Protein AF-A0A0S4LEI4-F1 (afdb_monomer_lite)

pLDDT: mean 85.58, std 11.32, range [32.19, 98.62]

Secondary structure (DSSP, 8-state):
----HHHHHHS-SS---GGGPPPPPPPTT---HHHHT-SSS--SSEEEEESSS--HHHHHHHHHHHHHHHHHHHHHHHHTTPPP--EEEEEE--S-HHHHHHHHHHHHHHHHHHHHT-HHHHHHHHHHHHHHHHHH-TTS-HHHHHHHHHHTTTSEEEEEE-HHHHHHTTT--TTS--SSEEEEEESTTTTSS---TTEEEEEE----SSPEEHHHHHHHGGGG---GGGGGG-EEEEEHHHHHHHHHHHHHHHHHHHHHHTT-SS-EEEEESSEESS-GGG--TTTEESS---EEEEEEE-S-HHHHHHHHHH-TT-HHHHHHHHHHTTT-S-HHHHHHHHHHHHH-GGGEEEEEEEE-TT--TTEETTTTEETT-S--TTTTTTTT-TT--EEEEEEE-TTSEEEEEEEE-SSEEEEEETT-

Radius of gyration: 25.54 Å; chains: 1; bounding box: 59×42×68 Å

Sequence (424 aa):
MTAIPARLNLNNTFNTRTETWVRFRPHPAYTGQDIFFAQSGPRPYRLMLLQGPGNADDARRALARFCITVAHLNLAATKSGQRERNFSFLVHTSGKTSDHATDRNTIETTMNALVGMTGAAFNAFVVMLHAEAQSLYPQDDSDALIKYVVANASRSETIVLNNTTRKATAGINRTNPTCPFTIIIGGNIVSRGVTFPNLLAMFFTRDVQTKLQQDTYIQRARMFGSRGAYLPHFELTIPSALFADWQRCFAFHRLALDSIQTGGDSPVWIGDQRIAVVSSSSIDRTTVDFNRGEMSFSLFDCGDVAALDKIVDAAPQDIATLKDLAKTVRSSVPEFLIEYLRGEVAQAPQSLAIHKSTSIAGQGSGTDQKLIRRVKGFIGKSQLEAQRFPAAVRHVKIFHNDQGKARVFYKNTGNIQFVQNQQA

Organism: NCBI:txid1742973

Foldseek 3Di:
DPDDPLLCQFQPPDVDFLLPDDDDDPDPLWCFCCQLQPLDDDRLAAEAADQAFADLVNLLLLLLLLLLLLLVVQVVCVVVVHHRDAAEEEEAEAQDPVRLVVSVVSVVVLLVLLQVCDDDSVVVSLVSSLVSNCVVPVPDDSVSSSCSSSVQSVQEEEAEDDPVVCVVDPPDLLLEGPGNHYYYYYYLVLQAPHEHPRYQEYAYRHADPAAAELRSLSSSRCNSTGDPPNRSRHYYYYHPVRSVSSSVSVLQSVLQVQLSVQDDSWGKGKAFRRYHPHPPVSGPPVFKDWALDKGKGHKAFAPDLPVLQVLCVVDQQDLVSVVVSCVVRVNSPPPSVSSVVVSVCVVPVLQGGEFREEECPPPDDQADQVRGDGPSDDCDPVNVPCVVRVNYQWYWYKYHYPVRMIMIMIGGNPRMIIMIGNSD

Structure (mmCIF, N/CA/C/O backbone):
data_AF-A0A0S4LEI4-F1
#
_entry.id   AF-A0A0S4LEI4-F1
#
loop_
_atom_site.group_PDB
_atom_site.id
_atom_site.type_symbol
_atom_site.label_atom_id
_atom_site.label_alt_id
_atom_site.label_comp_id
_atom_site.label_asym_id
_atom_site.label_entity_id
_atom_site.label_seq_id
_atom_site.pdbx_PDB_ins_code
_atom_site.Cartn_x
_atom_site.Cartn_y
_atom_site.Cartn_z
_atom_site.occupancy
_atom_site.B_iso_or_equiv
_atom_site.auth_seq_id
_atom_site.auth_comp_id
_atom_site.auth_asym_id
_atom_site.auth_atom_id
_atom_site.pdbx_PDB_model_num
ATOM 1 N N . MET A 1 1 ? -18.530 11.250 -8.801 1.00 32.19 1 MET A N 1
ATOM 2 C CA . MET A 1 1 ? -17.497 11.299 -7.742 1.00 32.19 1 MET A CA 1
ATOM 3 C C . MET A 1 1 ? -17.820 10.173 -6.765 1.00 32.19 1 MET A C 1
ATOM 5 O O . MET A 1 1 ? -18.881 10.231 -6.167 1.00 32.19 1 MET A O 1
ATOM 9 N N . THR A 1 2 ? -17.012 9.111 -6.657 1.00 44.53 2 THR A N 1
ATOM 10 C CA . THR A 1 2 ? -17.238 8.084 -5.615 1.00 44.53 2 THR A CA 1
ATOM 11 C C . THR A 1 2 ? -16.884 8.707 -4.269 1.00 44.53 2 THR A C 1
ATOM 13 O O . THR A 1 2 ? -15.700 8.870 -3.969 1.00 44.53 2 THR A O 1
ATOM 16 N N . ALA A 1 3 ? -17.887 9.138 -3.507 1.00 56.69 3 ALA A N 1
ATOM 17 C CA . ALA A 1 3 ? -17.682 9.599 -2.143 1.00 56.69 3 ALA A CA 1
ATOM 18 C C . ALA A 1 3 ? -17.225 8.417 -1.281 1.00 56.69 3 ALA A C 1
ATOM 20 O O . ALA A 1 3 ? -17.671 7.286 -1.471 1.00 56.69 3 ALA A O 1
ATOM 21 N N . ILE A 1 4 ? -16.278 8.669 -0.385 1.00 73.75 4 ILE A N 1
ATOM 22 C CA . ILE A 1 4 ? -15.740 7.637 0.499 1.00 73.75 4 ILE A CA 1
ATOM 23 C C . ILE A 1 4 ? -16.554 7.625 1.782 1.00 73.75 4 ILE A C 1
ATOM 25 O O . ILE A 1 4 ? -16.919 8.711 2.236 1.00 73.75 4 ILE A O 1
ATOM 29 N N . PRO A 1 5 ? -16.830 6.439 2.355 1.00 81.31 5 PRO A N 1
ATOM 30 C CA . PRO A 1 5 ? -17.639 6.271 3.559 1.00 81.31 5 PRO A CA 1
ATOM 31 C C . PRO A 1 5 ? -17.399 7.346 4.633 1.00 81.31 5 PRO A C 1
ATOM 33 O O . PRO A 1 5 ? -18.332 8.037 5.024 1.00 81.31 5 PRO A O 1
ATOM 36 N N . ALA A 1 6 ? -16.143 7.611 4.999 1.00 83.69 6 ALA A N 1
ATOM 37 C CA . ALA A 1 6 ? -15.801 8.635 5.988 1.00 83.69 6 ALA A CA 1
ATOM 38 C C . ALA A 1 6 ? -16.318 10.038 5.651 1.00 83.69 6 ALA A C 1
ATOM 40 O O . ALA A 1 6 ? -16.817 10.747 6.516 1.00 83.69 6 ALA A O 1
ATOM 41 N N . ARG A 1 7 ? -16.241 10.440 4.381 1.00 84.19 7 ARG A N 1
ATOM 42 C CA . ARG A 1 7 ? -16.697 11.762 3.942 1.00 84.19 7 ARG A CA 1
ATOM 43 C C . ARG A 1 7 ? -18.216 11.879 3.959 1.00 84.19 7 ARG A C 1
ATOM 45 O O . ARG A 1 7 ? -18.723 12.949 4.267 1.00 84.19 7 ARG A O 1
ATOM 52 N N . LEU A 1 8 ? -18.928 10.804 3.622 1.00 83.44 8 LEU A N 1
ATOM 53 C CA . LEU A 1 8 ? -20.389 10.776 3.718 1.00 83.44 8 LEU A CA 1
ATOM 54 C C . LEU A 1 8 ? -20.837 10.851 5.178 1.00 83.44 8 LEU A C 1
ATOM 56 O O . LEU A 1 8 ? -21.721 11.635 5.494 1.00 83.44 8 LEU A O 1
ATOM 60 N N . ASN A 1 9 ? -20.175 10.093 6.055 1.00 83.00 9 ASN A N 1
ATOM 61 C CA . ASN A 1 9 ? -20.524 10.045 7.468 1.00 83.00 9 ASN A CA 1
ATOM 62 C C . ASN A 1 9 ? -20.150 11.325 8.228 1.00 83.00 9 ASN A C 1
ATOM 64 O O . ASN A 1 9 ? -20.911 11.721 9.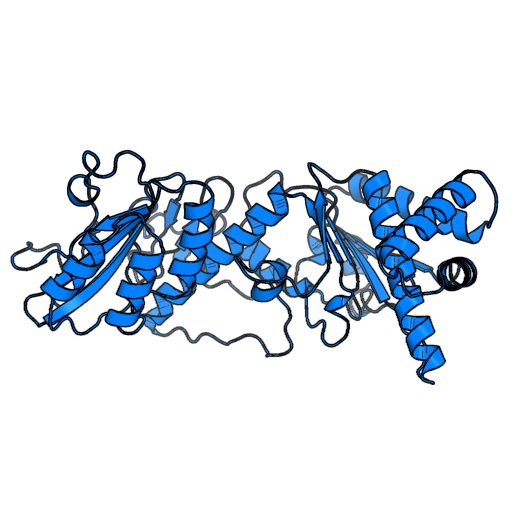090 1.00 83.00 9 ASN A O 1
ATOM 68 N N . LEU A 1 10 ? -19.022 11.983 7.943 1.00 84.56 10 LEU A N 1
ATOM 69 C CA . LEU A 1 10 ? -18.541 13.111 8.762 1.00 84.56 10 LEU A CA 1
ATOM 70 C C . LEU A 1 10 ? -18.982 14.500 8.283 1.00 84.56 10 LEU A C 1
ATOM 72 O O . LEU A 1 10 ? -18.825 15.469 9.020 1.00 84.56 10 LEU A O 1
ATOM 76 N N . ASN A 1 11 ? -19.484 14.624 7.053 1.00 84.31 11 ASN A N 1
ATOM 77 C CA . ASN A 1 11 ? -19.864 15.922 6.485 1.00 84.31 11 ASN A CA 1
ATOM 78 C C . ASN A 1 11 ? -21.364 16.233 6.616 1.00 84.31 11 ASN A C 1
ATOM 80 O O . ASN A 1 11 ? -21.776 17.325 6.238 1.00 84.31 11 ASN A O 1
ATOM 84 N N . ASN A 1 12 ? -22.189 15.257 7.022 1.00 76.00 12 ASN A N 1
ATOM 85 C CA . ASN A 1 12 ? -23.659 15.348 7.108 1.00 76.00 12 ASN A CA 1
ATOM 86 C C . ASN A 1 12 ? -24.351 15.964 5.881 1.00 76.00 12 ASN A C 1
ATOM 88 O O . ASN A 1 12 ? -25.462 16.477 5.961 1.00 76.00 12 ASN A O 1
ATOM 92 N N . THR A 1 13 ? -23.707 15.921 4.711 1.00 71.00 13 THR A N 1
ATOM 93 C CA . THR A 1 13 ? -24.244 16.541 3.488 1.00 71.00 13 THR A CA 1
ATOM 94 C C . THR A 1 13 ? -25.504 15.829 3.007 1.00 71.00 13 THR A C 1
ATOM 96 O O . THR A 1 13 ? -26.309 16.399 2.278 1.00 71.00 13 THR A O 1
ATOM 99 N N . PHE A 1 14 ? -25.670 14.574 3.413 1.00 69.69 14 PHE A N 1
ATOM 100 C CA . PHE A 1 14 ? -26.844 13.764 3.155 1.00 69.69 14 PHE A CA 1
ATOM 101 C C . PHE A 1 14 ? -27.296 13.159 4.484 1.00 69.69 14 PHE A C 1
ATOM 103 O O . PHE A 1 14 ? -26.457 12.865 5.334 1.00 69.69 14 PHE A O 1
ATOM 110 N N . ASN A 1 15 ? -28.602 12.933 4.643 1.00 72.25 15 ASN A N 1
ATOM 111 C CA . ASN A 1 15 ? -29.177 12.264 5.813 1.00 72.25 15 ASN A CA 1
ATOM 112 C C . ASN A 1 15 ? -28.886 10.748 5.761 1.00 72.25 15 ASN A C 1
ATOM 114 O O . ASN A 1 15 ? -29.786 9.929 5.571 1.00 72.25 15 ASN A O 1
ATOM 118 N N . THR A 1 16 ? -27.599 10.377 5.773 1.00 73.56 16 THR A N 1
ATOM 119 C CA . THR A 1 16 ? -27.154 8.990 5.625 1.00 73.56 16 THR A CA 1
ATOM 120 C C . THR A 1 16 ? -27.258 8.244 6.940 1.00 73.56 16 THR A C 1
ATOM 122 O O . THR A 1 16 ? -26.682 8.670 7.934 1.00 73.56 16 THR A O 1
ATOM 125 N N . ARG A 1 17 ? -27.882 7.072 6.887 1.00 74.31 17 ARG A N 1
ATOM 126 C CA . ARG A 1 17 ? -27.990 6.116 7.987 1.00 74.31 17 ARG A CA 1
ATOM 127 C C . ARG A 1 17 ? -26.931 5.032 7.851 1.00 74.31 17 ARG A C 1
ATOM 129 O O . ARG A 1 17 ? -27.049 4.174 6.971 1.00 74.31 17 ARG A O 1
ATOM 136 N N . THR A 1 18 ? -25.854 5.112 8.631 1.00 74.94 18 THR A N 1
ATOM 137 C CA . THR A 1 18 ? -24.698 4.212 8.466 1.00 74.94 18 THR A CA 1
ATOM 138 C C . THR A 1 18 ? -25.016 2.747 8.759 1.00 74.94 18 THR A C 1
ATOM 140 O O . THR A 1 18 ? -24.418 1.862 8.152 1.00 74.94 18 THR A O 1
ATOM 143 N N . GLU A 1 19 ? -26.031 2.489 9.578 1.00 70.62 19 GLU A N 1
ATOM 144 C CA . GLU A 1 19 ? -26.599 1.175 9.876 1.00 70.62 19 GLU A CA 1
ATOM 145 C C . GLU A 1 19 ? -27.251 0.499 8.659 1.00 70.62 19 GLU A C 1
ATOM 147 O O . GLU A 1 19 ? -27.417 -0.718 8.633 1.00 70.62 19 GLU A O 1
ATOM 152 N N . THR A 1 20 ? -27.583 1.271 7.619 1.00 75.25 20 THR A N 1
ATOM 153 C CA . THR A 1 20 ? -28.168 0.759 6.366 1.00 75.25 20 THR A CA 1
ATOM 154 C C . THR A 1 20 ? -27.145 0.585 5.244 1.00 75.25 20 THR A C 1
ATOM 156 O O . THR A 1 20 ? -27.499 0.221 4.120 1.00 75.25 20 THR A O 1
ATOM 159 N N . TRP A 1 21 ? -25.864 0.866 5.498 1.00 79.69 21 TRP A N 1
ATOM 160 C CA . TRP A 1 21 ? -24.852 0.835 4.448 1.00 79.69 21 TRP A CA 1
ATOM 161 C C . TRP A 1 21 ? -24.533 -0.586 3.991 1.00 79.69 21 TRP A C 1
ATOM 163 O O . TRP A 1 21 ? -24.153 -1.455 4.773 1.00 79.69 21 TRP A O 1
ATOM 173 N N . VAL A 1 22 ? -24.594 -0.792 2.676 1.00 76.50 22 VAL A N 1
ATOM 174 C CA . VAL A 1 22 ? -24.204 -2.051 2.039 1.00 76.50 22 VAL A CA 1
ATOM 175 C C . VAL A 1 22 ? -22.784 -1.932 1.495 1.00 76.50 22 VAL A C 1
ATOM 177 O O . VAL A 1 22 ? -22.475 -1.070 0.669 1.00 76.50 22 VAL A O 1
ATOM 180 N N . ARG A 1 23 ? -21.898 -2.825 1.946 1.00 76.94 23 ARG A N 1
ATOM 181 C CA . ARG A 1 23 ? -20.513 -2.905 1.470 1.00 76.94 23 ARG A CA 1
ATOM 182 C C . ARG A 1 23 ? -20.419 -3.852 0.280 1.00 76.94 23 ARG A C 1
ATOM 184 O O . ARG A 1 23 ? -20.571 -5.062 0.427 1.00 76.94 23 ARG A O 1
ATOM 191 N N . PHE A 1 24 ? -20.050 -3.314 -0.877 1.00 80.44 24 PHE A N 1
ATOM 192 C CA . PHE A 1 24 ? -19.658 -4.125 -2.027 1.00 80.44 24 PHE A CA 1
ATOM 193 C C . PHE A 1 24 ? -18.196 -4.546 -1.895 1.00 80.44 24 PHE A C 1
ATOM 195 O O . PHE A 1 24 ? -17.306 -3.707 -1.721 1.00 80.44 24 PHE A O 1
ATOM 202 N N . ARG A 1 25 ? -17.940 -5.856 -1.969 1.00 80.12 25 ARG A N 1
ATOM 203 C CA . ARG A 1 25 ? -16.570 -6.374 -2.024 1.00 80.12 25 ARG A CA 1
ATOM 204 C C . ARG A 1 25 ? -15.952 -6.049 -3.391 1.00 80.12 25 ARG A C 1
ATOM 206 O O . ARG A 1 25 ? -16.672 -6.058 -4.391 1.00 80.12 25 ARG A O 1
ATOM 213 N N . PRO A 1 26 ? -14.637 -5.774 -3.459 1.00 82.25 26 PRO A N 1
ATOM 214 C CA . PRO A 1 26 ? -13.943 -5.699 -4.736 1.00 82.25 26 PRO A CA 1
ATOM 215 C C . PRO A 1 26 ? -14.093 -7.004 -5.525 1.00 82.25 26 PRO A C 1
ATOM 217 O O . PRO A 1 26 ? -14.257 -8.078 -4.945 1.00 82.25 26 PRO A O 1
ATOM 220 N N . HIS A 1 27 ? -14.001 -6.911 -6.851 1.00 86.31 27 HIS A N 1
ATOM 221 C CA . HIS A 1 27 ? -13.987 -8.087 -7.717 1.00 86.31 27 HIS A CA 1
ATOM 222 C C . HIS A 1 27 ? -12.809 -9.017 -7.344 1.00 86.31 27 HIS A C 1
ATOM 224 O O . HIS A 1 27 ? -11.721 -8.494 -7.099 1.00 86.31 27 HIS A O 1
ATOM 230 N N . PRO A 1 28 ? -12.951 -10.360 -7.359 1.00 86.19 28 PRO A N 1
ATOM 231 C CA . PRO A 1 28 ? -11.885 -11.288 -6.946 1.00 86.19 28 PRO A CA 1
ATOM 232 C C . PRO A 1 28 ? -10.552 -11.124 -7.692 1.00 86.19 28 PRO A C 1
ATOM 234 O O . PRO A 1 28 ? -9.491 -11.392 -7.144 1.00 86.19 28 PRO A O 1
ATOM 237 N N . ALA A 1 29 ? -10.599 -10.655 -8.941 1.00 86.31 29 ALA A N 1
ATOM 238 C CA . ALA A 1 29 ? -9.402 -10.379 -9.740 1.00 86.31 29 ALA A CA 1
ATOM 239 C C . ALA A 1 29 ? -8.650 -9.090 -9.340 1.00 86.31 29 ALA A C 1
ATOM 241 O O . ALA A 1 29 ? -7.554 -8.850 -9.846 1.00 86.31 29 ALA A O 1
ATOM 242 N N . TYR A 1 30 ? -9.234 -8.238 -8.490 1.00 87.62 30 TYR A N 1
ATOM 243 C CA . TYR A 1 30 ? -8.612 -6.987 -8.070 1.00 87.62 30 TYR A CA 1
ATOM 244 C C . TYR A 1 30 ? -7.456 -7.256 -7.106 1.00 87.62 30 TYR A C 1
ATOM 246 O O . TYR A 1 30 ? -7.633 -7.777 -6.008 1.00 87.62 30 TYR A O 1
ATOM 254 N N . THR A 1 31 ? -6.264 -6.831 -7.506 1.00 87.81 31 THR A N 1
ATOM 255 C CA . THR A 1 31 ? -5.026 -6.953 -6.738 1.00 87.81 31 THR A CA 1
ATOM 256 C C . THR A 1 31 ? -4.659 -5.589 -6.171 1.00 87.81 31 THR A C 1
ATOM 258 O O . THR A 1 31 ? -3.826 -4.874 -6.719 1.00 87.81 31 THR A O 1
ATOM 261 N N . GLY A 1 32 ? -5.369 -5.188 -5.118 1.00 86.25 32 GLY A N 1
ATOM 262 C CA . GLY A 1 32 ? -5.305 -3.840 -4.557 1.00 86.25 32 GLY A CA 1
ATOM 263 C C . GLY A 1 32 ? -4.511 -3.698 -3.268 1.00 86.25 32 GLY A C 1
ATOM 264 O O . GLY A 1 32 ? -3.561 -4.432 -3.002 1.00 86.25 32 GLY A O 1
ATOM 265 N N . GLN A 1 33 ? -4.960 -2.749 -2.442 1.00 87.69 33 GLN A N 1
ATOM 266 C CA . GLN A 1 33 ? -4.361 -2.422 -1.145 1.00 87.69 33 GLN A CA 1
ATOM 267 C C . GLN A 1 33 ? -4.129 -3.647 -0.247 1.00 87.69 33 GLN A C 1
ATOM 269 O O . GLN A 1 33 ? -3.088 -3.734 0.392 1.00 87.69 33 GLN A O 1
ATOM 274 N N . ASP A 1 34 ? -5.051 -4.616 -0.240 1.00 85.50 34 ASP A N 1
ATOM 275 C CA . ASP A 1 34 ? -4.979 -5.767 0.664 1.00 85.50 34 ASP A CA 1
ATOM 276 C C . ASP A 1 34 ? -3.844 -6.737 0.299 1.00 85.50 34 ASP A C 1
ATOM 278 O O . ASP A 1 34 ? -3.370 -7.461 1.167 1.00 85.50 34 ASP A O 1
ATOM 282 N N . ILE A 1 35 ? -3.385 -6.725 -0.958 1.00 90.38 35 ILE A N 1
ATOM 283 C CA . ILE A 1 35 ? -2.257 -7.538 -1.437 1.00 90.38 35 ILE A CA 1
ATOM 284 C C . ILE A 1 35 ? -0.959 -6.724 -1.394 1.00 90.38 35 ILE A C 1
ATOM 286 O O . ILE A 1 35 ? 0.042 -7.175 -0.841 1.00 90.38 35 ILE A O 1
ATOM 290 N N . PHE A 1 36 ? -0.972 -5.503 -1.936 1.00 91.44 36 PHE A N 1
ATOM 291 C CA . PHE A 1 36 ? 0.223 -4.654 -2.015 1.00 91.44 36 PHE A CA 1
ATOM 292 C C . PHE A 1 36 ? 0.669 -4.088 -0.662 1.00 91.44 36 PHE A C 1
ATOM 294 O O . PHE A 1 36 ? 1.833 -3.754 -0.479 1.00 91.44 36 PHE A O 1
ATOM 301 N N . PHE A 1 37 ? -0.235 -3.979 0.306 1.00 91.56 37 PHE A N 1
ATOM 302 C CA . PHE A 1 37 ? 0.049 -3.394 1.616 1.00 91.56 37 PHE A CA 1
ATOM 303 C C . PHE A 1 37 ? -0.488 -4.279 2.744 1.00 91.56 37 PHE A C 1
ATOM 305 O O . PHE A 1 37 ? -0.894 -3.785 3.795 1.00 91.56 37 PHE A O 1
ATOM 312 N N . ALA A 1 38 ? -0.470 -5.600 2.537 1.00 88.00 38 ALA A N 1
ATOM 313 C CA . ALA A 1 38 ? -0.747 -6.570 3.590 1.00 88.00 38 ALA A CA 1
ATOM 314 C C . ALA A 1 38 ? 0.136 -6.300 4.822 1.00 88.00 38 ALA A C 1
ATOM 316 O O . ALA A 1 38 ? 1.326 -5.991 4.682 1.00 88.00 38 ALA A O 1
ATOM 317 N N . GLN A 1 39 ? -0.457 -6.392 6.017 1.00 80.75 39 GLN A N 1
ATOM 318 C CA . GLN A 1 39 ? 0.225 -6.192 7.306 1.00 80.75 39 GLN A CA 1
ATOM 319 C C . GLN A 1 39 ? 1.195 -7.331 7.635 1.00 80.75 39 GLN A C 1
ATOM 321 O O . GLN A 1 39 ? 2.201 -7.121 8.304 1.00 80.75 39 GLN A O 1
ATOM 326 N N . SER A 1 40 ? 0.906 -8.527 7.132 1.00 78.12 40 SER A N 1
ATOM 327 C CA . SER A 1 40 ? 1.633 -9.755 7.425 1.00 78.12 40 SER A CA 1
ATOM 328 C C . SER A 1 40 ? 1.592 -10.703 6.221 1.00 78.12 40 SER A C 1
ATOM 330 O O . SER A 1 40 ? 0.840 -10.490 5.266 1.00 78.12 40 SER A O 1
ATOM 332 N N . GLY A 1 41 ? 2.414 -11.753 6.277 1.00 82.12 41 GLY A N 1
ATOM 333 C CA . GLY A 1 41 ? 2.469 -12.804 5.263 1.00 82.12 41 GLY A CA 1
ATOM 334 C C . GLY A 1 41 ? 3.416 -12.519 4.087 1.00 82.12 41 GLY A C 1
ATOM 335 O O . GLY A 1 41 ? 4.014 -11.442 3.995 1.00 82.12 41 GLY A O 1
ATOM 336 N N . PRO A 1 42 ? 3.594 -13.512 3.197 1.00 87.25 42 PRO A N 1
ATOM 337 C CA . PRO A 1 42 ? 4.452 -13.380 2.030 1.00 87.25 42 PRO A CA 1
ATOM 338 C C . PRO A 1 42 ? 3.856 -12.397 1.019 1.00 87.25 42 PRO A C 1
ATOM 340 O O . PRO A 1 42 ? 2.643 -12.343 0.807 1.00 87.25 42 PRO A O 1
ATOM 343 N N . ARG A 1 43 ? 4.728 -11.636 0.354 1.00 91.88 43 ARG A N 1
ATOM 344 C CA . ARG A 1 43 ? 4.336 -10.717 -0.718 1.00 91.88 43 ARG A CA 1
ATOM 345 C C . ARG A 1 43 ? 4.438 -11.447 -2.057 1.00 91.88 43 ARG A C 1
ATOM 347 O O . ARG A 1 43 ? 5.526 -11.904 -2.394 1.00 91.88 43 ARG A O 1
ATOM 354 N N . PRO A 1 44 ? 3.355 -11.542 -2.848 1.00 94.12 44 PRO A N 1
ATOM 355 C CA . PRO A 1 44 ? 3.373 -12.234 -4.137 1.00 94.12 44 PRO A CA 1
ATOM 356 C C . PRO A 1 44 ? 3.963 -11.369 -5.266 1.00 94.12 44 PRO A C 1
ATOM 358 O O . PRO A 1 44 ? 3.610 -11.563 -6.420 1.00 94.12 44 PRO A O 1
ATOM 361 N N . TYR A 1 45 ? 4.779 -10.369 -4.936 1.00 95.75 45 TYR A N 1
ATOM 362 C CA . TYR A 1 45 ? 5.374 -9.392 -5.849 1.00 95.75 45 TYR A CA 1
ATOM 363 C C . TYR A 1 45 ? 6.698 -8.894 -5.248 1.00 95.75 45 TYR A C 1
ATOM 365 O O . TYR A 1 45 ? 6.955 -9.078 -4.054 1.00 95.75 45 TYR A O 1
ATOM 373 N N . ARG A 1 46 ? 7.529 -8.217 -6.045 1.00 96.56 46 ARG A N 1
ATOM 374 C CA . ARG A 1 46 ? 8.810 -7.659 -5.589 1.00 96.56 46 ARG A CA 1
ATOM 375 C C . ARG A 1 46 ? 8.622 -6.272 -4.978 1.00 96.56 46 ARG A C 1
ATOM 377 O O . ARG A 1 46 ? 8.112 -5.364 -5.632 1.00 96.56 46 ARG A O 1
ATOM 384 N N . LEU A 1 47 ? 9.050 -6.096 -3.731 1.00 96.38 47 LEU A N 1
ATOM 385 C CA . LEU A 1 47 ? 9.021 -4.815 -3.021 1.00 96.38 47 LEU A CA 1
ATOM 386 C C . LEU A 1 47 ? 10.450 -4.312 -2.807 1.00 96.38 47 LEU A C 1
ATOM 388 O O . LEU A 1 47 ? 11.221 -4.956 -2.102 1.00 96.38 47 LEU A O 1
ATOM 392 N N . MET A 1 48 ? 10.768 -3.143 -3.359 1.00 96.25 48 MET A N 1
ATOM 393 C CA . MET A 1 48 ? 12.041 -2.456 -3.148 1.00 96.25 48 MET A CA 1
ATOM 394 C C . MET A 1 48 ? 11.799 -1.202 -2.307 1.00 96.25 48 MET A C 1
ATOM 396 O O . MET A 1 48 ? 11.129 -0.265 -2.747 1.00 96.25 48 MET A O 1
ATOM 400 N N . LEU A 1 49 ? 12.322 -1.189 -1.079 1.00 95.56 49 LEU A N 1
ATOM 401 C CA . LEU A 1 49 ? 12.169 -0.064 -0.159 1.00 95.56 49 LEU A CA 1
ATOM 402 C C . LEU A 1 49 ? 13.374 0.872 -0.235 1.00 95.56 49 LEU A C 1
ATOM 404 O O . LEU A 1 49 ? 14.504 0.464 0.024 1.00 95.56 49 LEU A O 1
ATOM 408 N N . LEU A 1 50 ? 13.121 2.140 -0.550 1.00 94.19 50 LEU A N 1
ATOM 409 C CA . LEU A 1 50 ? 14.150 3.180 -0.559 1.00 94.19 50 LEU A CA 1
ATOM 410 C C . LEU A 1 50 ? 14.295 3.777 0.845 1.00 94.19 50 LEU A C 1
ATOM 412 O O . LEU A 1 50 ? 13.295 4.017 1.522 1.00 94.19 50 LE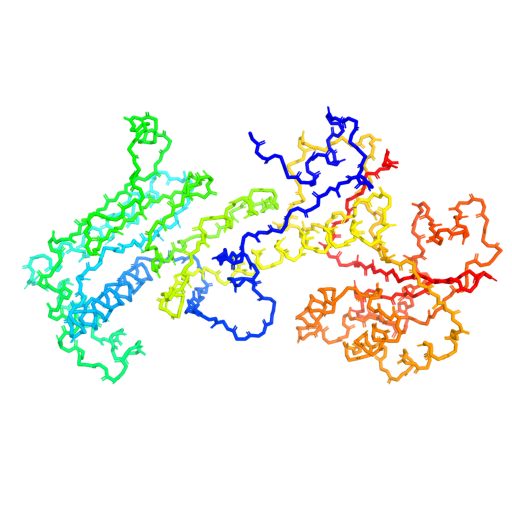U A O 1
ATOM 416 N N . GLN A 1 51 ? 15.525 4.077 1.265 1.00 89.12 51 GLN A N 1
ATOM 417 C CA . GLN A 1 51 ? 15.794 4.697 2.574 1.00 89.12 51 GLN A CA 1
ATOM 418 C C . GLN A 1 51 ? 15.449 6.197 2.624 1.00 89.12 51 GLN A C 1
ATOM 420 O O . GLN A 1 51 ? 15.453 6.807 3.688 1.00 89.12 51 GLN A O 1
ATOM 425 N N . GLY A 1 52 ? 15.117 6.796 1.481 1.00 87.56 52 GLY A N 1
ATOM 426 C CA . GLY A 1 52 ? 14.721 8.193 1.361 1.00 87.56 52 GLY A CA 1
ATOM 427 C C . GLY A 1 52 ? 13.973 8.451 0.052 1.00 87.56 52 GLY A C 1
ATOM 428 O O . GLY A 1 52 ? 13.503 7.504 -0.585 1.00 87.56 52 GLY A O 1
ATOM 429 N N . PRO A 1 53 ? 13.841 9.723 -0.364 1.00 86.62 53 PRO A N 1
ATOM 430 C CA . PRO A 1 53 ? 13.363 10.054 -1.700 1.00 86.62 53 PRO A CA 1
ATOM 431 C C . PRO A 1 53 ? 14.231 9.368 -2.760 1.00 86.62 53 PRO A C 1
ATOM 433 O O . PRO A 1 53 ? 15.456 9.357 -2.646 1.00 86.62 53 PRO A O 1
ATOM 436 N N . GLY A 1 54 ? 13.592 8.820 -3.788 1.00 87.25 54 GLY A N 1
ATOM 437 C CA . GLY A 1 54 ? 14.279 8.224 -4.922 1.00 87.25 54 GLY A CA 1
ATOM 438 C C . GLY A 1 54 ? 15.113 9.256 -5.671 1.00 87.25 54 GLY A C 1
ATOM 439 O O . GLY A 1 54 ? 14.690 10.397 -5.882 1.00 87.25 54 GLY A O 1
ATOM 440 N N . ASN A 1 55 ? 16.309 8.840 -6.067 1.00 90.25 55 ASN A N 1
ATOM 441 C CA . ASN A 1 55 ? 17.222 9.636 -6.878 1.00 90.25 55 ASN A CA 1
ATOM 442 C C . ASN A 1 55 ? 17.314 9.086 -8.317 1.00 90.25 55 ASN A C 1
ATOM 444 O O . ASN A 1 55 ? 16.660 8.105 -8.679 1.00 90.25 55 ASN A O 1
ATOM 448 N N . ALA A 1 56 ? 18.135 9.726 -9.154 1.00 91.31 56 ALA A N 1
ATOM 449 C CA . ALA A 1 56 ? 18.310 9.327 -10.551 1.00 91.31 56 ALA A CA 1
ATOM 450 C C . ALA A 1 56 ? 18.874 7.903 -10.713 1.00 91.31 56 ALA A C 1
ATOM 452 O O . ALA A 1 56 ? 18.577 7.228 -11.695 1.00 91.31 56 ALA A O 1
ATOM 453 N N . ASP A 1 57 ? 19.685 7.438 -9.765 1.00 93.44 57 ASP A N 1
ATOM 454 C CA . ASP A 1 57 ? 20.263 6.099 -9.789 1.00 93.44 57 ASP A CA 1
ATOM 455 C C . ASP A 1 57 ? 19.229 5.027 -9.431 1.00 93.44 57 ASP A C 1
ATOM 457 O O . ASP A 1 57 ? 19.150 3.992 -10.089 1.00 93.44 57 ASP A O 1
ATOM 461 N N . ASP A 1 58 ? 18.357 5.320 -8.465 1.00 95.00 58 ASP A N 1
ATOM 462 C CA . ASP A 1 58 ? 17.212 4.465 -8.142 1.00 95.00 58 ASP A CA 1
ATOM 463 C C . ASP A 1 58 ? 16.237 4.373 -9.320 1.00 95.00 58 ASP A C 1
ATOM 465 O O . ASP A 1 58 ? 15.728 3.291 -9.614 1.00 95.00 58 ASP A O 1
ATOM 469 N N . ALA A 1 59 ? 16.029 5.484 -10.037 1.00 94.62 59 ALA A N 1
ATOM 470 C CA . ALA A 1 59 ? 15.217 5.518 -11.250 1.00 94.62 59 ALA A CA 1
ATOM 471 C C . ALA A 1 59 ? 15.804 4.628 -12.355 1.00 94.62 59 ALA A C 1
ATOM 473 O O . ALA A 1 59 ? 15.075 3.841 -12.960 1.00 94.62 59 ALA A O 1
ATOM 474 N N . ARG A 1 60 ? 17.122 4.713 -12.594 1.00 96.56 60 ARG A N 1
ATOM 475 C CA . ARG A 1 60 ? 17.825 3.858 -13.565 1.00 96.56 60 ARG A CA 1
ATOM 476 C C . ARG A 1 60 ? 17.749 2.385 -13.181 1.00 96.56 60 ARG A C 1
ATOM 478 O O . ARG A 1 60 ? 17.412 1.565 -14.028 1.00 96.56 60 ARG A O 1
ATOM 485 N N . ARG A 1 61 ? 17.978 2.048 -11.910 1.00 97.06 61 ARG A N 1
ATOM 486 C CA . ARG A 1 61 ? 17.866 0.667 -11.417 1.00 97.06 61 ARG A CA 1
ATOM 487 C C . ARG A 1 61 ? 16.445 0.111 -11.552 1.00 97.06 61 ARG A C 1
ATOM 489 O O . ARG A 1 61 ? 16.268 -1.003 -12.037 1.00 97.06 61 ARG A O 1
ATOM 496 N N . ALA A 1 62 ? 15.422 0.890 -11.193 1.00 97.75 62 ALA A N 1
ATOM 497 C CA . ALA A 1 62 ? 14.024 0.489 -11.380 1.00 97.75 62 ALA A CA 1
ATOM 498 C C . ALA A 1 62 ? 13.673 0.290 -12.867 1.00 97.75 62 ALA A C 1
ATOM 500 O O . ALA A 1 62 ? 13.001 -0.680 -13.220 1.00 97.75 62 ALA A O 1
ATOM 501 N N . LEU A 1 63 ? 14.176 1.163 -13.748 1.00 98.19 63 LEU A N 1
ATOM 502 C CA . LEU A 1 63 ? 14.034 1.012 -15.197 1.00 98.19 63 LEU A CA 1
ATOM 503 C C . LEU A 1 63 ? 14.731 -0.259 -15.709 1.00 98.19 63 LEU A C 1
ATOM 505 O O . LEU A 1 63 ? 14.138 -0.992 -16.495 1.00 98.19 63 LEU A O 1
ATOM 509 N N . ALA A 1 64 ? 15.950 -0.553 -15.246 1.00 98.44 64 ALA A N 1
ATOM 510 C CA . ALA A 1 64 ? 16.682 -1.762 -15.619 1.00 98.44 64 ALA A CA 1
ATOM 511 C C . ALA A 1 64 ? 15.891 -3.028 -15.260 1.00 98.44 64 ALA A C 1
ATOM 513 O O . ALA A 1 64 ? 15.650 -3.871 -16.124 1.00 98.44 64 ALA A O 1
ATOM 514 N N . ARG A 1 65 ? 15.395 -3.126 -14.020 1.00 98.62 65 ARG A N 1
ATOM 515 C CA . ARG A 1 65 ? 14.568 -4.259 -13.569 1.00 98.62 65 ARG A CA 1
ATOM 516 C C . ARG A 1 65 ? 13.274 -4.408 -14.361 1.00 98.62 65 ARG A C 1
ATOM 518 O O . ARG A 1 65 ? 12.873 -5.534 -14.676 1.00 98.62 65 ARG A O 1
ATOM 525 N N . PHE A 1 66 ? 12.637 -3.294 -14.722 1.00 98.56 66 PHE A N 1
ATOM 526 C CA . PHE A 1 66 ? 11.490 -3.303 -15.626 1.00 98.56 66 PHE A CA 1
ATOM 527 C C . PHE A 1 66 ? 11.861 -3.877 -17.001 1.00 98.56 66 PHE A C 1
ATOM 529 O O . PHE A 1 66 ? 11.224 -4.835 -17.437 1.00 98.56 66 PHE A O 1
ATOM 536 N N . CYS A 1 67 ? 12.910 -3.362 -17.651 1.00 98.62 67 CYS A N 1
ATOM 537 C CA . CYS A 1 67 ? 13.339 -3.823 -18.973 1.00 98.62 67 CYS A CA 1
ATOM 538 C C . CYS A 1 67 ? 13.708 -5.314 -18.980 1.00 98.62 67 CYS A C 1
ATOM 540 O O . CYS A 1 67 ? 13.256 -6.058 -19.850 1.00 98.62 67 CYS A O 1
ATOM 542 N N . ILE A 1 68 ? 14.463 -5.767 -17.977 1.00 98.62 68 ILE A N 1
ATOM 543 C CA . ILE A 1 68 ? 14.828 -7.178 -17.794 1.00 98.62 68 ILE A CA 1
ATOM 544 C C . ILE A 1 68 ? 13.590 -8.055 -17.586 1.00 98.62 68 ILE A C 1
ATOM 546 O O . ILE A 1 68 ? 13.490 -9.139 -18.154 1.00 98.62 68 ILE A O 1
ATOM 550 N N . THR A 1 69 ? 12.604 -7.585 -16.823 1.00 98.44 69 THR A N 1
ATOM 551 C CA . THR A 1 69 ? 11.357 -8.333 -16.613 1.00 98.44 69 THR A CA 1
ATOM 552 C C . THR A 1 69 ? 10.529 -8.449 -17.887 1.00 98.44 69 THR A C 1
ATOM 554 O O . THR A 1 69 ? 9.982 -9.516 -18.159 1.00 98.44 69 THR A O 1
ATOM 557 N N . VAL A 1 70 ? 10.459 -7.387 -18.691 1.00 98.31 70 VAL A N 1
ATOM 558 C CA . VAL A 1 70 ? 9.823 -7.439 -20.015 1.00 98.31 70 VAL A CA 1
ATOM 559 C C . VAL A 1 70 ? 10.536 -8.451 -20.914 1.00 98.31 70 VAL A C 1
ATOM 561 O O . VAL A 1 70 ? 9.865 -9.266 -21.545 1.00 98.31 70 VAL A O 1
ATOM 564 N N . ALA A 1 71 ? 11.873 -8.444 -20.932 1.00 98.50 71 ALA A N 1
ATOM 565 C CA . ALA A 1 71 ? 12.669 -9.391 -21.709 1.00 98.50 71 ALA A CA 1
ATOM 566 C C . ALA A 1 71 ? 12.405 -10.841 -21.293 1.00 98.50 71 ALA A C 1
ATOM 568 O O . ALA A 1 71 ? 12.080 -11.666 -22.145 1.00 98.50 71 ALA A O 1
ATOM 569 N N . HIS A 1 72 ? 12.459 -11.130 -19.991 1.00 97.94 72 HIS A N 1
ATOM 570 C CA . HIS A 1 72 ? 12.151 -12.447 -19.434 1.00 97.94 72 HIS A CA 1
ATOM 571 C C . HIS A 1 72 ? 10.772 -12.944 -19.895 1.00 97.94 72 HIS A C 1
ATOM 573 O O . HIS A 1 72 ? 10.647 -14.023 -20.479 1.00 97.94 72 HIS A O 1
ATOM 579 N N . LEU A 1 73 ? 9.734 -12.121 -19.710 1.00 97.19 73 LEU A N 1
ATOM 580 C CA . LEU A 1 73 ? 8.360 -12.490 -20.050 1.00 97.19 73 LEU A CA 1
ATOM 581 C C . LEU A 1 73 ? 8.158 -12.687 -21.558 1.00 97.19 73 LEU A C 1
ATOM 583 O O . LEU A 1 73 ? 7.508 -13.649 -21.964 1.00 97.19 73 LEU A O 1
ATOM 587 N N . ASN A 1 74 ? 8.712 -11.810 -22.399 1.00 97.56 74 ASN A N 1
ATOM 588 C CA . ASN A 1 74 ? 8.536 -11.902 -23.849 1.00 97.56 74 ASN A CA 1
ATOM 589 C C . ASN A 1 74 ? 9.374 -13.019 -24.483 1.00 97.56 74 ASN A C 1
ATOM 591 O O . ASN A 1 74 ? 8.907 -13.663 -25.426 1.00 97.56 74 ASN A O 1
ATOM 595 N N . LEU A 1 75 ? 10.563 -13.316 -23.954 1.00 97.56 75 LEU A N 1
ATOM 596 C CA . LEU A 1 75 ? 11.346 -14.473 -24.389 1.00 97.56 75 LEU A CA 1
ATOM 597 C C . LEU A 1 75 ? 10.663 -15.784 -23.988 1.00 97.56 75 LEU A C 1
ATOM 599 O O . LEU A 1 75 ? 10.576 -16.691 -24.813 1.00 97.56 75 LEU A O 1
ATOM 603 N N . ALA A 1 76 ? 10.117 -15.879 -22.771 1.00 95.50 76 ALA A N 1
ATOM 604 C CA . ALA A 1 76 ? 9.335 -17.041 -22.343 1.00 95.50 76 ALA A CA 1
ATOM 605 C C . ALA A 1 76 ? 8.054 -17.224 -23.182 1.00 95.50 76 ALA A C 1
ATOM 607 O O . ALA A 1 76 ? 7.742 -18.338 -23.614 1.00 95.50 76 ALA A O 1
ATOM 608 N N . ALA A 1 77 ? 7.341 -16.132 -23.479 1.00 95.00 77 ALA A N 1
ATOM 609 C CA . ALA A 1 77 ? 6.177 -16.149 -24.363 1.00 95.00 77 ALA A CA 1
ATOM 610 C C . ALA A 1 77 ? 6.554 -16.654 -25.766 1.00 95.00 77 ALA A C 1
ATOM 612 O O . ALA A 1 77 ? 5.946 -17.593 -26.272 1.00 95.00 77 ALA A O 1
ATOM 613 N N . THR A 1 78 ? 7.623 -16.115 -26.353 1.00 94.81 78 THR A N 1
ATOM 614 C CA . THR A 1 78 ? 8.076 -16.508 -27.695 1.00 94.81 78 THR A CA 1
ATOM 615 C C . THR A 1 78 ? 8.518 -17.975 -27.740 1.00 94.81 78 THR A C 1
ATOM 617 O O . THR A 1 78 ? 8.124 -18.704 -28.647 1.00 94.81 78 THR A O 1
ATOM 620 N N . LYS A 1 79 ? 9.262 -18.450 -26.728 1.00 94.56 79 LYS A N 1
ATOM 621 C CA . LYS A 1 79 ? 9.660 -19.867 -26.593 1.00 94.56 79 LYS A CA 1
ATOM 622 C C . LYS A 1 79 ? 8.459 -20.816 -26.508 1.00 94.56 79 LYS A C 1
ATOM 624 O O . LYS A 1 79 ? 8.551 -21.950 -26.960 1.00 94.56 79 LYS A O 1
ATOM 629 N N . SER A 1 80 ? 7.339 -20.354 -25.952 1.00 94.38 80 SER A N 1
ATOM 630 C CA . SER A 1 80 ? 6.087 -21.118 -25.843 1.00 94.38 80 SER A CA 1
ATOM 631 C C . SER A 1 80 ? 5.110 -20.885 -27.007 1.00 94.38 80 SER A C 1
ATOM 633 O O . SER A 1 80 ? 3.956 -21.303 -26.934 1.00 94.38 80 SER A O 1
ATOM 635 N N . GLY A 1 81 ? 5.547 -20.229 -28.091 1.00 95.00 81 GLY A N 1
ATOM 636 C CA . GLY A 1 81 ? 4.722 -19.961 -29.276 1.00 95.00 81 GLY A CA 1
ATOM 637 C C . GLY A 1 81 ? 3.683 -18.847 -29.092 1.00 95.00 81 GLY A C 1
ATOM 638 O O . GLY A 1 81 ? 2.819 -18.656 -29.948 1.00 95.00 81 GLY A O 1
ATOM 639 N N . GLN A 1 82 ? 3.747 -18.101 -27.990 1.00 95.00 82 GLN A N 1
ATOM 640 C CA . GLN A 1 82 ? 2.893 -16.948 -27.731 1.00 95.00 82 GLN A CA 1
ATOM 641 C C . GLN A 1 82 ? 3.506 -15.670 -28.314 1.00 95.00 82 GLN A C 1
ATOM 643 O O . GLN A 1 82 ? 4.720 -15.540 -28.466 1.00 95.00 82 GLN A O 1
ATOM 648 N N . ARG A 1 83 ? 2.652 -14.692 -28.631 1.00 93.88 83 ARG A N 1
ATOM 649 C CA . ARG A 1 83 ? 3.107 -13.373 -29.089 1.00 93.88 83 ARG A CA 1
ATOM 650 C C . ARG A 1 83 ? 3.688 -12.565 -27.936 1.00 93.88 83 ARG A C 1
ATOM 652 O O . ARG A 1 83 ? 3.209 -12.649 -26.805 1.00 93.88 83 ARG A O 1
ATOM 659 N N . GLU A 1 84 ? 4.653 -11.713 -28.270 1.00 94.44 84 GLU A N 1
ATOM 660 C CA . GLU A 1 84 ? 5.139 -10.682 -27.360 1.00 94.44 84 GLU A CA 1
ATOM 661 C C . GLU A 1 84 ? 4.004 -9.792 -26.853 1.00 94.44 84 GLU A C 1
ATOM 663 O O . GLU A 1 84 ? 2.999 -9.553 -27.533 1.00 94.44 84 GLU A O 1
ATOM 668 N N . ARG A 1 85 ? 4.207 -9.251 -25.655 1.00 94.81 85 ARG A N 1
ATOM 669 C CA . ARG A 1 85 ? 3.296 -8.312 -25.016 1.00 94.81 85 ARG A CA 1
ATOM 670 C C . ARG A 1 85 ? 3.991 -6.985 -24.759 1.00 94.81 85 ARG A C 1
ATOM 672 O O . ARG A 1 85 ? 5.202 -6.902 -24.557 1.00 94.81 85 ARG A O 1
ATOM 679 N N . ASN A 1 86 ? 3.164 -5.952 -24.723 1.00 95.81 86 ASN A N 1
ATOM 680 C CA . ASN A 1 86 ? 3.556 -4.611 -24.335 1.00 95.81 86 ASN A CA 1
ATOM 681 C C . ASN A 1 86 ? 3.258 -4.408 -22.854 1.00 95.81 86 ASN A C 1
ATOM 683 O O . ASN A 1 86 ? 2.168 -4.767 -22.385 1.00 95.81 86 ASN A O 1
ATOM 687 N N . PHE A 1 87 ? 4.199 -3.807 -22.135 1.00 95.62 87 PHE A N 1
ATOM 688 C CA . PHE A 1 87 ? 4.086 -3.576 -20.703 1.00 95.62 87 PHE A CA 1
ATOM 689 C C . PHE A 1 87 ? 4.318 -2.113 -20.363 1.00 95.62 87 PHE A C 1
ATOM 691 O O . PHE A 1 87 ? 4.948 -1.370 -21.118 1.00 95.62 87 PHE A O 1
ATOM 698 N N . SER A 1 88 ? 3.785 -1.705 -19.212 1.00 95.00 88 SER A N 1
ATOM 699 C CA . SER A 1 88 ? 3.953 -0.351 -18.704 1.00 95.00 88 SER A CA 1
ATOM 700 C C . SER A 1 88 ? 4.800 -0.293 -17.431 1.00 95.00 88 SER A C 1
ATOM 702 O O . SER A 1 88 ? 4.731 -1.174 -16.565 1.00 95.00 88 SER A O 1
ATOM 704 N N . PHE A 1 89 ? 5.575 0.785 -17.320 1.00 95.56 89 PHE A N 1
ATOM 705 C CA . PHE A 1 89 ? 6.311 1.206 -16.133 1.00 95.56 89 PHE A CA 1
ATOM 706 C C . PHE A 1 89 ? 5.805 2.575 -15.687 1.00 95.56 89 PHE A C 1
ATOM 708 O O . PHE A 1 89 ? 5.855 3.529 -16.458 1.00 95.56 89 PHE A O 1
ATOM 715 N N . LEU A 1 90 ? 5.306 2.684 -14.455 1.00 93.56 90 LEU A N 1
ATOM 716 C CA . LEU A 1 90 ? 4.786 3.940 -13.920 1.00 93.56 90 LEU A CA 1
ATOM 717 C C . LEU A 1 90 ? 5.796 4.586 -12.972 1.00 93.56 90 LEU A C 1
ATOM 719 O O . LEU A 1 90 ? 6.032 4.094 -11.869 1.00 93.56 90 LEU A O 1
ATOM 723 N N . VAL A 1 91 ? 6.310 5.743 -13.369 1.00 92.12 91 VAL A N 1
ATOM 724 C CA . VAL A 1 91 ? 7.099 6.636 -12.524 1.00 92.12 91 VAL A CA 1
ATOM 725 C C . VAL A 1 91 ? 6.153 7.654 -11.894 1.00 92.12 91 VAL A C 1
ATOM 727 O O . VAL A 1 91 ? 5.661 8.577 -12.552 1.00 92.12 91 VAL A O 1
ATOM 730 N N . HIS A 1 92 ? 5.858 7.455 -10.610 1.00 86.94 92 HIS A N 1
ATOM 731 C CA . HIS A 1 92 ? 5.021 8.358 -9.838 1.00 86.94 92 HIS A CA 1
ATOM 732 C C . HIS A 1 92 ? 5.882 9.426 -9.164 1.00 86.94 92 HIS A C 1
ATOM 734 O O . HIS A 1 92 ? 6.591 9.175 -8.187 1.00 86.94 92 HIS A O 1
ATOM 740 N N . THR A 1 93 ? 5.744 10.651 -9.653 1.00 80.50 93 THR A N 1
ATOM 741 C CA . THR A 1 93 ? 6.518 11.814 -9.212 1.00 80.50 93 THR A CA 1
ATOM 742 C C . THR A 1 93 ? 5.728 12.660 -8.207 1.00 80.50 93 THR A C 1
ATOM 744 O O . THR A 1 93 ? 4.579 12.349 -7.865 1.00 80.50 93 THR A O 1
ATOM 747 N N . SER A 1 94 ? 6.309 13.769 -7.731 1.00 73.56 94 SER A N 1
ATOM 748 C CA . SER A 1 94 ? 5.537 14.786 -6.999 1.00 73.56 94 SER A CA 1
ATOM 749 C C . SER A 1 94 ? 4.523 15.484 -7.918 1.00 73.56 94 SER A C 1
ATOM 751 O O . SER A 1 94 ? 4.475 15.237 -9.118 1.00 73.56 94 SER A O 1
ATOM 753 N N . GLY A 1 95 ? 3.704 16.385 -7.365 1.00 63.53 95 GLY A N 1
ATOM 754 C CA . GLY A 1 95 ? 2.818 17.236 -8.166 1.00 63.53 95 GLY A CA 1
ATOM 755 C C . GLY A 1 95 ? 3.516 18.390 -8.903 1.00 63.53 95 GLY A C 1
ATOM 756 O O . GLY A 1 95 ? 2.830 19.135 -9.600 1.00 63.53 95 GLY A O 1
ATOM 757 N N . LYS A 1 96 ? 4.832 18.583 -8.729 1.00 69.25 96 LYS A N 1
ATOM 758 C CA . LYS A 1 96 ? 5.586 19.679 -9.353 1.00 69.25 96 LYS A CA 1
ATOM 759 C C . LYS A 1 96 ? 6.020 19.296 -10.765 1.00 69.25 96 LYS A C 1
ATOM 761 O O . LYS A 1 96 ? 6.655 18.267 -10.973 1.00 69.25 96 LYS A O 1
ATOM 766 N N . THR A 1 97 ? 5.751 20.166 -11.732 1.00 67.94 97 THR A N 1
ATOM 767 C CA . THR A 1 97 ? 6.128 19.961 -13.140 1.00 67.94 97 THR A CA 1
ATOM 768 C C . THR A 1 97 ? 7.641 19.898 -13.360 1.00 67.94 97 THR A C 1
ATOM 770 O O . THR A 1 97 ? 8.084 19.163 -14.236 1.00 67.94 97 THR A O 1
ATOM 773 N N . SER A 1 98 ? 8.436 20.606 -12.549 1.00 71.75 98 SER A N 1
ATOM 774 C CA . SER A 1 98 ? 9.905 20.518 -12.562 1.00 71.75 98 SER A CA 1
ATOM 775 C C . SER A 1 98 ? 10.399 19.107 -12.251 1.00 71.75 98 SER A C 1
ATOM 777 O O . SER A 1 98 ? 11.298 18.603 -12.913 1.00 71.75 98 SER A O 1
ATOM 779 N N . ASP A 1 99 ? 9.768 18.445 -11.282 1.00 73.75 99 ASP A N 1
ATOM 780 C CA . ASP A 1 99 ? 10.164 17.105 -10.856 1.00 73.75 99 ASP A CA 1
ATOM 781 C C . ASP A 1 99 ? 9.826 16.084 -11.947 1.00 73.75 99 ASP A C 1
ATOM 783 O O . ASP A 1 99 ? 10.637 15.212 -12.244 1.00 73.75 99 ASP A O 1
ATOM 787 N N . HIS A 1 100 ? 8.679 16.256 -12.619 1.00 76.06 100 HIS A N 1
ATOM 788 C CA . HIS A 1 100 ? 8.330 15.448 -13.791 1.00 76.06 100 HIS A CA 1
ATOM 789 C C . HIS A 1 100 ? 9.400 15.559 -14.885 1.00 76.06 100 HIS A C 1
ATOM 791 O O . HIS A 1 100 ? 9.724 14.558 -15.517 1.00 76.06 100 HIS A O 1
ATOM 797 N N . ALA A 1 101 ? 9.924 16.765 -15.135 1.00 81.50 101 ALA A N 1
ATOM 798 C CA . ALA A 1 101 ? 10.935 16.992 -16.163 1.00 81.50 101 ALA A CA 1
ATOM 799 C C . ALA A 1 101 ? 12.271 16.319 -15.814 1.00 81.50 101 ALA A C 1
ATOM 801 O O . ALA A 1 101 ? 12.884 15.712 -16.687 1.00 81.50 101 ALA A O 1
ATOM 802 N N . THR A 1 102 ? 12.689 16.364 -14.547 1.00 84.94 102 THR A N 1
ATOM 803 C CA . THR A 1 102 ? 13.913 15.694 -14.076 1.00 84.94 102 THR A CA 1
ATOM 804 C C . THR A 1 102 ? 13.819 14.174 -14.195 1.00 84.94 102 THR A C 1
ATOM 806 O O . THR A 1 102 ? 14.721 13.540 -14.753 1.00 84.94 102 THR A O 1
ATOM 809 N N . ASP A 1 103 ? 12.718 13.589 -13.711 1.00 85.44 103 ASP A N 1
ATOM 810 C CA . ASP A 1 103 ? 12.494 12.141 -13.772 1.00 85.44 103 ASP A CA 1
ATOM 811 C C . ASP A 1 103 ? 12.392 11.684 -15.237 1.00 85.44 103 ASP A C 1
ATOM 813 O O . ASP A 1 103 ? 13.026 10.708 -15.639 1.00 85.44 103 ASP A O 1
ATOM 817 N N . ARG A 1 104 ? 11.694 12.460 -16.078 1.00 88.62 104 ARG A N 1
ATOM 818 C CA . ARG A 1 104 ? 11.617 12.234 -17.526 1.00 88.62 104 ARG A CA 1
ATOM 819 C C . ARG A 1 104 ? 12.980 12.257 -18.196 1.00 88.62 104 ARG A C 1
ATOM 821 O O . ARG A 1 104 ? 13.310 11.305 -18.893 1.00 88.62 104 ARG A O 1
ATOM 828 N N . ASN A 1 105 ? 13.763 13.310 -17.979 1.00 92.19 105 ASN A N 1
ATOM 829 C CA . ASN A 1 105 ? 15.068 13.454 -18.613 1.00 92.19 105 ASN A CA 1
ATOM 830 C C . ASN A 1 105 ? 16.001 12.296 -18.234 1.00 92.19 105 ASN A C 1
ATOM 832 O O . ASN A 1 105 ? 16.713 11.768 -19.084 1.00 92.19 105 ASN A O 1
ATOM 836 N N . THR A 1 106 ? 15.948 11.851 -16.975 1.00 93.25 106 THR A N 1
ATOM 837 C CA . THR A 1 106 ? 16.714 10.687 -16.511 1.00 93.25 106 THR A CA 1
ATOM 838 C C . THR A 1 106 ? 16.331 9.424 -17.283 1.00 93.25 106 THR A C 1
ATOM 840 O O . THR A 1 106 ? 17.214 8.729 -17.788 1.00 93.25 106 THR A O 1
ATOM 843 N N . ILE A 1 107 ? 15.032 9.133 -17.413 1.00 94.25 107 ILE A N 1
ATOM 844 C CA . ILE A 1 107 ? 14.560 7.931 -18.113 1.00 94.25 107 ILE A CA 1
ATOM 845 C C . ILE A 1 107 ? 14.838 8.008 -19.618 1.00 94.25 107 ILE A C 1
ATOM 847 O O . ILE A 1 107 ? 15.403 7.070 -20.175 1.00 94.25 107 ILE A O 1
ATOM 851 N N . GLU A 1 108 ? 14.499 9.121 -20.271 1.00 94.38 108 GLU A N 1
ATOM 852 C CA . GLU A 1 108 ? 14.703 9.299 -21.714 1.00 94.38 108 GLU A CA 1
ATOM 853 C C . GLU A 1 108 ? 16.189 9.244 -22.077 1.00 94.38 108 GLU A C 1
ATOM 855 O O . GLU A 1 108 ? 16.556 8.533 -23.005 1.00 94.38 108 GLU A O 1
ATOM 860 N N . THR A 1 109 ? 17.066 9.901 -21.310 1.00 95.19 109 THR A N 1
ATOM 861 C CA . THR A 1 109 ? 18.520 9.833 -21.541 1.00 95.19 109 THR A CA 1
ATOM 862 C C . THR A 1 109 ? 19.042 8.403 -21.401 1.00 95.19 109 THR A C 1
ATOM 864 O O . THR A 1 109 ? 19.876 7.968 -22.192 1.00 95.19 109 THR A O 1
ATOM 867 N N . THR A 1 110 ? 18.527 7.648 -20.428 1.00 95.75 110 THR A N 1
ATOM 868 C CA . THR A 1 110 ? 18.939 6.257 -20.195 1.00 95.75 110 THR A CA 1
ATOM 869 C C . THR A 1 110 ? 18.470 5.333 -21.325 1.00 95.75 110 THR A C 1
ATOM 871 O O . THR A 1 110 ? 19.256 4.535 -21.831 1.00 95.75 110 THR A O 1
ATOM 874 N N . MET A 1 111 ? 17.221 5.472 -21.782 1.00 96.12 111 MET A N 1
ATOM 875 C CA . MET A 1 111 ? 16.708 4.708 -22.927 1.00 96.12 111 MET A CA 1
ATOM 876 C C . MET A 1 111 ? 17.412 5.093 -24.235 1.00 96.12 111 MET A C 1
ATOM 878 O O . MET A 1 111 ? 17.778 4.215 -25.013 1.00 96.12 111 MET A O 1
ATOM 882 N N . ASN A 1 112 ? 17.684 6.381 -24.456 1.00 95.31 112 ASN A N 1
ATOM 883 C CA . ASN A 1 112 ? 18.418 6.851 -25.632 1.00 95.31 112 ASN A CA 1
ATOM 884 C C . ASN A 1 112 ? 19.859 6.326 -25.662 1.00 95.31 112 ASN A C 1
ATOM 886 O O . ASN A 1 112 ? 20.375 6.038 -26.740 1.00 95.31 112 ASN A O 1
ATOM 890 N N . ALA A 1 113 ? 20.497 6.138 -24.501 1.00 95.62 113 ALA A N 1
ATOM 891 C CA . ALA A 1 113 ? 21.807 5.495 -24.430 1.00 95.62 113 ALA A CA 1
ATOM 892 C C . ALA A 1 113 ? 21.763 4.044 -24.946 1.00 95.62 113 ALA A C 1
ATOM 894 O O . ALA A 1 113 ? 22.678 3.630 -25.655 1.00 95.62 113 ALA A O 1
ATOM 895 N N . LEU A 1 114 ? 20.688 3.291 -24.666 1.00 95.44 114 LEU A N 1
ATOM 896 C CA . LEU A 1 114 ? 20.486 1.958 -25.249 1.00 95.44 114 LEU A CA 1
ATOM 897 C C . LEU A 1 114 ? 20.281 2.003 -26.762 1.00 95.44 114 LEU A C 1
ATOM 899 O O . LEU A 1 114 ? 20.856 1.179 -27.465 1.00 95.44 114 LEU A O 1
ATOM 903 N N . VAL A 1 115 ? 19.503 2.967 -27.260 1.00 95.25 115 VAL A N 1
ATOM 904 C CA . VAL A 1 115 ? 19.273 3.142 -28.705 1.00 95.25 115 VAL A CA 1
ATOM 905 C C . VAL A 1 115 ? 20.569 3.491 -29.439 1.00 95.25 115 VAL A C 1
ATOM 907 O O . VAL A 1 115 ? 20.798 2.997 -30.538 1.00 95.25 115 VAL A O 1
ATOM 910 N N . GLY A 1 116 ? 21.430 4.314 -28.835 1.00 93.69 116 GLY A N 1
ATOM 911 C CA . GLY A 1 116 ? 22.725 4.676 -29.413 1.00 93.69 116 GLY A CA 1
ATOM 912 C C . GLY A 1 116 ? 23.732 3.523 -29.459 1.00 93.69 116 GLY A C 1
ATOM 913 O O . GLY A 1 116 ? 24.658 3.573 -30.263 1.00 93.69 116 GLY A O 1
ATOM 914 N N . MET A 1 117 ? 23.562 2.493 -28.617 1.00 93.75 117 MET A N 1
ATOM 915 C CA . MET A 1 117 ? 24.408 1.288 -28.551 1.00 93.75 117 MET A CA 1
ATOM 916 C C . MET A 1 117 ? 25.916 1.564 -28.375 1.00 93.75 117 MET A C 1
ATOM 918 O O . MET A 1 117 ? 26.752 0.726 -28.709 1.00 93.75 117 MET A O 1
ATOM 922 N N . THR A 1 118 ? 26.288 2.748 -27.882 1.00 94.44 118 THR A N 1
ATOM 923 C CA . THR A 1 118 ? 27.687 3.182 -27.777 1.00 94.44 118 THR A CA 1
ATOM 924 C C . THR A 1 118 ? 27.894 4.215 -26.668 1.00 94.44 118 THR A C 1
ATOM 926 O O . THR A 1 118 ? 26.960 4.882 -26.218 1.00 94.44 118 THR A O 1
ATOM 929 N N . GLY A 1 119 ? 29.146 4.369 -26.234 1.00 95.94 119 GLY A N 1
ATOM 930 C CA . GLY A 1 119 ? 29.568 5.353 -25.239 1.00 95.94 119 GLY A CA 1
ATOM 931 C C . GLY A 1 119 ? 29.465 4.886 -23.783 1.00 95.94 119 GLY A C 1
ATOM 932 O O . GLY A 1 119 ? 28.936 3.825 -23.457 1.00 95.94 119 GLY A O 1
ATOM 933 N N . ALA A 1 120 ? 29.991 5.710 -22.872 1.00 96.19 120 ALA A N 1
ATOM 934 C CA . ALA A 1 120 ? 30.099 5.369 -21.451 1.00 96.19 120 ALA A CA 1
ATOM 935 C C . ALA A 1 120 ? 28.735 5.156 -20.770 1.00 96.19 120 ALA A C 1
ATOM 937 O O . ALA A 1 120 ? 28.598 4.259 -19.942 1.00 96.19 120 ALA A O 1
ATOM 938 N N . ALA A 1 121 ? 27.718 5.945 -21.138 1.00 93.75 121 ALA A N 1
ATOM 939 C CA . ALA A 1 121 ? 26.369 5.819 -20.586 1.00 93.75 121 ALA A CA 1
ATOM 940 C C . ALA A 1 121 ? 25.694 4.497 -20.987 1.00 93.75 121 ALA A C 1
ATOM 942 O O . ALA A 1 121 ? 25.058 3.861 -20.148 1.00 93.75 121 ALA A O 1
ATOM 943 N N . PHE A 1 122 ? 25.879 4.061 -22.240 1.00 97.25 122 PHE A N 1
ATOM 944 C CA . PHE A 1 122 ? 25.425 2.753 -22.711 1.00 97.25 122 PHE A CA 1
ATOM 945 C C . PHE A 1 122 ? 26.088 1.630 -21.910 1.00 97.25 122 PHE A C 1
ATOM 947 O O . PHE A 1 122 ? 25.391 0.820 -21.304 1.00 97.25 122 PHE A O 1
ATOM 954 N N . ASN A 1 123 ? 27.423 1.638 -21.825 1.00 97.50 123 ASN A N 1
ATOM 955 C CA . ASN A 1 123 ? 28.182 0.613 -21.103 1.00 97.50 123 ASN A CA 1
ATOM 956 C C . ASN A 1 123 ? 27.768 0.527 -19.628 1.00 97.50 123 ASN A C 1
ATOM 958 O O . ASN A 1 123 ? 27.514 -0.562 -19.120 1.00 97.50 123 ASN A O 1
ATOM 962 N N . ALA A 1 124 ? 27.642 1.673 -18.951 1.00 97.12 124 ALA A N 1
ATOM 963 C CA . ALA A 1 124 ? 27.221 1.720 -17.554 1.00 97.12 124 ALA A CA 1
ATOM 964 C C . ALA A 1 124 ? 25.819 1.124 -17.354 1.00 97.12 124 ALA A C 1
ATOM 966 O O . ALA A 1 124 ? 25.589 0.382 -16.398 1.00 97.12 124 ALA A O 1
ATOM 967 N N . PHE A 1 125 ? 24.881 1.413 -18.262 1.00 97.69 125 PHE A N 1
ATOM 968 C CA . PHE A 1 125 ? 23.529 0.880 -18.150 1.00 97.69 125 PHE A CA 1
ATOM 969 C C . PHE A 1 125 ? 23.438 -0.602 -18.537 1.00 97.69 125 PHE A C 1
ATOM 971 O O . PHE A 1 125 ? 22.692 -1.337 -17.900 1.00 97.69 125 PHE A O 1
ATOM 978 N N . VAL A 1 126 ? 24.236 -1.083 -19.495 1.00 98.00 126 VAL A N 1
ATOM 979 C CA . VAL A 1 126 ? 24.345 -2.520 -19.811 1.00 98.00 126 VAL A CA 1
ATOM 980 C C . VAL A 1 126 ? 24.900 -3.313 -18.626 1.00 98.00 126 VAL A C 1
ATOM 982 O O . VAL A 1 126 ? 24.352 -4.360 -18.294 1.00 98.00 126 VAL A O 1
ATOM 985 N N . VAL A 1 127 ? 25.919 -2.795 -17.932 1.00 98.06 127 VAL A N 1
ATOM 986 C CA . VAL A 1 127 ? 26.428 -3.410 -16.692 1.00 98.06 127 VAL A CA 1
ATOM 987 C C . VAL A 1 127 ? 25.324 -3.496 -15.634 1.00 98.06 127 VAL A C 1
ATOM 989 O O . VAL A 1 127 ? 25.159 -4.534 -14.995 1.00 98.06 127 VAL A O 1
ATOM 992 N N . MET A 1 128 ? 24.525 -2.436 -15.484 1.00 98.19 128 MET A N 1
ATOM 993 C CA . MET A 1 128 ? 23.372 -2.439 -14.580 1.00 98.19 128 MET A CA 1
ATOM 994 C C . MET A 1 128 ? 22.317 -3.473 -15.001 1.00 98.19 128 MET A C 1
ATOM 996 O O . MET A 1 128 ? 21.852 -4.233 -14.159 1.00 98.19 128 MET A O 1
ATOM 1000 N N . LEU A 1 129 ? 21.969 -3.550 -16.290 1.00 98.44 129 LEU A N 1
ATOM 1001 C CA . LEU A 1 129 ? 21.041 -4.555 -16.821 1.00 98.44 129 LEU A CA 1
ATOM 1002 C C . LEU A 1 129 ? 21.522 -5.979 -16.525 1.00 98.44 129 LEU A C 1
ATOM 1004 O O . LEU A 1 129 ? 20.718 -6.806 -16.109 1.00 98.44 129 LEU A O 1
ATOM 1008 N N . HIS A 1 130 ? 22.816 -6.254 -16.692 1.00 98.25 130 HIS A N 1
ATOM 1009 C CA . HIS A 1 130 ? 23.395 -7.565 -16.410 1.00 98.25 130 HIS A CA 1
ATOM 1010 C C . HIS A 1 130 ? 23.314 -7.928 -14.924 1.00 98.25 130 HIS A C 1
ATOM 1012 O O . HIS A 1 130 ? 22.884 -9.027 -14.578 1.00 98.25 130 HIS A O 1
ATOM 1018 N N . ALA A 1 131 ? 23.662 -6.995 -14.034 1.00 98.12 131 ALA A N 1
ATOM 1019 C CA . ALA A 1 131 ? 23.556 -7.214 -12.593 1.00 98.12 131 ALA A CA 1
ATOM 1020 C C . ALA A 1 131 ? 22.104 -7.508 -12.163 1.00 98.12 131 ALA A C 1
ATOM 1022 O O . ALA A 1 131 ? 21.848 -8.442 -11.403 1.00 98.12 131 ALA A O 1
ATOM 1023 N N . GLU A 1 132 ? 21.142 -6.747 -12.690 1.00 98.00 132 GLU A N 1
ATOM 1024 C CA . GLU A 1 132 ? 19.720 -6.938 -12.388 1.00 98.00 132 GLU A CA 1
ATOM 1025 C C . GLU A 1 132 ? 19.160 -8.227 -13.026 1.00 98.00 132 GLU A C 1
ATOM 1027 O O . GLU A 1 132 ? 18.321 -8.890 -12.419 1.00 98.00 132 GLU A O 1
ATOM 1032 N N . ALA A 1 133 ? 19.644 -8.635 -14.206 1.00 98.38 133 ALA A N 1
ATOM 1033 C CA . ALA A 1 133 ? 19.298 -9.912 -14.839 1.00 98.38 133 ALA A CA 1
ATOM 1034 C C . ALA A 1 133 ? 19.694 -11.106 -13.967 1.00 98.38 133 ALA A C 1
ATOM 1036 O O . ALA A 1 133 ? 18.843 -11.933 -13.639 1.00 98.38 133 ALA A O 1
ATOM 1037 N N . GLN A 1 134 ? 20.950 -11.140 -13.519 1.00 97.56 134 GLN A N 1
ATOM 1038 C CA . GLN A 1 134 ? 21.458 -12.197 -12.645 1.00 97.56 134 GLN A CA 1
ATOM 1039 C C . GLN A 1 134 ? 20.739 -12.230 -11.294 1.00 97.56 134 GLN A C 1
ATOM 1041 O O . GLN A 1 134 ? 20.501 -13.303 -10.744 1.00 97.56 134 GLN A O 1
ATOM 1046 N N . SER A 1 135 ? 20.377 -11.062 -10.758 1.00 97.12 135 SER A N 1
ATOM 1047 C CA . SER A 1 135 ? 19.661 -10.975 -9.486 1.00 97.12 135 SER A CA 1
ATOM 1048 C C . SER A 1 135 ? 18.208 -11.446 -9.597 1.00 97.12 135 SER A C 1
ATOM 1050 O O . SER A 1 135 ? 17.745 -12.212 -8.752 1.00 97.12 135 SER A O 1
ATOM 1052 N N . LEU A 1 136 ? 17.478 -10.993 -10.621 1.00 96.56 136 LEU A N 1
ATOM 1053 C CA . LEU A 1 136 ? 16.046 -11.267 -10.755 1.00 96.56 136 LEU A CA 1
ATOM 1054 C C . LEU A 1 136 ? 15.744 -12.646 -11.342 1.00 96.56 136 LEU A C 1
ATOM 1056 O O . LEU A 1 136 ? 14.758 -13.268 -10.944 1.00 96.56 136 LEU A O 1
ATOM 1060 N N . TYR A 1 137 ? 16.560 -13.100 -12.294 1.00 97.31 137 TYR A N 1
ATOM 1061 C CA . TYR A 1 137 ? 16.344 -14.324 -13.063 1.00 97.31 137 TYR A CA 1
ATOM 1062 C C . TYR A 1 137 ? 17.660 -15.112 -13.192 1.00 97.31 137 TYR A C 1
ATOM 1064 O O . TYR A 1 137 ? 18.164 -15.290 -14.296 1.00 97.31 137 TYR A O 1
ATOM 1072 N N . PRO A 1 138 ? 18.223 -15.631 -12.082 1.00 96.75 138 PRO A N 1
ATOM 1073 C CA . PRO A 1 138 ? 19.530 -16.304 -12.080 1.00 96.75 138 PRO A CA 1
ATOM 1074 C C . PRO A 1 138 ? 19.594 -17.578 -12.937 1.00 96.75 138 PRO A C 1
ATOM 1076 O O . PRO A 1 138 ? 20.680 -18.079 -13.202 1.00 96.75 138 PRO A O 1
ATOM 1079 N N . GLN A 1 139 ? 18.441 -18.129 -13.326 1.00 96.00 139 GLN A N 1
ATOM 1080 C CA . GLN A 1 139 ? 18.337 -19.323 -14.171 1.00 96.00 139 GLN A CA 1
ATOM 1081 C C . GLN A 1 139 ? 18.215 -18.991 -15.665 1.00 96.00 139 GLN A C 1
ATOM 1083 O O . GLN A 1 139 ? 18.282 -19.890 -16.502 1.00 96.00 139 GLN A O 1
ATOM 1088 N N . ASP A 1 140 ? 18.015 -17.717 -16.003 1.00 96.25 140 ASP A N 1
ATOM 1089 C CA . ASP A 1 140 ? 17.930 -17.261 -17.381 1.00 96.25 140 ASP A CA 1
ATOM 1090 C C . ASP A 1 140 ? 19.323 -16.916 -17.919 1.00 96.25 140 ASP A C 1
ATOM 1092 O O . ASP A 1 140 ? 20.224 -16.494 -17.192 1.00 96.25 140 ASP A O 1
ATOM 1096 N N . ASP A 1 141 ? 19.479 -17.032 -19.236 1.00 97.06 141 ASP A N 1
ATOM 1097 C CA . ASP A 1 141 ? 20.643 -16.506 -19.941 1.00 97.06 141 ASP A CA 1
ATOM 1098 C C . ASP A 1 141 ? 20.607 -14.967 -19.917 1.00 97.06 141 ASP A C 1
ATOM 1100 O O . ASP A 1 141 ? 19.828 -14.332 -20.637 1.00 97.06 141 ASP A O 1
ATOM 1104 N N . SER A 1 142 ? 21.452 -14.374 -19.069 1.00 97.38 142 SER A N 1
ATOM 1105 C CA . SER A 1 142 ? 21.544 -12.921 -18.893 1.00 97.38 142 SER A CA 1
ATOM 1106 C C . SER A 1 142 ? 21.903 -12.204 -20.196 1.00 97.38 142 SER A C 1
ATOM 1108 O O . SER A 1 142 ? 21.334 -11.146 -20.473 1.00 97.38 142 SER A O 1
ATOM 1110 N N . ASP A 1 143 ? 22.754 -12.793 -21.040 1.00 97.56 143 ASP A N 1
ATOM 1111 C CA . ASP A 1 143 ? 23.133 -12.201 -22.323 1.00 97.56 143 ASP A CA 1
ATOM 1112 C C . ASP A 1 143 ? 21.947 -12.184 -23.288 1.00 97.56 143 ASP A C 1
ATOM 1114 O O . ASP A 1 143 ? 21.719 -11.188 -23.982 1.00 97.56 143 ASP A O 1
ATOM 1118 N N . ALA A 1 144 ? 21.124 -13.238 -23.293 1.00 98.12 144 ALA A N 1
ATOM 1119 C CA . ALA A 1 144 ? 19.890 -13.261 -24.073 1.00 98.12 144 ALA A CA 1
ATOM 1120 C C . ALA A 1 144 ? 18.887 -12.191 -23.606 1.00 98.12 144 ALA A C 1
ATOM 1122 O O . ALA A 1 144 ? 18.276 -11.522 -24.449 1.00 98.12 144 ALA A O 1
ATOM 1123 N N . LEU A 1 145 ? 18.737 -11.988 -22.288 1.00 98.50 145 LEU A N 1
ATOM 1124 C CA . LEU A 1 145 ? 17.875 -10.933 -21.740 1.00 98.50 145 LEU A CA 1
ATOM 1125 C C . LEU A 1 145 ? 18.368 -9.541 -22.160 1.00 98.50 145 LEU A C 1
ATOM 1127 O O . LEU A 1 145 ? 17.586 -8.728 -22.656 1.00 98.50 145 LEU A O 1
ATOM 1131 N N . ILE A 1 146 ? 19.667 -9.267 -22.018 1.00 98.25 146 ILE A N 1
ATOM 1132 C CA . ILE A 1 146 ? 20.267 -7.978 -22.393 1.00 98.25 146 ILE A CA 1
ATOM 1133 C C . ILE A 1 146 ? 20.142 -7.749 -23.897 1.00 98.25 146 ILE A C 1
ATOM 1135 O O . ILE A 1 146 ? 19.723 -6.671 -24.320 1.00 98.25 146 ILE A O 1
ATOM 1139 N N . LYS A 1 147 ? 20.439 -8.766 -24.715 1.00 98.31 147 LYS A N 1
ATOM 1140 C CA . LYS A 1 147 ? 20.299 -8.698 -26.173 1.00 98.31 147 LYS A CA 1
ATOM 1141 C C . LYS A 1 147 ? 18.871 -8.353 -26.577 1.00 98.31 147 LYS A C 1
ATOM 1143 O O . LYS A 1 147 ? 18.683 -7.519 -27.460 1.00 98.31 147 LYS A O 1
ATOM 1148 N N . TYR A 1 148 ? 17.874 -8.941 -25.915 1.00 98.50 148 TYR A N 1
ATOM 1149 C CA . TYR A 1 148 ? 16.477 -8.579 -26.128 1.00 98.50 148 TYR A CA 1
ATOM 1150 C C . TYR A 1 148 ? 16.218 -7.105 -25.804 1.00 98.50 148 TYR A C 1
ATOM 1152 O O . TYR A 1 148 ? 15.609 -6.404 -26.614 1.00 98.50 148 TYR A O 1
ATOM 1160 N N . VAL A 1 149 ? 16.676 -6.625 -24.642 1.00 98.38 149 VAL A N 1
ATOM 1161 C CA . VAL A 1 149 ? 16.477 -5.230 -24.221 1.00 98.38 149 VAL A CA 1
ATOM 1162 C C . VAL A 1 149 ? 17.103 -4.260 -25.220 1.00 98.38 149 VAL A C 1
ATOM 1164 O O . VAL A 1 149 ? 16.420 -3.350 -25.682 1.00 98.38 149 VAL A O 1
ATOM 1167 N N . VAL A 1 150 ? 18.364 -4.475 -25.598 1.00 98.00 150 VAL A N 1
ATOM 1168 C CA . VAL A 1 150 ? 19.090 -3.601 -26.531 1.00 98.00 150 VAL A CA 1
ATOM 1169 C C . VAL A 1 150 ? 18.441 -3.620 -27.918 1.00 98.00 150 VAL A C 1
ATOM 1171 O O . VAL A 1 150 ? 18.157 -2.559 -28.468 1.00 98.00 150 VAL A O 1
ATOM 1174 N N . ALA A 1 151 ? 18.119 -4.801 -28.459 1.00 97.56 151 ALA A N 1
ATOM 1175 C CA . ALA A 1 151 ? 17.499 -4.931 -29.782 1.00 97.56 151 ALA A CA 1
ATOM 1176 C C . ALA A 1 151 ? 16.111 -4.272 -29.871 1.00 97.56 151 ALA A C 1
ATOM 1178 O O . ALA A 1 151 ? 15.689 -3.857 -30.948 1.00 97.56 151 ALA A O 1
ATOM 1179 N N . ASN A 1 152 ? 15.401 -4.165 -28.744 1.00 97.69 152 ASN A N 1
ATOM 1180 C CA . ASN A 1 152 ? 14.065 -3.580 -28.675 1.00 97.69 152 ASN A CA 1
ATOM 1181 C C . ASN A 1 152 ? 14.047 -2.178 -28.045 1.00 97.69 152 ASN A C 1
ATOM 1183 O O . ASN A 1 152 ? 12.966 -1.626 -27.853 1.00 97.69 152 ASN A O 1
ATOM 1187 N N . ALA A 1 153 ? 15.200 -1.575 -27.738 1.00 96.56 153 ALA A N 1
ATOM 1188 C CA . ALA A 1 153 ? 15.271 -0.287 -27.045 1.00 96.56 153 ALA A CA 1
ATOM 1189 C C . ALA A 1 153 ? 14.577 0.851 -27.817 1.00 96.56 153 ALA A C 1
ATOM 1191 O O . ALA A 1 153 ? 13.950 1.723 -27.213 1.00 96.56 153 ALA A O 1
ATOM 1192 N N . SER A 1 154 ? 14.627 0.809 -29.154 1.00 96.50 154 SER A N 1
ATOM 1193 C CA . SER A 1 154 ? 13.923 1.751 -30.036 1.00 96.50 154 SER A CA 1
ATOM 1194 C C . SER A 1 154 ? 12.399 1.568 -30.032 1.00 96.50 154 SER A C 1
ATOM 1196 O O . SER A 1 154 ? 11.672 2.491 -30.391 1.00 96.50 154 SER A O 1
ATOM 1198 N N . ARG A 1 155 ? 11.891 0.413 -29.575 1.00 96.69 155 ARG A N 1
ATOM 1199 C CA . ARG A 1 155 ? 10.464 0.152 -29.323 1.00 96.69 155 ARG A CA 1
ATOM 1200 C C . ARG A 1 155 ? 10.103 0.581 -27.895 1.00 96.69 155 ARG A C 1
ATOM 1202 O O . ARG A 1 155 ? 9.622 -0.225 -27.094 1.00 96.69 155 ARG A O 1
ATOM 1209 N N . SER A 1 156 ? 10.354 1.847 -27.579 1.00 95.38 156 SER A N 1
ATOM 1210 C CA . SER A 1 156 ? 10.008 2.464 -26.298 1.00 95.38 156 SER A CA 1
ATOM 1211 C C . SER A 1 156 ? 9.224 3.763 -26.490 1.00 95.38 156 SER A C 1
ATOM 1213 O O . SER A 1 156 ? 9.385 4.462 -27.489 1.00 95.38 156 SER A O 1
ATOM 1215 N N . GLU A 1 157 ? 8.348 4.084 -25.538 1.00 93.31 157 GLU A N 1
ATOM 1216 C CA . GLU A 1 157 ? 7.557 5.320 -25.541 1.00 93.31 157 GLU A CA 1
ATOM 1217 C C . GLU A 1 157 ? 7.515 5.907 -24.128 1.00 93.31 157 GLU A C 1
ATOM 1219 O O . GLU A 1 157 ? 7.204 5.195 -23.175 1.00 93.31 157 GLU A O 1
ATOM 1224 N N . THR A 1 158 ? 7.772 7.213 -23.993 1.00 91.31 158 THR A N 1
ATOM 1225 C CA . THR A 1 158 ? 7.612 7.947 -22.728 1.00 91.31 158 THR A CA 1
ATOM 1226 C C . THR A 1 158 ? 6.381 8.850 -22.784 1.00 91.31 158 THR A C 1
ATOM 1228 O O . THR A 1 158 ? 6.300 9.783 -23.583 1.00 91.31 158 THR A O 1
ATOM 1231 N N . ILE A 1 159 ? 5.423 8.615 -21.888 1.00 88.69 159 ILE A N 1
ATOM 1232 C CA . ILE A 1 159 ? 4.136 9.312 -21.830 1.00 88.69 159 ILE A CA 1
ATOM 1233 C C . ILE A 1 159 ? 4.059 10.152 -20.554 1.00 88.69 159 ILE A C 1
ATOM 1235 O O . ILE A 1 159 ? 4.086 9.623 -19.444 1.00 88.69 159 ILE A O 1
ATOM 1239 N N . VAL A 1 160 ? 3.877 11.468 -20.697 1.00 85.44 160 VAL A N 1
ATOM 1240 C CA . VAL A 1 160 ? 3.677 12.376 -19.554 1.00 85.44 160 VAL A CA 1
ATOM 1241 C C . VAL A 1 160 ? 2.189 12.642 -19.322 1.00 85.44 160 VAL A C 1
ATOM 1243 O O . VAL A 1 160 ? 1.513 13.303 -20.119 1.00 85.44 160 VAL A O 1
ATOM 1246 N N . LEU A 1 161 ? 1.679 12.177 -18.182 1.00 79.75 161 LEU A N 1
ATOM 1247 C CA . LEU A 1 161 ? 0.304 12.406 -17.748 1.00 79.75 161 LEU A CA 1
ATOM 1248 C C . LEU A 1 161 ? 0.241 13.587 -16.768 1.00 79.75 161 LEU A C 1
ATOM 1250 O O . LEU A 1 161 ? 0.695 13.514 -15.625 1.00 79.75 161 LEU A O 1
ATOM 1254 N N . ASN A 1 162 ? -0.363 14.690 -17.214 1.00 74.00 162 ASN A N 1
ATOM 1255 C CA . ASN A 1 162 ? -0.657 15.879 -16.415 1.00 74.00 162 ASN A CA 1
ATOM 1256 C C . ASN A 1 162 ? -2.066 16.419 -16.749 1.00 74.00 162 ASN A C 1
ATOM 1258 O O . ASN A 1 162 ? -2.746 15.911 -17.642 1.00 74.00 162 ASN A O 1
ATOM 1262 N N . ASN A 1 163 ? -2.546 17.423 -16.005 1.00 65.44 163 ASN A N 1
ATOM 1263 C CA . ASN A 1 163 ? -3.906 17.958 -16.193 1.00 65.44 163 ASN A CA 1
ATOM 1264 C C . ASN A 1 163 ? -4.133 18.523 -17.605 1.00 65.44 163 ASN A C 1
ATOM 1266 O O . ASN A 1 163 ? -5.233 18.398 -18.142 1.00 65.44 163 ASN A O 1
ATOM 1270 N N . THR A 1 164 ? -3.104 19.116 -18.205 1.00 60.00 164 THR A N 1
ATOM 1271 C CA . THR A 1 164 ? -3.158 19.726 -19.536 1.00 60.00 164 THR A CA 1
ATOM 1272 C C . THR A 1 164 ? -3.205 18.656 -20.628 1.00 60.00 164 THR A C 1
ATOM 1274 O O . THR A 1 164 ? -4.078 18.694 -21.492 1.00 60.00 164 THR A O 1
ATOM 1277 N N . THR A 1 165 ? -2.346 17.634 -20.542 1.00 58.56 165 THR A N 1
ATOM 1278 C CA . THR A 1 165 ? -2.306 16.519 -21.499 1.00 58.56 165 THR A CA 1
ATOM 1279 C C . THR A 1 165 ? -3.543 15.632 -21.399 1.00 58.56 165 THR A C 1
ATOM 1281 O O . THR A 1 165 ? -4.022 15.158 -22.427 1.00 58.56 165 THR A O 1
ATOM 1284 N N . ARG A 1 166 ? -4.127 15.467 -20.201 1.00 57.66 166 ARG A N 1
ATOM 1285 C CA . ARG A 1 166 ? -5.391 14.733 -20.007 1.00 57.66 166 ARG A CA 1
ATOM 1286 C C . ARG A 1 166 ? -6.584 15.426 -20.672 1.00 57.66 166 ARG A C 1
ATOM 1288 O O . ARG A 1 166 ? -7.407 14.739 -21.263 1.00 57.66 166 ARG A O 1
ATOM 1295 N N . LYS A 1 167 ? -6.692 16.759 -20.583 1.00 56.53 167 LYS A N 1
ATOM 1296 C CA . LYS A 1 167 ? -7.786 17.513 -21.228 1.00 56.53 167 LYS A CA 1
ATOM 1297 C C . LYS A 1 167 ? -7.660 17.524 -22.752 1.00 56.53 167 LYS A C 1
ATOM 1299 O O . LYS A 1 167 ? -8.662 17.360 -23.433 1.00 56.53 167 LYS A O 1
ATOM 1304 N N . ALA A 1 168 ? -6.439 17.659 -23.269 1.00 54.75 168 ALA A N 1
ATOM 1305 C CA . ALA A 1 168 ? -6.171 17.707 -24.706 1.00 54.75 168 ALA A CA 1
ATOM 1306 C C . ALA A 1 168 ? -6.401 16.369 -25.441 1.00 54.75 168 ALA A C 1
ATOM 1308 O O . ALA A 1 168 ? -6.426 16.349 -26.664 1.00 54.75 168 ALA A O 1
ATOM 1309 N N . THR A 1 169 ? -6.548 15.250 -24.720 1.00 50.78 169 THR A N 1
ATOM 1310 C CA . THR A 1 169 ? -6.638 13.895 -25.305 1.00 50.78 169 THR A CA 1
ATOM 1311 C C . THR A 1 169 ? -7.834 13.090 -24.788 1.00 50.78 169 THR A C 1
ATOM 1313 O O . THR A 1 169 ? -7.801 11.858 -24.760 1.00 50.78 169 THR A O 1
ATOM 1316 N N . ALA A 1 170 ? -8.901 13.773 -24.358 1.00 49.72 170 ALA A N 1
ATOM 1317 C CA . ALA A 1 170 ? -10.124 13.132 -23.883 1.00 49.72 170 ALA A CA 1
ATOM 1318 C C . ALA A 1 170 ? -10.664 12.133 -24.932 1.00 49.72 170 ALA A C 1
ATOM 1320 O O . ALA A 1 170 ? -11.048 12.530 -26.026 1.00 49.72 170 ALA A O 1
ATOM 1321 N N . GLY A 1 171 ? -10.657 10.836 -24.597 1.00 50.25 171 GLY A N 1
ATOM 1322 C CA . GLY A 1 171 ? -11.079 9.737 -25.482 1.00 50.25 171 GLY A CA 1
ATOM 1323 C C . GLY A 1 171 ? -9.964 8.765 -25.896 1.00 50.25 171 GLY A C 1
ATOM 1324 O O . GLY A 1 171 ? -10.266 7.633 -26.259 1.00 50.25 171 GLY A O 1
ATOM 1325 N N . ILE A 1 172 ? -8.684 9.140 -25.771 1.00 56.59 172 ILE A N 1
ATOM 1326 C CA . ILE A 1 172 ? -7.542 8.257 -26.070 1.00 56.59 172 ILE A CA 1
ATOM 1327 C C . ILE A 1 172 ? -7.042 7.614 -24.772 1.00 56.59 172 ILE A C 1
ATOM 1329 O O . ILE A 1 172 ? -6.616 8.304 -23.842 1.00 56.59 172 ILE A O 1
ATOM 1333 N N . ASN A 1 173 ? -7.057 6.280 -24.696 1.00 64.81 173 ASN A N 1
ATOM 1334 C CA . ASN A 1 173 ? -6.601 5.550 -23.512 1.00 64.81 173 ASN A CA 1
ATOM 1335 C C . ASN A 1 173 ? -5.062 5.440 -23.474 1.00 64.81 173 ASN A C 1
ATOM 1337 O O . ASN A 1 173 ? -4.497 4.378 -23.724 1.00 64.81 173 ASN A O 1
ATOM 1341 N N . ARG A 1 174 ? -4.378 6.552 -23.160 1.00 70.44 174 ARG A N 1
ATOM 1342 C CA . ARG A 1 174 ? -2.899 6.678 -23.148 1.00 70.44 174 ARG A CA 1
ATOM 1343 C C . ARG A 1 174 ? -2.176 5.784 -22.135 1.00 70.44 174 ARG A C 1
ATOM 1345 O O . ARG A 1 174 ? -0.959 5.844 -22.028 1.00 70.44 174 ARG A O 1
ATOM 1352 N N . THR A 1 175 ? -2.904 5.011 -21.340 1.00 78.38 175 THR A N 1
ATOM 1353 C CA . THR A 1 175 ? -2.309 4.070 -20.390 1.00 78.38 175 THR A CA 1
ATOM 1354 C C . THR A 1 175 ? -2.117 2.679 -20.964 1.00 78.38 175 THR A C 1
ATOM 1356 O O . THR A 1 175 ? -1.438 1.873 -20.333 1.00 78.38 175 THR A O 1
ATOM 1359 N N . ASN A 1 176 ? -2.703 2.388 -22.129 1.00 87.69 176 ASN A N 1
ATOM 1360 C CA . ASN A 1 176 ? -2.512 1.112 -22.796 1.00 87.69 176 ASN A CA 1
ATOM 1361 C C . ASN A 1 176 ? -1.121 1.083 -23.454 1.00 87.69 176 ASN A C 1
ATOM 1363 O O . ASN A 1 176 ? -0.840 1.959 -24.273 1.00 87.69 176 ASN A O 1
ATOM 1367 N N . PRO A 1 177 ? -0.252 0.118 -23.118 1.00 91.00 177 PRO A N 1
ATOM 1368 C CA . PRO A 1 177 ? 1.102 0.096 -23.647 1.00 91.00 177 PRO A CA 1
ATOM 1369 C C . PRO A 1 177 ? 1.117 -0.282 -25.137 1.00 91.00 177 PRO A C 1
ATOM 1371 O O . PRO A 1 177 ? 0.553 -1.297 -25.556 1.00 91.00 177 PRO A O 1
ATOM 1374 N N . THR A 1 178 ? 1.771 0.551 -25.941 1.00 89.94 178 THR A N 1
ATOM 1375 C CA . THR A 1 178 ? 1.854 0.468 -27.415 1.00 89.94 178 THR A CA 1
ATOM 1376 C C . THR A 1 178 ? 3.112 -0.262 -27.889 1.00 89.94 178 THR A C 1
ATOM 1378 O O . THR A 1 178 ? 3.152 -0.775 -29.007 1.00 89.94 178 THR A O 1
ATOM 1381 N N . CYS A 1 179 ? 4.114 -0.367 -27.017 1.00 94.00 179 CYS A N 1
ATOM 1382 C CA . CYS A 1 179 ? 5.403 -1.000 -27.267 1.00 94.00 179 CYS A CA 1
ATOM 1383 C C . CYS A 1 179 ? 5.879 -1.796 -26.032 1.00 94.00 179 CYS A C 1
ATOM 1385 O O . CYS A 1 179 ? 5.335 -1.592 -24.938 1.00 94.00 179 CYS A O 1
ATOM 1387 N N . PRO A 1 180 ? 6.876 -2.698 -26.173 1.00 96.19 180 PRO A N 1
ATOM 1388 C CA . PRO A 1 180 ? 7.392 -3.504 -25.064 1.00 96.19 180 PRO A CA 1
ATOM 1389 C C . PRO A 1 180 ? 7.752 -2.669 -23.835 1.00 96.19 180 PRO A C 1
ATOM 1391 O O . PRO A 1 180 ? 7.411 -3.052 -22.716 1.00 96.19 180 PRO A O 1
ATOM 1394 N N . PHE A 1 181 ? 8.359 -1.498 -24.059 1.00 97.56 181 PHE A N 1
ATOM 1395 C CA . PHE A 1 181 ? 8.813 -0.589 -23.011 1.00 97.56 181 PHE A CA 1
ATOM 1396 C C . PHE A 1 181 ? 8.008 0.718 -23.020 1.00 97.56 181 PHE A C 1
ATOM 1398 O O . PHE A 1 181 ? 8.488 1.760 -23.466 1.00 97.56 181 PHE A O 1
ATOM 1405 N N . THR A 1 182 ? 6.773 0.682 -22.516 1.00 96.44 182 THR A N 1
ATOM 1406 C CA . THR A 1 182 ? 5.983 1.911 -22.330 1.00 96.44 182 THR A CA 1
ATOM 1407 C C . THR A 1 182 ? 6.260 2.510 -20.947 1.00 96.44 182 THR A C 1
ATOM 1409 O O . THR A 1 182 ? 5.879 1.938 -19.927 1.00 96.44 182 THR A O 1
ATOM 1412 N N . ILE A 1 183 ? 6.887 3.681 -20.882 1.00 94.94 183 ILE A N 1
ATOM 1413 C CA . ILE A 1 183 ? 7.123 4.421 -19.638 1.00 94.94 183 ILE A CA 1
ATOM 1414 C C . ILE A 1 183 ? 6.063 5.506 -19.476 1.00 94.94 183 ILE A C 1
ATOM 1416 O O . ILE A 1 183 ? 5.836 6.327 -20.358 1.00 94.94 183 ILE A O 1
ATOM 1420 N N . ILE A 1 184 ? 5.438 5.559 -18.307 1.00 92.06 184 ILE A N 1
ATOM 1421 C CA . ILE A 1 184 ? 4.433 6.555 -17.958 1.00 92.06 184 ILE A CA 1
ATOM 1422 C C . ILE A 1 184 ? 4.941 7.365 -16.774 1.00 92.06 184 ILE A C 1
ATOM 1424 O O . ILE A 1 184 ? 5.284 6.810 -15.736 1.00 92.06 184 ILE A O 1
ATOM 1428 N N . ILE A 1 185 ? 4.941 8.687 -16.909 1.00 89.19 185 ILE A N 1
ATOM 1429 C CA . ILE A 1 185 ? 5.403 9.615 -15.877 1.00 89.19 185 ILE A CA 1
ATOM 1430 C C . ILE A 1 185 ? 4.245 10.517 -15.475 1.00 89.19 185 ILE A C 1
ATOM 1432 O O . ILE A 1 185 ? 3.631 11.182 -16.316 1.00 89.19 185 ILE A O 1
ATOM 1436 N N . GLY A 1 186 ? 3.948 10.578 -14.182 1.00 84.25 186 GLY A N 1
ATOM 1437 C CA . GLY A 1 186 ? 2.965 11.531 -13.692 1.00 84.25 186 GLY A CA 1
ATOM 1438 C C . GLY A 1 186 ? 2.869 11.621 -12.178 1.00 84.25 186 GLY A C 1
ATOM 1439 O O . GLY A 1 186 ? 3.328 10.754 -11.443 1.00 84.25 186 GLY A O 1
ATOM 1440 N N . GLY A 1 187 ? 2.228 12.695 -11.724 1.00 78.62 187 GLY A N 1
ATOM 1441 C CA . GLY A 1 187 ? 1.966 12.956 -10.311 1.00 78.62 187 GLY A CA 1
ATOM 1442 C C . GLY A 1 187 ? 0.531 12.601 -9.915 1.00 78.62 187 GLY A C 1
ATOM 1443 O O . GLY A 1 187 ? -0.043 11.599 -10.325 1.00 78.62 187 GLY A O 1
ATOM 1444 N N . ASN A 1 188 ? -0.129 13.479 -9.164 1.00 70.94 188 ASN A N 1
ATOM 1445 C CA . ASN A 1 188 ? -1.452 13.214 -8.571 1.00 70.94 188 ASN A CA 1
ATOM 1446 C C . ASN A 1 188 ? -2.570 12.794 -9.551 1.00 70.94 188 ASN A C 1
ATOM 1448 O O . ASN A 1 188 ? -3.582 12.244 -9.120 1.00 70.94 188 ASN A O 1
ATOM 1452 N N . ILE A 1 189 ? -2.429 13.063 -10.851 1.00 68.50 189 ILE A N 1
ATOM 1453 C CA . ILE A 1 189 ? -3.439 12.715 -11.853 1.00 68.50 189 ILE A CA 1
ATOM 1454 C C . ILE A 1 189 ? -3.467 11.221 -12.187 1.00 68.50 189 ILE A C 1
ATOM 1456 O O . ILE A 1 189 ? -4.535 10.697 -12.506 1.00 68.50 189 ILE A O 1
ATOM 1460 N N . VAL A 1 190 ? -2.319 10.538 -12.089 1.00 68.56 190 VAL A N 1
ATOM 1461 C CA . VAL A 1 190 ? -2.198 9.113 -12.438 1.00 68.56 190 VAL A CA 1
ATOM 1462 C C . VAL A 1 190 ? -2.868 8.213 -11.410 1.00 68.56 190 VAL A C 1
ATOM 1464 O O . VAL A 1 190 ? -3.237 7.084 -11.702 1.00 68.56 190 VAL A O 1
ATOM 1467 N N . SER A 1 191 ? -3.098 8.747 -10.215 1.00 61.94 191 SER A N 1
ATOM 1468 C CA . SER A 1 191 ? -3.637 8.011 -9.085 1.00 61.94 191 SER A CA 1
ATOM 1469 C C . SER A 1 191 ? -5.147 8.216 -8.888 1.00 61.94 191 SER A C 1
ATOM 1471 O O . SER A 1 191 ? -5.701 7.800 -7.876 1.00 61.94 191 SER A O 1
ATOM 1473 N N . ARG A 1 192 ? -5.863 8.843 -9.837 1.00 67.75 192 ARG A N 1
ATOM 1474 C CA . ARG A 1 192 ? -7.317 9.086 -9.725 1.00 67.75 192 ARG A CA 1
ATOM 1475 C C . ARG A 1 192 ? -8.093 8.631 -10.960 1.00 67.75 192 ARG A C 1
ATOM 1477 O O . ARG A 1 192 ? -8.206 9.364 -11.947 1.00 67.75 192 ARG A O 1
ATOM 1484 N N . GLY A 1 193 ? -8.702 7.447 -10.848 1.00 64.44 193 GLY A N 1
ATOM 1485 C CA . GLY A 1 193 ? -9.659 6.922 -11.831 1.00 64.44 193 GLY A CA 1
ATOM 1486 C C . GLY A 1 193 ? -9.023 6.500 -13.154 1.00 64.44 193 GLY A C 1
ATOM 1487 O O . GLY A 1 193 ? -9.673 6.587 -14.189 1.00 64.44 193 GLY A O 1
ATOM 1488 N N . VAL A 1 194 ? -7.753 6.094 -13.116 1.00 74.31 194 VAL A N 1
ATOM 1489 C CA . VAL A 1 194 ? -6.989 5.623 -14.272 1.00 74.31 194 VAL A CA 1
ATOM 1490 C C . VAL A 1 194 ? -6.496 4.209 -13.977 1.00 74.31 194 VAL A C 1
ATOM 1492 O O . VAL A 1 194 ? -6.050 3.927 -12.865 1.00 74.31 194 VAL A O 1
ATOM 1495 N N . THR A 1 195 ? -6.604 3.325 -14.966 1.00 76.62 195 THR A N 1
ATOM 1496 C CA . THR A 1 195 ? -6.092 1.951 -14.894 1.00 76.62 195 THR A CA 1
ATOM 1497 C C . THR A 1 195 ? -4.958 1.802 -15.898 1.00 76.62 195 THR A C 1
ATOM 1499 O O . THR A 1 195 ? -5.041 2.351 -16.996 1.00 76.62 195 THR A O 1
ATOM 1502 N N . PHE A 1 196 ? -3.918 1.059 -15.522 1.00 85.81 196 PHE A N 1
ATOM 1503 C CA . PHE A 1 196 ? -2.746 0.789 -16.353 1.00 85.81 196 PHE A CA 1
ATOM 1504 C C . PHE A 1 196 ? -2.728 -0.695 -16.753 1.00 85.81 196 PHE A C 1
ATOM 1506 O O . PHE A 1 196 ? -2.378 -1.544 -15.917 1.00 85.81 196 PHE A O 1
ATOM 1513 N N . PRO A 1 197 ? -3.160 -1.029 -17.986 1.00 86.00 197 PRO A N 1
ATOM 1514 C CA . PRO A 1 197 ? -3.028 -2.372 -18.539 1.00 86.00 197 PRO A CA 1
ATOM 1515 C C . PRO A 1 197 ? -1.565 -2.820 -18.566 1.00 86.00 197 PRO A C 1
ATOM 1517 O O . PRO A 1 197 ? -0.672 -2.026 -18.864 1.00 86.00 197 PRO A O 1
ATOM 1520 N N . ASN A 1 198 ? -1.325 -4.097 -18.250 1.00 90.06 198 ASN A N 1
ATOM 1521 C CA . ASN A 1 198 ? 0.007 -4.711 -18.249 1.00 90.06 198 ASN A CA 1
ATOM 1522 C C . ASN A 1 198 ? 1.075 -3.887 -17.489 1.00 90.06 198 ASN A C 1
ATOM 1524 O O . ASN A 1 198 ? 2.238 -3.857 -17.889 1.00 90.06 198 ASN A O 1
ATOM 1528 N N . LEU A 1 199 ? 0.693 -3.185 -16.415 1.00 92.56 199 LEU A N 1
ATOM 1529 C CA . LEU A 1 199 ? 1.661 -2.501 -15.553 1.00 92.56 199 LEU A CA 1
ATOM 1530 C C . LEU A 1 199 ? 2.489 -3.545 -14.808 1.00 92.56 199 LEU A C 1
ATOM 1532 O O . LEU A 1 199 ? 1.922 -4.335 -14.049 1.00 92.56 199 LEU A O 1
ATOM 1536 N N . LEU A 1 200 ? 3.802 -3.523 -15.024 1.00 94.88 200 LEU A N 1
ATOM 1537 C CA . LEU A 1 200 ? 4.759 -4.434 -14.390 1.00 94.88 200 LEU A CA 1
ATOM 1538 C C . LEU A 1 200 ? 5.564 -3.779 -13.283 1.00 94.88 200 LEU A C 1
ATOM 1540 O O . LEU A 1 200 ? 6.037 -4.475 -12.395 1.00 94.88 200 LEU A O 1
ATOM 1544 N N . ALA A 1 201 ? 5.756 -2.467 -13.334 1.00 95.88 201 ALA A N 1
ATOM 1545 C CA . ALA A 1 201 ? 6.579 -1.797 -12.347 1.00 95.88 201 ALA A CA 1
ATOM 1546 C C . ALA A 1 201 ? 6.004 -0.436 -11.972 1.00 95.88 201 ALA A C 1
ATOM 1548 O O . ALA A 1 201 ? 5.423 0.276 -12.797 1.00 95.88 201 ALA A O 1
ATOM 1549 N N . MET A 1 202 ? 6.189 -0.079 -10.707 1.00 94.75 202 MET A N 1
ATOM 1550 C CA . MET A 1 202 ? 5.896 1.236 -10.162 1.00 94.75 202 MET A CA 1
ATOM 1551 C C . MET A 1 202 ? 7.108 1.754 -9.404 1.00 94.75 202 MET A C 1
ATOM 1553 O O . MET A 1 202 ? 7.635 1.062 -8.538 1.00 94.75 202 MET A O 1
ATOM 1557 N N . PHE A 1 203 ? 7.508 2.986 -9.696 1.00 94.88 203 PHE A N 1
ATOM 1558 C CA . PHE A 1 203 ? 8.583 3.681 -9.003 1.00 94.88 203 PHE A CA 1
ATOM 1559 C C . PHE A 1 203 ? 8.059 4.990 -8.420 1.00 94.88 203 PHE A C 1
ATOM 1561 O O . PHE A 1 203 ? 7.650 5.885 -9.157 1.00 94.88 203 PHE A O 1
ATOM 1568 N N . PHE A 1 204 ? 8.046 5.099 -7.093 1.00 91.75 204 PHE A N 1
ATOM 1569 C CA . PHE A 1 204 ? 7.683 6.326 -6.391 1.00 91.75 204 PHE A CA 1
ATOM 1570 C C . PHE A 1 204 ? 8.939 7.116 -6.055 1.00 91.75 204 PHE A C 1
ATOM 1572 O O . PHE A 1 204 ? 9.784 6.648 -5.296 1.00 91.75 204 PHE A O 1
ATOM 1579 N N . THR A 1 205 ? 9.048 8.336 -6.579 1.00 83.44 205 THR A N 1
ATOM 1580 C CA . THR A 1 205 ? 10.277 9.122 -6.405 1.00 83.44 205 THR A CA 1
ATOM 1581 C C . THR A 1 205 ? 10.319 9.872 -5.079 1.00 83.44 205 THR A C 1
ATOM 1583 O O . THR A 1 205 ? 11.393 10.231 -4.608 1.00 83.44 205 THR A O 1
ATOM 1586 N N . ARG A 1 206 ? 9.177 10.146 -4.434 1.00 78.69 206 ARG A N 1
ATOM 1587 C CA . ARG A 1 206 ? 9.123 11.025 -3.250 1.00 78.69 206 ARG A CA 1
ATOM 1588 C C . ARG A 1 206 ? 8.002 10.659 -2.283 1.00 78.69 206 ARG A C 1
ATOM 1590 O O . ARG A 1 206 ? 6.979 10.111 -2.685 1.00 78.69 206 ARG A O 1
ATOM 1597 N N . ASP A 1 207 ? 8.201 11.035 -1.023 1.00 73.00 207 ASP A N 1
ATOM 1598 C CA . ASP A 1 207 ? 7.189 10.980 0.034 1.00 73.00 207 ASP A CA 1
ATOM 1599 C C . ASP A 1 207 ? 6.208 12.172 -0.050 1.00 73.00 207 ASP A C 1
ATOM 1601 O O . ASP A 1 207 ? 6.443 13.178 -0.731 1.00 73.00 207 ASP A O 1
ATOM 1605 N N . VAL A 1 208 ? 5.081 12.062 0.649 1.00 69.00 208 VAL A N 1
ATOM 1606 C CA . VAL A 1 208 ? 4.053 13.093 0.769 1.00 69.00 208 VAL A CA 1
ATOM 1607 C C . VAL A 1 208 ? 4.497 14.128 1.796 1.00 69.00 208 VAL A C 1
ATOM 1609 O O . VAL A 1 208 ? 4.653 13.838 2.984 1.00 69.00 208 VAL A O 1
ATOM 1612 N N . GLN A 1 209 ? 4.648 15.370 1.338 1.00 68.25 209 GLN A N 1
ATOM 1613 C CA . GLN A 1 209 ? 4.986 16.504 2.206 1.00 68.25 209 GLN A CA 1
ATOM 1614 C C . GLN A 1 209 ? 3.832 16.898 3.137 1.00 68.25 209 GLN A C 1
ATOM 1616 O O . GLN A 1 209 ? 4.052 17.491 4.187 1.00 68.25 209 GLN A O 1
ATOM 1621 N N . THR A 1 210 ? 2.599 16.570 2.754 1.00 76.38 210 THR A N 1
ATOM 1622 C CA . THR A 1 210 ? 1.389 16.841 3.531 1.00 76.38 210 THR A CA 1
ATOM 1623 C C . THR A 1 210 ? 0.807 15.565 4.126 1.00 76.38 210 THR A C 1
ATOM 1625 O O . THR A 1 210 ? 1.135 14.450 3.722 1.00 76.38 210 THR A O 1
ATOM 1628 N N . LYS A 1 211 ? -0.096 15.740 5.091 1.00 81.19 211 LYS A N 1
ATOM 1629 C CA . LYS A 1 211 ? -0.857 14.654 5.708 1.00 81.19 211 LYS A CA 1
ATOM 1630 C C . LYS A 1 211 ? -1.600 13.838 4.639 1.00 81.19 211 LYS A C 1
ATOM 1632 O O . LYS A 1 211 ? -2.330 14.406 3.821 1.00 81.19 211 LYS A O 1
ATOM 1637 N N . LEU A 1 212 ? -1.435 12.517 4.645 1.00 85.06 212 LEU A N 1
ATOM 1638 C CA . LEU A 1 212 ? -2.155 11.611 3.755 1.00 85.06 212 LEU A CA 1
ATOM 1639 C C . LEU A 1 212 ? -3.638 11.661 4.097 1.00 85.06 212 LEU A C 1
ATOM 1641 O O . LEU A 1 212 ? -4.007 11.529 5.253 1.00 85.06 212 LEU A O 1
ATOM 1645 N N . GLN A 1 213 ? -4.505 11.822 3.107 1.00 85.75 213 GLN A N 1
ATOM 1646 C CA . GLN A 1 213 ? -5.948 11.737 3.323 1.00 85.75 213 GLN A CA 1
ATOM 1647 C C . GLN A 1 213 ? -6.417 10.350 2.902 1.00 85.75 213 GLN A C 1
ATOM 1649 O O . GLN A 1 213 ? -6.210 9.968 1.746 1.00 85.75 213 GLN A O 1
ATOM 1654 N N . GLN A 1 214 ? -7.026 9.594 3.818 1.00 87.31 214 GLN A N 1
ATOM 1655 C CA . GLN A 1 214 ? -7.466 8.224 3.538 1.00 87.31 214 GLN A CA 1
ATOM 1656 C C . GLN A 1 214 ? -8.320 8.159 2.283 1.00 87.31 214 GLN A C 1
ATOM 1658 O O . GLN A 1 214 ? -8.078 7.323 1.415 1.00 87.31 214 GLN A O 1
ATOM 1663 N N . ASP A 1 215 ? -9.258 9.094 2.143 1.00 79.31 215 ASP A N 1
ATOM 1664 C CA . ASP A 1 215 ? -10.142 9.157 0.991 1.00 79.31 215 ASP A CA 1
ATOM 1665 C C . ASP A 1 215 ? -9.364 9.222 -0.341 1.00 79.31 215 ASP A C 1
ATOM 1667 O O . ASP A 1 215 ? -9.591 8.459 -1.284 1.00 79.31 215 ASP A O 1
ATOM 1671 N N . THR A 1 216 ? -8.346 10.066 -0.396 1.00 80.88 216 THR A N 1
ATOM 1672 C CA . THR A 1 216 ? -7.467 10.160 -1.546 1.00 80.88 216 THR A CA 1
ATOM 1673 C C . THR A 1 216 ? -6.727 8.844 -1.758 1.00 80.88 216 THR A C 1
ATOM 1675 O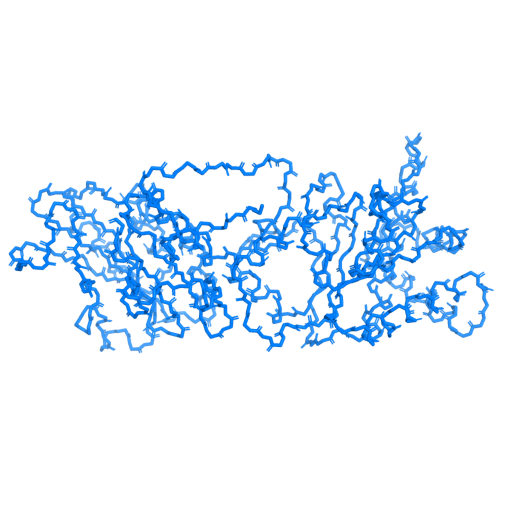 O . THR A 1 216 ? -6.781 8.311 -2.863 1.00 80.88 216 THR A O 1
ATOM 1678 N N . TYR A 1 217 ? -6.065 8.292 -0.742 1.00 85.38 217 TYR A N 1
ATOM 1679 C CA . TYR A 1 217 ? -5.174 7.137 -0.913 1.00 85.38 217 TYR A CA 1
ATOM 1680 C C . TYR A 1 217 ? -5.901 5.823 -1.208 1.00 85.38 217 TYR A C 1
ATOM 1682 O O . TYR A 1 217 ? -5.410 5.035 -2.015 1.00 85.38 217 TYR A O 1
ATOM 1690 N N . ILE A 1 218 ? -7.111 5.624 -0.687 1.00 83.56 218 ILE A N 1
ATOM 1691 C CA . ILE A 1 218 ? -7.969 4.489 -1.063 1.00 83.56 218 ILE A CA 1
ATOM 1692 C C . ILE A 1 218 ? -8.354 4.580 -2.546 1.00 83.56 218 ILE A C 1
ATOM 1694 O O . ILE A 1 218 ? -8.379 3.573 -3.254 1.00 83.56 218 ILE A O 1
ATOM 1698 N N . GLN A 1 219 ? -8.613 5.787 -3.066 1.00 79.19 219 GLN A N 1
ATOM 1699 C CA . GLN A 1 219 ? -8.809 5.967 -4.511 1.00 79.19 219 GLN A CA 1
ATOM 1700 C C . GLN A 1 219 ? -7.521 5.705 -5.288 1.00 79.19 219 GLN A C 1
ATOM 1702 O O . GLN A 1 219 ? -7.588 5.076 -6.344 1.00 79.19 219 GLN A O 1
ATOM 1707 N N . ARG A 1 220 ? -6.363 6.129 -4.760 1.00 82.06 220 ARG A N 1
ATOM 1708 C CA . ARG A 1 220 ? -5.054 5.868 -5.379 1.00 82.06 220 ARG A CA 1
ATOM 1709 C C . ARG A 1 220 ? -4.760 4.387 -5.498 1.00 82.06 220 ARG A C 1
ATOM 1711 O O . ARG A 1 220 ? -4.300 3.960 -6.550 1.00 82.06 220 ARG A O 1
ATOM 1718 N N . ALA A 1 221 ? -5.109 3.590 -4.492 1.00 84.06 221 ALA A N 1
ATOM 1719 C CA . ALA A 1 221 ? -4.917 2.143 -4.517 1.00 84.06 221 ALA A CA 1
ATOM 1720 C C . ALA A 1 221 ? -5.626 1.448 -5.699 1.00 84.06 221 ALA A C 1
ATOM 1722 O O . ALA A 1 221 ? -5.251 0.344 -6.095 1.00 84.06 221 ALA A O 1
ATOM 1723 N N . ARG A 1 222 ? -6.618 2.085 -6.335 1.00 80.19 222 ARG A N 1
ATOM 1724 C CA . ARG A 1 222 ? -7.279 1.530 -7.527 1.00 80.19 222 ARG A CA 1
ATOM 1725 C C . ARG A 1 222 ? -6.334 1.382 -8.722 1.00 80.19 222 ARG A C 1
ATOM 1727 O O . ARG A 1 222 ? -6.562 0.497 -9.539 1.00 80.19 222 ARG A O 1
ATOM 1734 N N . MET A 1 223 ? -5.254 2.166 -8.804 1.00 80.88 223 MET A N 1
ATOM 1735 C CA . MET A 1 223 ? -4.289 2.082 -9.914 1.00 80.88 223 MET A CA 1
ATOM 1736 C C . MET A 1 223 ? -3.509 0.755 -9.952 1.00 80.88 223 MET A C 1
ATOM 1738 O O . MET A 1 223 ? -2.985 0.385 -11.004 1.00 80.88 223 MET A O 1
ATOM 1742 N N . PHE A 1 224 ? -3.469 0.012 -8.835 1.00 84.06 224 PHE A N 1
ATOM 1743 C CA . PHE A 1 224 ? -2.908 -1.341 -8.806 1.00 84.06 224 PHE A CA 1
ATOM 1744 C C . PHE A 1 224 ? -3.740 -2.348 -9.611 1.00 84.06 224 PHE A C 1
ATOM 1746 O O . PHE A 1 224 ? -3.193 -3.353 -10.048 1.00 84.06 224 PHE A O 1
ATOM 1753 N N . GLY A 1 225 ? -5.017 -2.052 -9.881 1.00 83.81 225 GLY A N 1
ATOM 1754 C CA . GLY A 1 225 ? -5.857 -2.807 -10.811 1.00 83.81 225 GLY A CA 1
ATOM 1755 C C . GLY A 1 225 ? -5.846 -4.322 -10.585 1.00 83.81 225 GLY A C 1
ATOM 1756 O O . GLY A 1 225 ? -5.705 -4.797 -9.461 1.00 83.81 225 GLY A O 1
ATOM 1757 N N . SER A 1 226 ? -6.005 -5.072 -11.673 1.00 85.38 226 SER A N 1
ATOM 1758 C CA . SER A 1 226 ? -5.892 -6.532 -11.694 1.00 85.38 226 SER A CA 1
ATOM 1759 C C . SER A 1 226 ? -4.550 -6.928 -12.315 1.00 85.38 226 SER A C 1
ATOM 1761 O O . SER A 1 226 ? -4.223 -6.480 -13.418 1.00 85.38 226 SER A O 1
ATOM 1763 N N . ARG A 1 227 ? -3.756 -7.749 -11.619 1.00 88.19 227 ARG A N 1
ATOM 1764 C CA . ARG A 1 227 ? -2.434 -8.205 -12.095 1.00 88.19 227 ARG A CA 1
ATOM 1765 C C . ARG A 1 227 ? -2.429 -9.639 -12.619 1.00 88.19 227 ARG A C 1
ATOM 1767 O O . ARG A 1 227 ? -1.692 -9.931 -13.553 1.00 88.19 227 ARG A O 1
ATOM 1774 N N . GLY A 1 228 ? -3.285 -10.512 -12.089 1.00 86.50 228 GLY A N 1
ATOM 1775 C CA . GLY A 1 228 ? -3.391 -11.896 -12.560 1.00 86.50 228 GLY A CA 1
ATOM 1776 C C . GLY A 1 228 ? -2.031 -12.605 -12.601 1.00 86.50 228 GLY A C 1
ATOM 1777 O O . GLY A 1 228 ? -1.260 -12.522 -11.648 1.00 86.50 228 GLY A O 1
ATOM 1778 N N . ALA A 1 229 ? -1.731 -13.263 -13.724 1.00 84.69 229 ALA A N 1
ATOM 1779 C CA . ALA A 1 229 ? -0.563 -14.133 -13.876 1.00 84.69 229 ALA A CA 1
ATOM 1780 C C . ALA A 1 229 ? 0.804 -13.433 -13.744 1.00 84.69 229 ALA A C 1
ATOM 1782 O O . ALA A 1 229 ? 1.781 -14.093 -13.418 1.00 84.69 229 ALA A O 1
ATOM 1783 N N . TYR A 1 230 ? 0.898 -12.117 -13.969 1.00 86.12 230 TYR A N 1
ATOM 1784 C CA . TYR A 1 230 ? 2.180 -11.401 -13.893 1.00 86.12 230 TYR A CA 1
ATOM 1785 C C . TYR A 1 230 ? 2.435 -10.725 -12.536 1.00 86.12 230 TYR A C 1
ATOM 1787 O O . TYR A 1 230 ? 3.444 -10.042 -12.385 1.00 86.12 230 TYR A O 1
ATOM 1795 N N . LEU A 1 231 ? 1.565 -10.919 -11.534 1.00 93.44 231 LEU A N 1
ATOM 1796 C CA . LEU A 1 231 ? 1.775 -10.398 -10.175 1.00 93.44 231 LEU A CA 1
ATOM 1797 C C . LEU A 1 231 ? 3.139 -10.798 -9.559 1.00 93.44 231 LEU A C 1
ATOM 1799 O O . LEU A 1 231 ? 3.785 -9.900 -9.021 1.00 93.44 231 LEU A O 1
ATOM 1803 N N . PRO A 1 232 ? 3.640 -12.047 -9.708 1.00 95.19 232 PRO A N 1
ATOM 1804 C CA . PRO A 1 232 ? 4.966 -12.436 -9.206 1.00 95.19 232 PRO A CA 1
ATOM 1805 C C . PRO A 1 232 ? 6.123 -11.613 -9.780 1.00 95.19 232 PRO A C 1
ATOM 1807 O O . PRO A 1 232 ? 7.134 -11.404 -9.115 1.00 95.19 232 PRO A O 1
ATOM 1810 N N . HIS A 1 233 ? 5.957 -11.109 -11.003 1.00 95.69 233 HIS A N 1
ATOM 1811 C CA . HIS A 1 233 ? 6.946 -10.287 -11.699 1.00 95.69 233 HIS A CA 1
ATOM 1812 C C . HIS A 1 233 ? 6.738 -8.789 -11.467 1.00 95.69 233 HIS A C 1
ATOM 1814 O O . HIS A 1 233 ? 7.542 -7.977 -11.925 1.00 95.69 233 HIS A O 1
ATOM 1820 N N . PHE A 1 234 ? 5.660 -8.403 -10.783 1.00 96.69 234 PHE A N 1
ATOM 1821 C CA . PHE A 1 234 ? 5.381 -7.006 -10.521 1.00 96.69 234 PHE A CA 1
ATOM 1822 C C . PHE A 1 234 ? 6.387 -6.440 -9.518 1.00 96.69 234 PHE A C 1
ATOM 1824 O O . PHE A 1 234 ? 6.651 -7.051 -8.483 1.00 96.69 234 PHE A O 1
ATOM 1831 N N . GLU A 1 235 ? 6.895 -5.241 -9.785 1.00 97.12 235 GLU A N 1
ATOM 1832 C CA . GLU A 1 235 ? 7.763 -4.514 -8.866 1.00 97.12 235 GLU A CA 1
ATOM 1833 C C . GLU A 1 235 ? 7.109 -3.236 -8.336 1.00 97.12 235 GLU A C 1
ATOM 1835 O O . GLU A 1 235 ? 6.628 -2.391 -9.091 1.00 97.12 235 GLU A O 1
ATOM 1840 N N . LEU A 1 236 ? 7.162 -3.059 -7.018 1.00 96.38 236 LEU A N 1
ATOM 1841 C CA . LEU A 1 236 ? 6.891 -1.793 -6.356 1.00 96.38 236 LEU A CA 1
ATOM 1842 C C . LEU A 1 236 ? 8.185 -1.274 -5.728 1.00 96.38 236 LEU A C 1
ATOM 1844 O O . LEU A 1 236 ? 8.625 -1.791 -4.704 1.00 96.38 236 LEU A O 1
ATOM 1848 N N . THR A 1 237 ? 8.760 -0.229 -6.316 1.00 96.94 237 THR A N 1
ATOM 1849 C CA . THR A 1 237 ? 9.862 0.534 -5.726 1.00 96.94 237 THR A CA 1
ATOM 1850 C C . THR A 1 237 ? 9.309 1.805 -5.084 1.00 96.94 237 THR A C 1
ATOM 1852 O O . THR A 1 237 ? 8.682 2.629 -5.754 1.00 96.94 237 THR A O 1
ATOM 1855 N N . ILE A 1 238 ? 9.498 1.962 -3.774 1.00 94.69 238 ILE A N 1
ATOM 1856 C CA . ILE A 1 238 ? 8.832 3.004 -2.980 1.00 94.69 238 ILE A CA 1
ATOM 1857 C C . ILE A 1 238 ? 9.658 3.389 -1.741 1.00 94.69 238 ILE A C 1
ATOM 1859 O O . ILE A 1 238 ? 10.280 2.516 -1.138 1.00 94.69 238 ILE A O 1
ATOM 1863 N N . PRO A 1 239 ? 9.669 4.665 -1.306 1.00 93.75 239 PRO A N 1
ATOM 1864 C CA . PRO A 1 239 ? 10.272 5.041 -0.031 1.00 93.75 239 PRO A CA 1
ATOM 1865 C C . PRO A 1 239 ? 9.663 4.273 1.145 1.00 93.75 239 PRO A C 1
ATOM 1867 O O . PRO A 1 239 ? 8.443 4.125 1.229 1.00 93.75 239 PRO A O 1
ATOM 1870 N N . SER A 1 240 ? 10.507 3.816 2.072 1.00 92.81 240 SER A N 1
ATOM 1871 C CA . SER A 1 240 ? 10.105 3.015 3.236 1.00 92.81 240 SER A CA 1
ATOM 1872 C C . SER A 1 240 ? 9.057 3.723 4.099 1.00 92.81 240 SER A C 1
ATOM 1874 O O . SER A 1 240 ? 8.033 3.129 4.439 1.00 92.81 240 SER A O 1
ATOM 1876 N N . ALA A 1 241 ? 9.260 5.015 4.367 1.00 89.94 241 ALA A N 1
ATOM 1877 C CA . ALA A 1 241 ? 8.319 5.852 5.108 1.00 89.94 241 ALA A CA 1
ATOM 1878 C C . ALA A 1 241 ? 6.955 5.952 4.405 1.00 89.94 241 ALA A C 1
ATOM 1880 O O . ALA A 1 241 ? 5.914 5.755 5.032 1.00 89.94 241 ALA A O 1
ATOM 1881 N N . LEU A 1 242 ? 6.958 6.168 3.083 1.00 90.62 242 LEU A N 1
ATOM 1882 C CA . LEU A 1 242 ? 5.732 6.252 2.292 1.00 90.62 242 LEU A CA 1
ATOM 1883 C C . LEU A 1 242 ? 4.977 4.918 2.293 1.00 90.62 242 LEU A C 1
ATOM 1885 O O . LEU A 1 242 ? 3.756 4.899 2.435 1.00 90.62 242 LEU A O 1
ATOM 1889 N N . PHE A 1 243 ? 5.693 3.801 2.155 1.00 92.50 243 PHE A N 1
ATOM 1890 C CA . PHE A 1 243 ? 5.095 2.471 2.210 1.00 92.50 243 PHE A CA 1
ATOM 1891 C C . PHE A 1 243 ? 4.412 2.211 3.558 1.00 92.50 243 PHE A C 1
ATOM 1893 O O . PHE A 1 243 ? 3.256 1.783 3.582 1.00 92.50 243 PHE A O 1
ATOM 1900 N N . ALA A 1 244 ? 5.091 2.527 4.665 1.00 89.62 244 ALA A N 1
ATOM 1901 C CA . ALA A 1 244 ? 4.542 2.393 6.012 1.00 89.62 244 ALA A CA 1
ATOM 1902 C C . ALA A 1 244 ? 3.300 3.279 6.216 1.00 89.62 244 ALA A C 1
ATOM 1904 O O . ALA A 1 244 ? 2.295 2.828 6.766 1.00 89.62 244 ALA A O 1
ATOM 1905 N N . ASP A 1 245 ? 3.319 4.515 5.712 1.00 90.12 245 ASP A N 1
ATOM 1906 C CA . ASP A 1 245 ? 2.166 5.416 5.761 1.00 90.12 245 ASP A CA 1
ATOM 1907 C C . ASP A 1 245 ? 0.965 4.877 4.972 1.00 90.12 245 ASP A C 1
ATOM 1909 O O . ASP A 1 245 ? -0.164 4.938 5.460 1.00 90.12 245 ASP A O 1
ATOM 1913 N N . TRP A 1 246 ? 1.176 4.301 3.783 1.00 91.69 246 TRP A N 1
ATOM 1914 C CA . TRP A 1 246 ? 0.096 3.683 3.001 1.00 91.69 246 TRP A CA 1
ATOM 1915 C C . TRP A 1 246 ? -0.463 2.453 3.710 1.00 91.69 246 TRP A C 1
ATOM 1917 O O . TRP A 1 246 ? -1.678 2.314 3.840 1.00 91.69 246 TRP A O 1
ATOM 1927 N N . GLN A 1 247 ? 0.415 1.592 4.221 1.00 90.38 247 GLN A N 1
ATOM 1928 C CA . GLN A 1 247 ? 0.038 0.395 4.964 1.00 90.38 247 GLN A CA 1
ATOM 1929 C C . GLN A 1 247 ? -0.805 0.743 6.205 1.00 90.38 247 GLN A C 1
ATOM 1931 O O . GLN A 1 247 ? -1.876 0.160 6.400 1.00 90.38 247 GLN A O 1
ATOM 1936 N N . ARG A 1 248 ? -0.400 1.751 6.992 1.00 88.44 248 ARG A N 1
ATOM 1937 C CA . ARG A 1 248 ? -1.195 2.269 8.123 1.00 88.44 248 ARG A CA 1
ATOM 1938 C C . ARG A 1 248 ? -2.504 2.914 7.675 1.00 88.44 248 ARG A C 1
ATOM 1940 O O . ARG A 1 248 ? -3.550 2.642 8.255 1.00 88.44 248 ARG A O 1
ATOM 1947 N N . CYS A 1 249 ? -2.479 3.713 6.611 1.00 90.06 249 CYS A N 1
ATOM 1948 C CA . CYS A 1 249 ? -3.664 4.367 6.054 1.00 90.06 249 CYS A CA 1
ATOM 1949 C C . CYS A 1 249 ? -4.742 3.348 5.656 1.00 90.06 249 CYS A C 1
ATOM 1951 O O . CYS A 1 249 ? -5.916 3.514 5.997 1.00 90.06 249 CYS A O 1
ATOM 1953 N N . PHE A 1 250 ? -4.356 2.272 4.967 1.00 89.56 250 PHE A N 1
ATOM 1954 C CA . PHE A 1 250 ? -5.288 1.210 4.588 1.00 89.56 250 PHE A CA 1
ATOM 1955 C C . PHE A 1 250 ? -5.764 0.400 5.791 1.00 89.56 250 PHE A C 1
ATOM 1957 O O . PHE A 1 250 ? -6.921 -0.025 5.809 1.00 89.56 250 PHE A O 1
ATOM 1964 N N . ALA A 1 251 ? -4.928 0.250 6.823 1.00 86.06 251 ALA A N 1
ATOM 1965 C CA . ALA A 1 251 ? -5.364 -0.353 8.072 1.00 86.06 251 ALA A CA 1
ATOM 1966 C C . ALA A 1 251 ? -6.425 0.476 8.786 1.00 86.06 251 ALA A C 1
ATOM 1968 O O . ALA A 1 251 ? -7.500 -0.028 9.087 1.00 86.06 251 ALA A O 1
ATOM 1969 N N . PHE A 1 252 ? -6.190 1.765 8.994 1.00 86.31 252 PHE A N 1
ATOM 1970 C CA . PHE A 1 252 ? -7.181 2.633 9.627 1.00 86.31 252 PHE A CA 1
ATOM 1971 C C . PHE A 1 252 ? -8.523 2.607 8.902 1.00 86.31 252 PHE A C 1
ATOM 1973 O O . PHE A 1 252 ? -9.567 2.469 9.541 1.00 86.31 252 PHE A O 1
ATOM 1980 N N . HIS A 1 253 ? -8.496 2.629 7.569 1.00 86.62 253 HIS A N 1
ATOM 1981 C CA . HIS A 1 253 ? -9.714 2.517 6.785 1.00 86.62 253 HIS A CA 1
ATOM 1982 C C . HIS A 1 253 ? -10.442 1.184 7.003 1.00 86.62 253 HIS A C 1
ATOM 1984 O O . HIS A 1 253 ? -11.660 1.168 7.176 1.00 86.62 253 HIS A O 1
ATOM 1990 N N . ARG A 1 254 ? -9.715 0.060 7.001 1.00 82.75 254 ARG A N 1
ATOM 1991 C CA . ARG A 1 254 ? -10.310 -1.274 7.148 1.00 82.75 254 ARG A CA 1
ATOM 1992 C C . ARG A 1 254 ? -10.857 -1.511 8.557 1.00 82.75 254 ARG A C 1
ATOM 1994 O O . ARG A 1 254 ? -11.976 -1.996 8.668 1.00 82.75 254 ARG A O 1
ATOM 2001 N N . LEU A 1 255 ? -10.146 -1.074 9.601 1.00 81.06 255 LEU A N 1
ATOM 2002 C CA . LEU A 1 255 ? -10.647 -1.104 10.982 1.00 81.06 255 LEU A CA 1
ATOM 2003 C C . LEU A 1 255 ? -11.955 -0.323 11.125 1.00 81.06 255 LEU A C 1
ATOM 2005 O O . LEU A 1 255 ? -12.905 -0.819 11.731 1.00 81.06 255 LEU A O 1
ATOM 2009 N N . ALA A 1 256 ? -12.016 0.872 10.533 1.00 80.88 256 ALA A N 1
ATOM 2010 C CA . ALA A 1 256 ? -13.223 1.683 10.555 1.00 80.88 256 ALA A CA 1
ATOM 2011 C C . ALA A 1 256 ? -14.384 0.970 9.844 1.00 80.88 256 ALA A C 1
ATOM 2013 O O . ALA A 1 256 ? -15.466 0.874 10.413 1.00 80.88 256 ALA A O 1
ATOM 2014 N N . LEU A 1 257 ? -14.168 0.405 8.648 1.00 80.25 257 LEU A N 1
ATOM 2015 C CA . LEU A 1 257 ? -15.215 -0.326 7.922 1.00 80.25 257 LEU A CA 1
ATOM 2016 C C . LEU A 1 257 ? -15.708 -1.571 8.662 1.00 80.25 257 LEU A C 1
ATOM 2018 O O . LEU A 1 257 ? -16.912 -1.820 8.681 1.00 80.25 257 LEU A O 1
ATOM 2022 N N . ASP A 1 258 ? -14.808 -2.344 9.263 1.00 75.75 258 ASP A N 1
ATOM 2023 C CA . ASP A 1 258 ? -15.192 -3.555 9.986 1.00 75.75 258 ASP A CA 1
ATOM 2024 C C . ASP A 1 258 ? -16.011 -3.202 11.241 1.00 75.75 258 ASP A C 1
ATOM 2026 O O . ASP A 1 258 ? -16.995 -3.882 11.522 1.00 75.75 258 ASP A O 1
ATOM 2030 N N . SER A 1 259 ? -15.709 -2.078 11.916 1.00 72.12 259 SER A N 1
ATOM 2031 C CA . SER A 1 259 ? -16.518 -1.584 13.046 1.00 72.12 259 SER A CA 1
ATOM 2032 C C . SER A 1 259 ? -17.983 -1.304 12.670 1.00 72.12 259 SER A C 1
ATOM 2034 O O . SER A 1 259 ? -18.884 -1.566 13.469 1.00 72.12 259 SER A O 1
ATOM 2036 N N . ILE A 1 260 ? -18.232 -0.855 11.431 1.00 73.81 260 ILE A N 1
ATOM 2037 C CA . ILE A 1 260 ? -19.585 -0.615 10.896 1.00 73.81 260 ILE A CA 1
ATOM 2038 C C . ILE A 1 260 ? -20.330 -1.941 10.730 1.00 73.81 260 ILE A C 1
ATOM 2040 O O . ILE A 1 260 ? -21.474 -2.075 11.156 1.00 73.81 260 ILE A O 1
ATOM 2044 N N . GLN A 1 261 ? -19.679 -2.947 10.135 1.00 66.12 261 GLN A N 1
ATOM 2045 C CA . GLN A 1 261 ? -20.315 -4.234 9.820 1.00 66.12 261 GLN A CA 1
ATOM 2046 C C . GLN A 1 261 ? -20.693 -5.039 11.070 1.00 66.12 261 GLN A C 1
ATOM 2048 O O . GLN A 1 261 ? -21.565 -5.900 11.006 1.00 66.12 261 GLN A O 1
ATOM 2053 N N . THR A 1 262 ? -20.057 -4.745 12.203 1.00 60.47 262 THR A N 1
ATOM 2054 C CA . THR A 1 262 ? -20.273 -5.424 13.485 1.00 60.47 262 THR A CA 1
ATOM 2055 C C . THR A 1 262 ? -21.356 -4.790 14.376 1.00 60.47 262 THR A C 1
ATOM 2057 O O . THR A 1 262 ? -21.514 -5.186 15.527 1.00 60.47 262 THR A O 1
ATOM 2060 N N . GLY A 1 263 ? -22.138 -3.822 13.878 1.00 52.06 263 GLY A N 1
ATOM 2061 C CA . GLY A 1 263 ? -23.291 -3.269 14.612 1.00 52.06 263 GLY A CA 1
ATOM 2062 C C . GLY A 1 263 ? -22.968 -2.105 15.562 1.00 52.06 263 GLY A C 1
ATOM 2063 O O . GLY A 1 263 ? -23.557 -1.988 16.643 1.00 52.06 263 GLY A O 1
ATOM 2064 N N . GLY A 1 264 ? -22.015 -1.247 15.189 1.00 54.38 264 GLY A N 1
ATOM 2065 C CA . GLY A 1 264 ? -21.887 0.098 15.762 1.00 54.38 264 GLY A CA 1
ATOM 2066 C C . GLY A 1 264 ? -22.835 1.079 15.063 1.00 54.38 264 GLY A C 1
ATOM 2067 O O . GLY A 1 264 ? -22.923 1.050 13.841 1.00 54.38 264 GLY A O 1
ATOM 2068 N N . ASP A 1 265 ? -23.525 1.946 15.814 1.00 53.53 265 ASP A N 1
ATOM 2069 C CA . ASP A 1 265 ? -24.474 2.926 15.238 1.00 53.53 265 ASP A CA 1
ATOM 2070 C C . ASP A 1 265 ? -23.760 4.018 14.433 1.00 53.53 265 ASP A C 1
ATOM 2072 O O . ASP A 1 265 ? -24.318 4.537 13.478 1.00 53.53 265 ASP A O 1
ATOM 2076 N N . SER A 1 266 ? -22.503 4.325 14.785 1.00 63.44 266 SER A N 1
ATOM 2077 C CA . SER A 1 266 ? -21.675 5.327 14.113 1.00 63.44 266 SER A CA 1
ATOM 2078 C C . SER A 1 266 ? -20.258 4.794 13.891 1.00 63.44 266 SER A C 1
ATOM 2080 O O . SER A 1 266 ? -19.619 4.377 14.869 1.00 63.44 266 SER A O 1
ATOM 2082 N N . PRO A 1 267 ? -19.732 4.830 12.653 1.00 72.62 267 PRO A N 1
ATOM 2083 C CA . PRO A 1 267 ? -18.363 4.445 12.363 1.00 72.62 267 PRO A CA 1
ATOM 2084 C C . PRO A 1 267 ? -17.381 5.269 13.193 1.00 72.62 267 PRO A C 1
ATOM 2086 O O . PRO A 1 267 ? -17.452 6.500 13.231 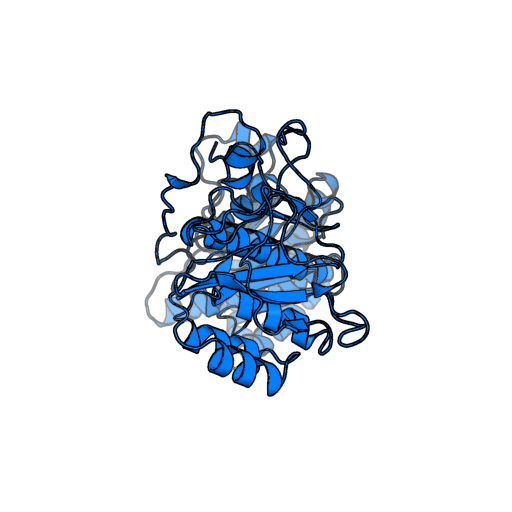1.00 72.62 267 PRO A O 1
ATOM 2089 N N . VAL A 1 268 ? -16.414 4.591 13.804 1.00 75.50 268 VAL A N 1
ATOM 2090 C CA . VAL A 1 268 ? -15.260 5.266 14.394 1.00 75.50 268 VAL A CA 1
ATOM 2091 C C . VAL A 1 268 ? -14.149 5.272 13.357 1.00 75.50 268 VAL A C 1
ATOM 2093 O O . VAL A 1 268 ? -13.601 4.232 12.991 1.00 75.50 268 VAL A O 1
ATOM 2096 N N . TRP A 1 269 ? -13.809 6.461 12.877 1.00 82.88 269 TRP A N 1
ATOM 2097 C CA . TRP A 1 269 ? -12.714 6.652 11.942 1.00 82.88 269 TRP A CA 1
ATOM 2098 C C . TRP A 1 269 ? -11.419 6.938 12.683 1.00 82.88 269 TRP A C 1
ATOM 2100 O O . TRP A 1 269 ? -11.401 7.669 13.668 1.00 82.88 269 TRP A O 1
ATOM 2110 N N . ILE A 1 270 ? -10.319 6.394 12.178 1.00 83.94 270 ILE A N 1
ATOM 2111 C CA . ILE A 1 270 ? -9.011 6.467 12.828 1.00 83.94 270 ILE A CA 1
ATOM 2112 C C . ILE A 1 270 ? -8.081 7.296 11.954 1.00 83.94 270 ILE A C 1
ATOM 2114 O O . ILE A 1 270 ? -8.028 7.067 10.755 1.00 83.94 270 ILE A O 1
ATOM 2118 N N . GLY A 1 271 ? -7.335 8.233 12.517 1.00 84.25 271 GLY A N 1
ATOM 2119 C CA . GLY A 1 271 ? -6.235 8.941 11.868 1.00 84.25 271 GLY A CA 1
ATOM 2120 C C . GLY A 1 271 ? -5.073 9.123 12.838 1.00 84.25 271 GLY A C 1
ATOM 2121 O O . GLY A 1 271 ? -5.152 8.711 13.985 1.00 84.25 271 GLY A O 1
ATOM 2122 N N . ASP A 1 272 ? -3.994 9.758 12.409 1.00 84.81 272 ASP A N 1
ATOM 2123 C CA . ASP A 1 272 ? -2.865 10.124 13.272 1.00 84.81 272 ASP A CA 1
ATOM 2124 C C . ASP A 1 272 ? -2.272 11.466 12.812 1.00 84.81 272 ASP A C 1
ATOM 2126 O O . ASP A 1 272 ? -2.936 12.232 12.114 1.00 84.81 272 ASP A O 1
ATOM 2130 N N . GLN A 1 273 ? -1.044 11.810 13.198 1.00 83.25 273 GLN A N 1
ATOM 2131 C CA . GLN A 1 273 ? -0.389 13.047 12.751 1.00 83.25 273 GLN A CA 1
ATOM 2132 C C . GLN A 1 273 ? -0.075 13.062 11.239 1.00 83.25 273 GLN A C 1
ATOM 2134 O O . GLN A 1 273 ? -0.129 14.123 10.613 1.00 83.25 273 GLN A O 1
ATOM 2139 N N . ARG A 1 274 ? 0.189 11.896 10.638 1.00 85.50 274 ARG A N 1
ATOM 2140 C CA . ARG A 1 274 ? 0.540 11.683 9.223 1.00 85.50 274 ARG A CA 1
ATOM 2141 C C . ARG A 1 274 ? -0.660 11.342 8.340 1.00 85.50 274 ARG A C 1
ATOM 2143 O O . ARG A 1 274 ? -0.607 11.611 7.142 1.00 85.50 274 ARG A O 1
ATOM 2150 N N . ILE A 1 275 ? -1.752 10.827 8.902 1.00 88.19 275 ILE A N 1
ATOM 2151 C CA . ILE A 1 275 ? -2.918 10.303 8.184 1.00 88.19 275 ILE A CA 1
ATOM 2152 C C . ILE A 1 275 ? -4.197 10.974 8.690 1.00 88.19 275 ILE A C 1
ATOM 2154 O O . ILE A 1 275 ? -4.563 10.895 9.858 1.00 88.19 275 ILE A O 1
ATOM 2158 N N . ALA A 1 276 ? -4.905 11.663 7.805 1.00 87.75 276 ALA A N 1
ATOM 2159 C CA . ALA A 1 276 ? -6.205 12.264 8.049 1.00 87.75 276 ALA A CA 1
ATOM 2160 C C . ALA A 1 276 ? -7.310 11.322 7.579 1.00 87.75 276 ALA A C 1
ATOM 2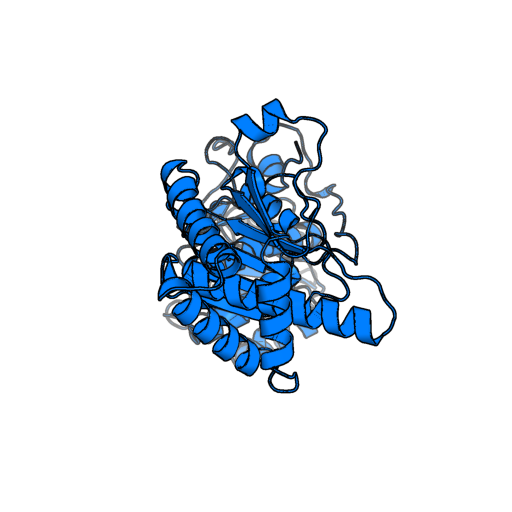162 O O . ALA A 1 276 ? -7.207 10.710 6.514 1.00 87.75 276 ALA A O 1
ATOM 2163 N N . VAL A 1 277 ? -8.395 11.270 8.347 1.00 85.69 277 VAL A N 1
ATOM 2164 C CA . VAL A 1 277 ? -9.616 10.548 7.976 1.00 85.69 277 VAL A CA 1
ATOM 2165 C C . VAL A 1 277 ? -10.218 11.132 6.692 1.00 85.69 277 VAL A C 1
ATOM 2167 O O . VAL A 1 277 ? -10.421 10.426 5.708 1.00 85.69 277 VAL A O 1
ATOM 2170 N N . VAL A 1 278 ? -10.451 12.444 6.687 1.00 84.62 278 VAL A N 1
ATOM 2171 C CA . VAL A 1 278 ? -10.944 13.230 5.546 1.00 84.62 278 VAL A CA 1
ATOM 2172 C C . VAL A 1 278 ? -10.324 14.628 5.586 1.00 84.62 278 VAL A C 1
ATOM 2174 O O . VAL A 1 278 ? -9.689 15.011 6.572 1.00 84.62 278 VAL A O 1
ATOM 2177 N N . SER A 1 279 ? -10.501 15.415 4.523 1.00 83.62 279 SER A N 1
ATOM 2178 C CA . SER A 1 279 ? -10.155 16.839 4.551 1.00 83.62 279 SER A CA 1
ATOM 2179 C C . SER A 1 279 ? -10.926 17.577 5.647 1.00 83.62 279 SER A C 1
ATOM 2181 O O . SER A 1 279 ? -12.127 17.370 5.802 1.00 83.62 279 SER A O 1
ATOM 2183 N N . SER A 1 280 ? -10.262 18.497 6.351 1.00 81.25 280 SER A N 1
ATOM 2184 C CA . SER A 1 280 ? -10.848 19.267 7.460 1.00 81.25 280 SER A CA 1
ATOM 2185 C C . SER A 1 280 ? -12.090 20.073 7.071 1.00 81.25 280 SER A C 1
ATOM 2187 O O . SER A 1 280 ? -12.968 20.262 7.904 1.00 81.25 280 SER A O 1
ATOM 2189 N N . SER A 1 281 ? -12.181 20.517 5.815 1.00 82.50 281 SER A N 1
ATOM 2190 C CA . SER A 1 281 ? -13.340 21.219 5.249 1.00 82.50 281 SER A CA 1
ATOM 2191 C C . SER A 1 281 ? -14.535 20.312 4.938 1.00 82.50 281 SER A C 1
ATOM 2193 O O . SER A 1 281 ? -15.576 20.801 4.524 1.00 82.50 281 SER A O 1
ATOM 2195 N N . SER A 1 282 ? -14.386 18.993 5.073 1.00 82.06 282 SER A N 1
ATOM 2196 C CA . SER A 1 282 ? -15.457 18.004 4.887 1.00 82.06 282 SER A CA 1
ATOM 2197 C C . SER A 1 282 ? -15.884 17.366 6.208 1.00 82.06 282 SER A C 1
ATOM 2199 O O . SER A 1 282 ? -16.374 16.240 6.202 1.00 82.06 282 SER A O 1
ATOM 2201 N N . ILE A 1 283 ? -15.632 18.045 7.329 1.00 82.12 283 ILE A N 1
ATOM 2202 C CA . ILE A 1 283 ? -16.079 17.617 8.650 1.00 82.12 283 ILE A CA 1
ATOM 2203 C C . ILE A 1 283 ? -17.007 18.687 9.199 1.00 82.12 283 ILE A C 1
ATOM 2205 O O . ILE A 1 283 ? -16.590 19.832 9.395 1.00 82.12 283 ILE A O 1
ATOM 2209 N N . ASP A 1 284 ? -18.237 18.292 9.495 1.00 82.38 284 ASP A N 1
ATOM 2210 C CA . ASP A 1 284 ? -19.144 19.099 10.289 1.00 82.38 284 ASP A CA 1
ATOM 2211 C C . ASP A 1 284 ? -18.713 19.029 11.761 1.00 82.38 284 ASP A C 1
ATOM 2213 O O . ASP A 1 284 ? -18.969 18.072 12.487 1.00 82.38 284 ASP A O 1
ATOM 2217 N N . ARG A 1 285 ? -17.999 20.060 12.214 1.00 79.94 285 ARG A N 1
ATOM 2218 C CA . ARG A 1 285 ? -17.452 20.108 13.579 1.00 79.94 285 ARG A CA 1
ATOM 2219 C C . ARG A 1 285 ? -18.521 20.239 14.660 1.00 79.94 285 ARG A C 1
ATOM 2221 O O . ARG A 1 285 ? -18.191 20.066 15.827 1.00 79.94 285 ARG A O 1
ATOM 2228 N N . THR A 1 286 ? -19.761 20.570 14.302 1.00 74.94 286 THR A N 1
ATOM 2229 C CA . THR A 1 286 ? -20.844 20.728 15.284 1.00 74.94 286 THR A CA 1
ATOM 2230 C C . THR A 1 286 ? -21.398 19.385 15.758 1.00 74.94 286 THR A C 1
ATOM 2232 O O . THR A 1 286 ? -22.008 19.304 16.821 1.00 74.94 286 THR A O 1
ATOM 2235 N N . THR A 1 287 ? -21.128 18.320 15.004 1.00 67.44 287 THR A N 1
ATOM 2236 C CA . THR A 1 287 ? -21.709 16.983 15.184 1.00 67.44 287 THR A CA 1
ATOM 2237 C C . THR A 1 287 ? -20.654 15.896 15.354 1.00 67.44 287 THR A C 1
ATOM 2239 O O . THR A 1 287 ? -20.988 14.745 15.623 1.00 67.44 287 THR A O 1
ATOM 2242 N N . VAL A 1 288 ? -19.371 16.241 15.228 1.00 68.06 288 VAL A N 1
ATOM 2243 C CA . VAL A 1 288 ? -18.254 15.293 15.241 1.00 68.06 288 VAL A CA 1
ATOM 2244 C C . VAL A 1 288 ? -17.373 15.494 16.470 1.00 68.06 288 VAL A C 1
ATOM 2246 O O . VAL A 1 288 ? -16.885 16.593 16.734 1.00 68.06 288 VAL A O 1
ATOM 2249 N N . ASP A 1 289 ? -17.114 14.401 17.190 1.00 65.81 289 ASP A N 1
ATOM 2250 C CA . ASP A 1 289 ? -16.157 14.361 18.299 1.00 65.81 289 ASP A CA 1
ATOM 2251 C C . ASP A 1 289 ? -14.803 13.820 17.805 1.00 65.81 289 ASP A C 1
ATOM 2253 O O . ASP A 1 289 ? -14.743 12.800 17.114 1.00 65.81 289 ASP A O 1
ATOM 2257 N N . PHE A 1 290 ? -13.719 14.521 18.150 1.00 58.50 290 PHE A N 1
ATOM 2258 C CA . PHE A 1 290 ? -12.347 14.253 17.699 1.00 58.50 290 PHE A CA 1
ATOM 2259 C C . PHE A 1 290 ? -11.463 13.544 18.742 1.00 58.50 290 PHE A C 1
ATOM 2261 O O . PHE A 1 290 ? -10.305 13.251 18.445 1.00 58.50 290 PHE A O 1
ATOM 2268 N N . ASN A 1 291 ? -11.964 13.317 19.963 1.00 53.22 291 ASN A N 1
ATOM 2269 C CA . ASN A 1 291 ? -11.143 12.921 21.117 1.00 53.22 291 ASN A CA 1
ATOM 2270 C C . ASN A 1 291 ? -11.679 11.710 21.899 1.00 53.22 291 ASN A C 1
ATOM 2272 O O . ASN A 1 291 ? -11.014 11.236 22.821 1.00 53.22 291 ASN A O 1
ATOM 2276 N N . ARG A 1 292 ? -12.862 11.180 21.573 1.00 56.09 292 ARG A N 1
ATOM 2277 C CA . ARG A 1 292 ? -13.502 10.103 22.360 1.00 56.09 292 ARG A CA 1
ATOM 2278 C C . ARG A 1 292 ? -13.103 8.672 22.020 1.00 56.09 292 ARG A C 1
ATOM 2280 O O . ARG A 1 292 ? -13.737 7.736 22.482 1.00 56.09 292 ARG A O 1
ATOM 2287 N N . GLY A 1 293 ? -12.027 8.496 21.273 1.00 63.50 293 GLY A N 1
ATOM 2288 C CA . GLY A 1 293 ? -11.648 7.235 20.658 1.00 63.50 293 GLY A CA 1
ATOM 2289 C C . GLY A 1 293 ? -11.636 5.987 21.514 1.00 63.50 293 GLY A C 1
ATOM 2290 O O . GLY A 1 293 ? -10.637 5.665 22.151 1.00 63.50 293 GLY A O 1
ATOM 2291 N N . GLU A 1 294 ? -12.725 5.247 21.436 1.00 72.81 294 GLU A N 1
ATOM 2292 C CA . GLU A 1 294 ? -12.825 3.857 21.816 1.00 72.81 294 GLU A CA 1
ATOM 2293 C C . GLU A 1 294 ? -13.683 3.204 20.736 1.00 72.81 294 GLU A C 1
ATOM 2295 O O . GLU A 1 294 ? -14.814 3.615 20.480 1.00 72.81 294 GLU A O 1
ATOM 2300 N N . MET A 1 295 ? -13.112 2.242 20.028 1.00 77.44 295 MET A N 1
ATOM 2301 C CA . MET A 1 295 ? -13.835 1.427 19.068 1.00 77.44 295 MET A CA 1
ATOM 2302 C C . MET A 1 295 ? -14.505 0.286 19.805 1.00 77.44 295 MET A C 1
ATOM 2304 O O . MET A 1 295 ? -13.890 -0.334 20.664 1.00 77.44 295 MET A O 1
ATOM 2308 N N . SER A 1 296 ? -15.737 -0.026 19.435 1.00 78.62 296 SER A N 1
ATOM 2309 C CA . SER A 1 296 ? -16.467 -1.157 19.989 1.00 78.62 296 SER A CA 1
ATOM 2310 C C . SER A 1 296 ? -16.927 -2.074 18.865 1.00 78.62 296 SER A C 1
ATOM 2312 O O . SER A 1 296 ? -17.280 -1.578 17.795 1.00 78.62 296 SER A O 1
ATOM 2314 N N . PHE A 1 297 ? -16.939 -3.380 19.106 1.00 80.12 297 PHE A N 1
ATOM 2315 C CA . PHE A 1 297 ? -17.259 -4.386 18.087 1.00 80.12 297 PHE A CA 1
ATOM 2316 C C . PHE A 1 297 ? -18.602 -5.080 18.366 1.00 80.12 297 PHE A C 1
ATOM 2318 O O . PHE A 1 297 ? -19.419 -4.580 19.143 1.00 80.12 297 PHE A O 1
ATOM 2325 N N . SER A 1 298 ? -18.858 -6.223 17.726 1.00 77.81 298 SER A N 1
ATOM 2326 C CA . SER A 1 298 ? -20.117 -6.961 17.870 1.00 77.81 298 SER A CA 1
ATOM 2327 C C . SER A 1 298 ? -20.438 -7.293 19.325 1.00 77.81 298 SER A C 1
ATOM 2329 O O . SER A 1 298 ? -19.551 -7.601 20.124 1.00 77.81 298 SER A O 1
ATOM 2331 N N . LEU A 1 299 ? -21.734 -7.259 19.649 1.00 83.31 299 LEU A N 1
ATOM 2332 C CA . LEU A 1 299 ? -22.241 -7.924 20.849 1.00 83.31 299 LEU A CA 1
ATOM 2333 C C . LEU A 1 299 ? -22.091 -9.436 20.687 1.00 83.31 299 LEU A C 1
ATOM 2335 O O . LEU A 1 299 ? -22.320 -9.971 19.602 1.00 83.31 299 LEU A O 1
ATOM 2339 N N . PHE A 1 300 ? -21.785 -10.117 21.783 1.00 88.94 300 PHE A N 1
ATOM 2340 C CA . PHE A 1 300 ? -21.750 -11.571 21.849 1.00 88.94 300 PHE A CA 1
ATOM 2341 C C . PHE A 1 300 ? -22.343 -12.081 23.157 1.00 88.94 300 PHE A C 1
ATOM 2343 O O . PHE A 1 300 ? -22.454 -11.346 24.142 1.00 88.94 300 PHE A O 1
ATOM 2350 N N . ASP A 1 301 ? -22.744 -13.351 23.154 1.00 89.44 301 ASP A N 1
ATOM 2351 C CA . ASP A 1 301 ? -23.182 -14.031 24.370 1.00 89.44 301 ASP A CA 1
ATOM 2352 C C . ASP A 1 301 ? -21.977 -14.298 25.266 1.00 89.44 301 ASP A C 1
ATOM 2354 O O . ASP A 1 301 ? -21.008 -14.935 24.848 1.00 89.44 301 ASP A O 1
ATOM 2358 N N . CYS A 1 302 ? -22.060 -13.831 26.503 1.00 83.44 302 CYS A N 1
ATOM 2359 C CA . CYS A 1 302 ? -21.037 -13.983 27.517 1.00 83.44 302 CYS A CA 1
ATOM 2360 C C . CYS A 1 302 ? -21.576 -14.873 28.635 1.00 83.44 302 CYS A C 1
ATOM 2362 O O . CYS A 1 302 ? -22.106 -14.383 29.629 1.00 83.44 302 CYS A O 1
ATOM 2364 N N . GLY A 1 303 ? -21.471 -16.188 28.433 1.00 76.19 303 GLY A N 1
ATOM 2365 C CA . GLY A 1 303 ? -21.930 -17.184 29.406 1.00 76.19 303 GLY A CA 1
ATOM 2366 C C . GLY A 1 303 ? -20.966 -17.408 30.574 1.00 76.19 303 GLY A C 1
ATOM 2367 O O . GLY A 1 303 ? -21.403 -17.826 31.638 1.00 76.19 303 GLY A O 1
ATOM 2368 N N . ASP A 1 304 ? -19.674 -17.113 30.39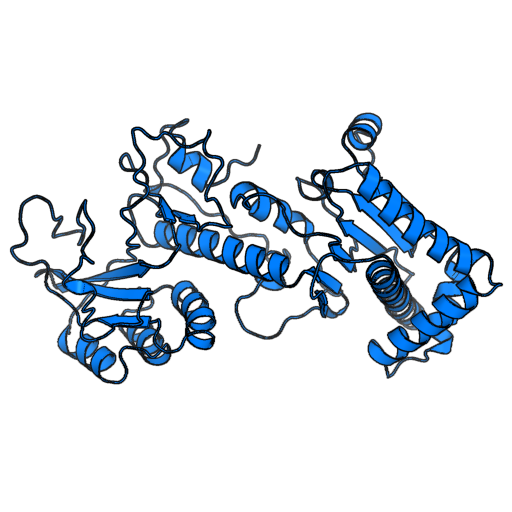3 1.00 87.06 304 ASP A N 1
ATOM 2369 C CA . ASP A 1 304 ? -18.640 -17.343 31.405 1.00 87.06 304 ASP A CA 1
ATOM 2370 C C . ASP A 1 304 ? -17.571 -16.239 31.363 1.00 87.06 304 ASP A C 1
ATOM 2372 O O . ASP A 1 304 ? -16.602 -16.293 30.602 1.00 87.06 304 ASP A O 1
ATOM 2376 N N . VAL A 1 305 ? -17.768 -15.202 32.181 1.00 89.00 305 VAL A N 1
ATOM 2377 C CA . VAL A 1 305 ? -16.817 -14.086 32.320 1.00 89.00 305 VAL A CA 1
ATOM 2378 C C . VAL A 1 305 ? -15.494 -14.561 32.933 1.00 89.00 305 VAL A C 1
ATOM 2380 O O . VAL A 1 305 ? -14.429 -14.073 32.554 1.00 89.00 305 VAL A O 1
ATOM 2383 N N . ALA A 1 306 ? -15.536 -15.538 33.842 1.00 91.31 306 ALA A N 1
ATOM 2384 C CA . ALA A 1 306 ? -14.346 -16.037 34.523 1.00 91.31 306 ALA A CA 1
ATOM 2385 C C . ALA A 1 306 ? -13.411 -16.772 33.552 1.00 91.31 306 ALA A C 1
ATOM 2387 O O . ALA A 1 306 ? -12.191 -16.619 33.637 1.00 91.31 306 ALA A O 1
ATOM 2388 N N . ALA A 1 307 ? -13.964 -17.511 32.586 1.00 91.44 307 ALA A N 1
ATOM 2389 C CA . ALA A 1 307 ? -13.182 -18.114 31.511 1.00 91.44 307 ALA A CA 1
ATOM 2390 C C . ALA A 1 307 ? -12.467 -17.062 30.647 1.00 91.44 307 ALA A C 1
ATOM 2392 O O . ALA A 1 307 ? -11.290 -17.241 30.326 1.00 91.44 307 ALA A O 1
ATOM 2393 N N . LEU A 1 308 ? -13.138 -15.953 30.309 1.00 91.81 308 LEU A N 1
ATOM 2394 C CA . LEU A 1 308 ? -12.520 -14.855 29.554 1.00 91.81 308 LEU A CA 1
ATOM 2395 C C . LEU A 1 308 ? -11.367 -14.223 30.341 1.00 91.81 308 LEU A C 1
ATOM 2397 O O . LEU A 1 308 ? -10.274 -14.049 29.805 1.00 91.81 308 LEU A O 1
ATOM 2401 N N . ASP A 1 309 ? -11.578 -13.940 31.625 1.00 94.56 309 ASP A N 1
ATOM 2402 C CA . ASP A 1 309 ? -10.557 -13.326 32.477 1.00 94.56 309 ASP A CA 1
ATOM 2403 C C . ASP A 1 309 ? -9.362 -14.256 32.717 1.00 94.56 309 ASP A C 1
ATOM 2405 O O . ASP A 1 309 ? -8.224 -13.787 32.775 1.00 94.56 309 ASP A O 1
ATOM 2409 N N . LYS A 1 310 ? -9.588 -15.574 32.767 1.00 95.06 310 LYS A N 1
ATOM 2410 C CA . LYS A 1 310 ? -8.517 -16.576 32.846 1.00 95.06 310 LYS A CA 1
ATOM 2411 C C . LYS A 1 310 ? -7.626 -16.575 31.601 1.00 95.06 310 LYS A C 1
ATOM 2413 O O . LYS A 1 310 ? -6.418 -16.753 31.728 1.00 95.06 310 LYS A O 1
ATOM 2418 N N . ILE A 1 311 ? -8.198 -16.359 30.412 1.00 94.06 311 ILE A N 1
ATOM 2419 C CA . ILE A 1 311 ? -7.415 -16.194 29.175 1.00 94.06 311 ILE A CA 1
ATOM 2420 C C . ILE A 1 311 ? -6.544 -14.938 29.282 1.00 94.06 311 ILE A C 1
ATOM 2422 O O . ILE A 1 311 ? -5.353 -14.990 28.980 1.00 94.06 311 ILE A O 1
ATOM 2426 N N . VAL A 1 312 ? -7.120 -13.826 29.754 1.00 94.75 312 VAL A N 1
ATOM 2427 C CA . VAL A 1 312 ? -6.402 -12.552 29.920 1.00 94.75 312 VAL A CA 1
ATOM 2428 C C . VAL A 1 312 ? -5.247 -12.668 30.918 1.00 94.75 312 VAL A C 1
ATOM 2430 O O . VAL A 1 312 ? -4.166 -12.142 30.658 1.00 94.75 312 VAL A O 1
ATOM 2433 N N . ASP A 1 313 ? -5.445 -13.371 32.034 1.00 93.94 313 ASP A N 1
ATOM 2434 C CA . ASP A 1 313 ? -4.429 -13.529 33.081 1.00 93.94 313 ASP A CA 1
ATOM 2435 C C . ASP A 1 313 ? -3.187 -14.308 32.634 1.00 93.94 313 ASP A C 1
ATOM 2437 O O . ASP A 1 313 ? -2.127 -14.137 33.236 1.00 93.94 313 ASP A O 1
ATOM 2441 N N . ALA A 1 314 ? -3.283 -15.125 31.580 1.00 93.75 314 ALA A N 1
ATOM 2442 C CA . ALA A 1 314 ? -2.153 -15.911 31.094 1.00 93.75 314 ALA A CA 1
ATOM 2443 C C . ALA A 1 314 ? -1.002 -15.028 30.576 1.00 93.75 314 ALA A C 1
ATOM 2445 O O . ALA A 1 314 ? 0.153 -15.256 30.931 1.00 93.75 314 ALA A O 1
ATOM 2446 N N . ALA A 1 315 ? -1.311 -14.026 29.746 1.00 94.69 315 ALA A N 1
ATOM 2447 C CA . ALA A 1 315 ? -0.325 -13.095 29.191 1.00 94.69 315 ALA A CA 1
ATOM 2448 C C . ALA A 1 315 ? -1.003 -11.807 28.663 1.00 94.69 315 ALA A C 1
ATOM 2450 O O . ALA A 1 315 ? -1.186 -11.631 27.459 1.00 94.69 315 ALA A O 1
ATOM 2451 N N . PRO A 1 316 ? -1.356 -10.843 29.533 1.00 94.38 316 PRO A N 1
ATOM 2452 C CA . PRO A 1 316 ? -2.199 -9.696 29.170 1.00 94.38 316 PRO A CA 1
ATOM 2453 C C . PRO A 1 316 ? -1.551 -8.686 28.206 1.00 94.38 316 PRO A C 1
ATOM 2455 O O . PRO A 1 316 ? -2.191 -7.708 27.835 1.00 94.38 316 PRO A O 1
ATOM 2458 N N . GLN A 1 317 ? -0.296 -8.879 27.802 1.00 94.69 317 GLN A N 1
ATOM 2459 C CA . GLN A 1 317 ? 0.393 -8.035 26.816 1.00 94.69 317 GLN A CA 1
ATOM 2460 C C . GLN A 1 317 ? 0.760 -8.799 25.533 1.00 94.69 317 GLN A C 1
ATOM 2462 O O . GLN A 1 317 ? 1.354 -8.219 24.628 1.00 94.69 317 GLN A O 1
ATOM 2467 N N . ASP A 1 318 ? 0.399 -10.084 25.433 1.00 94.44 318 ASP A N 1
ATOM 2468 C CA . ASP A 1 318 ? 0.702 -10.921 24.274 1.00 94.44 318 ASP A CA 1
ATOM 2469 C C . ASP A 1 318 ? -0.450 -10.897 23.258 1.00 94.44 318 ASP A C 1
ATOM 2471 O O . ASP A 1 318 ? -1.635 -11.016 23.587 1.00 94.44 318 ASP A O 1
ATOM 2475 N N . ILE A 1 319 ? -0.098 -10.787 21.979 1.00 93.38 319 ILE A N 1
ATOM 2476 C CA . ILE A 1 319 ? -1.051 -10.893 20.879 1.00 93.38 319 ILE A CA 1
ATOM 2477 C C . ILE A 1 319 ? -1.684 -12.292 20.795 1.00 93.38 319 ILE A C 1
ATOM 2479 O O . ILE A 1 319 ? -2.824 -12.421 20.342 1.00 93.38 319 ILE A O 1
ATOM 2483 N N . ALA A 1 320 ? -0.985 -13.337 21.254 1.00 93.50 320 ALA A N 1
ATOM 2484 C CA . ALA A 1 320 ? -1.520 -14.693 21.340 1.00 93.50 320 ALA A CA 1
ATOM 2485 C C . ALA A 1 320 ? -2.746 -14.754 22.263 1.00 93.50 320 ALA A C 1
ATOM 2487 O O . ALA A 1 320 ? -3.767 -15.329 21.884 1.00 93.50 320 ALA A O 1
ATOM 2488 N N . THR A 1 321 ? -2.704 -14.056 23.400 1.00 94.56 321 THR A N 1
ATOM 2489 C CA . THR A 1 321 ? -3.839 -13.941 24.324 1.00 94.56 321 THR A CA 1
ATOM 2490 C C . THR A 1 321 ? -5.038 -13.267 23.667 1.00 94.56 321 THR A C 1
ATOM 2492 O O . THR A 1 321 ? -6.165 -13.742 23.814 1.00 94.56 321 THR A O 1
ATOM 2495 N N . LEU A 1 322 ? -4.824 -12.213 22.871 1.00 92.75 322 LEU A N 1
ATOM 2496 C CA . LEU A 1 322 ? -5.915 -11.585 22.120 1.00 92.75 322 LEU A CA 1
ATOM 2497 C C . LEU A 1 322 ? -6.516 -12.542 21.080 1.00 92.75 322 LEU A C 1
ATOM 2499 O O . LEU A 1 322 ? -7.733 -12.567 20.894 1.00 92.75 322 LEU A O 1
ATOM 2503 N N . LYS A 1 323 ? -5.677 -13.344 20.416 1.00 92.44 323 LYS A N 1
ATOM 2504 C CA . LYS A 1 323 ? -6.122 -14.350 19.444 1.00 92.44 323 LYS A CA 1
ATOM 2505 C C . LYS A 1 323 ? -6.962 -15.446 20.105 1.00 92.44 323 LYS A C 1
ATOM 2507 O O . LYS A 1 323 ? -7.977 -15.857 19.545 1.00 92.44 323 LYS A O 1
ATOM 2512 N N . ASP A 1 324 ? -6.574 -15.910 21.285 1.00 92.50 324 ASP A N 1
ATOM 2513 C CA . ASP A 1 324 ? -7.329 -16.929 22.022 1.00 92.50 324 ASP A CA 1
ATOM 2514 C C . ASP A 1 324 ? -8.640 -16.376 22.590 1.00 92.50 324 ASP A C 1
ATOM 2516 O O . ASP A 1 324 ? -9.684 -17.035 22.512 1.00 92.50 324 ASP A O 1
ATOM 2520 N N . LEU A 1 325 ? -8.630 -15.119 23.039 1.00 91.44 325 LEU A N 1
ATOM 2521 C CA . LEU A 1 325 ? -9.846 -14.401 23.405 1.00 91.44 325 LEU A CA 1
ATOM 2522 C C . LEU A 1 325 ? -10.804 -14.310 22.208 1.00 91.44 325 LEU A C 1
ATOM 2524 O O . LEU A 1 325 ? -11.978 -14.650 22.334 1.00 91.44 325 LEU A O 1
ATOM 2528 N N . ALA A 1 326 ? -10.297 -13.939 21.028 1.00 89.56 326 ALA A N 1
ATOM 2529 C CA . ALA A 1 326 ? -11.078 -13.817 19.797 1.00 89.56 326 ALA A CA 1
ATOM 2530 C C . ALA A 1 326 ? -11.755 -15.125 19.364 1.00 89.56 326 ALA A C 1
ATOM 2532 O O . ALA A 1 326 ? -12.916 -15.099 18.947 1.00 89.56 326 ALA A O 1
ATOM 2533 N N . LYS A 1 327 ? -11.066 -16.268 19.495 1.00 89.31 327 LYS A N 1
ATOM 2534 C CA . LYS A 1 327 ? -11.659 -17.598 19.255 1.00 89.31 327 LYS A CA 1
ATOM 2535 C C . LYS A 1 327 ? -12.821 -17.865 20.211 1.00 89.31 327 LYS A C 1
ATOM 2537 O O . LYS A 1 327 ? -13.878 -18.319 19.780 1.00 89.31 327 LYS A O 1
ATOM 2542 N N . THR A 1 328 ? -12.633 -17.542 21.489 1.00 88.25 328 THR A N 1
ATOM 2543 C CA . THR A 1 328 ? -13.625 -17.779 22.548 1.00 88.25 328 THR A CA 1
ATOM 2544 C C . THR A 1 328 ? -14.882 -16.933 22.342 1.00 88.25 328 THR A C 1
ATOM 2546 O O . THR A 1 328 ? -15.998 -17.425 22.489 1.00 88.25 328 THR A O 1
ATOM 2549 N N . VAL A 1 329 ? -14.727 -15.683 21.897 1.00 86.12 329 VAL A N 1
ATOM 2550 C CA . VAL A 1 329 ? -15.852 -14.766 21.638 1.00 86.12 329 VAL A CA 1
ATOM 2551 C C . VAL A 1 329 ? -16.390 -14.841 20.201 1.00 86.12 329 VAL A C 1
ATOM 2553 O O . VAL A 1 329 ? -16.980 -13.876 19.708 1.00 86.12 329 VAL A O 1
ATOM 2556 N N . ARG A 1 330 ? -16.185 -15.976 19.511 1.00 78.44 330 ARG A N 1
ATOM 2557 C CA . ARG A 1 330 ? -16.695 -16.257 18.152 1.00 78.44 330 ARG A CA 1
ATOM 2558 C C . ARG A 1 330 ? -16.389 -15.135 17.144 1.00 78.44 330 ARG A C 1
ATOM 2560 O O . ARG A 1 330 ? -17.264 -14.707 16.398 1.00 78.44 330 ARG A O 1
ATOM 2567 N N . SER A 1 331 ? -15.149 -14.638 17.149 1.00 71.50 331 SER A N 1
ATOM 2568 C CA . SER A 1 331 ? -14.667 -13.583 16.238 1.00 71.50 331 SER A CA 1
ATOM 2569 C C . SER A 1 331 ? -15.320 -12.207 16.425 1.00 71.50 331 SER A C 1
ATOM 2571 O O . SER A 1 331 ? -15.269 -11.365 15.530 1.00 71.50 331 SER A O 1
ATOM 2573 N N . SER A 1 332 ? -15.872 -11.931 17.611 1.00 79.31 332 SER A N 1
ATOM 2574 C CA . SER A 1 332 ? -16.307 -10.572 17.986 1.00 79.31 332 SER A CA 1
ATOM 2575 C C . SER A 1 332 ? -15.139 -9.594 18.137 1.00 79.31 332 SER A C 1
ATOM 2577 O O . SER A 1 332 ? -15.340 -8.384 18.123 1.00 79.31 332 SER A O 1
ATOM 2579 N N . VAL A 1 333 ? -13.912 -10.112 18.244 1.00 81.56 333 VAL A N 1
ATOM 2580 C CA . VAL A 1 333 ? -12.686 -9.365 17.951 1.00 81.56 333 VAL A CA 1
ATOM 2581 C C . VAL A 1 333 ? -12.385 -9.557 16.464 1.00 81.56 333 VAL A C 1
ATOM 2583 O O . VAL A 1 333 ? -12.132 -10.695 16.058 1.00 81.56 333 VAL A O 1
ATOM 2586 N N . PRO A 1 334 ? -12.387 -8.496 15.639 1.00 77.69 334 PRO A N 1
ATOM 2587 C CA . PRO A 1 334 ? -12.063 -8.645 14.229 1.00 77.69 334 PRO A CA 1
ATOM 2588 C C . PRO A 1 334 ? -10.639 -9.168 14.048 1.00 77.69 334 PRO A C 1
ATOM 2590 O O . PRO A 1 334 ? -9.699 -8.615 14.623 1.00 77.69 334 PRO A O 1
ATOM 2593 N N . GLU A 1 335 ? -10.467 -10.169 13.180 1.00 79.94 335 GLU A N 1
ATOM 2594 C CA . GLU A 1 335 ? -9.143 -10.694 12.802 1.00 79.94 335 GLU A CA 1
ATOM 2595 C C . GLU A 1 335 ? -8.213 -9.560 12.364 1.00 79.94 335 GLU A C 1
ATOM 2597 O O . GLU A 1 335 ? -7.018 -9.544 12.649 1.00 79.94 335 GLU A O 1
ATOM 2602 N N . PHE A 1 336 ? -8.784 -8.541 11.724 1.00 74.56 336 PHE A N 1
ATOM 2603 C CA . PHE A 1 336 ? -8.003 -7.413 11.280 1.00 74.56 336 PHE A CA 1
ATOM 2604 C C . PHE A 1 336 ? -7.428 -6.547 12.412 1.00 74.56 336 PHE A C 1
ATOM 2606 O O . PHE A 1 336 ? -6.321 -6.028 12.269 1.00 74.56 336 PHE A O 1
ATOM 2613 N N . LEU A 1 337 ? -8.130 -6.423 13.544 1.00 81.62 337 LEU A N 1
ATOM 2614 C CA . LEU A 1 337 ? -7.572 -5.773 14.730 1.00 81.62 337 LEU A CA 1
ATOM 2615 C C . LEU A 1 337 ? -6.373 -6.558 15.258 1.00 81.62 337 LEU A C 1
ATOM 2617 O O . LEU A 1 337 ? -5.359 -5.951 15.586 1.00 81.62 337 LEU A O 1
ATOM 2621 N N . ILE A 1 338 ? -6.468 -7.889 15.298 1.00 86.88 338 ILE A N 1
ATOM 2622 C CA . ILE A 1 338 ? -5.364 -8.751 15.734 1.00 86.88 338 ILE A CA 1
ATOM 2623 C C . ILE A 1 338 ? -4.153 -8.554 14.824 1.00 86.88 338 ILE A C 1
ATOM 2625 O O . ILE A 1 338 ? -3.057 -8.324 15.320 1.00 86.88 338 ILE A O 1
ATOM 2629 N N . GLU A 1 339 ? -4.340 -8.578 13.505 1.00 82.62 339 GLU A N 1
ATOM 2630 C CA . GLU A 1 339 ? -3.237 -8.402 12.555 1.00 82.62 339 GLU A CA 1
ATOM 2631 C C . GLU A 1 339 ? -2.606 -7.009 12.622 1.00 82.62 339 GLU A C 1
ATOM 2633 O O . GLU A 1 339 ? -1.382 -6.884 12.576 1.00 82.62 339 GLU A O 1
ATOM 2638 N N . TYR A 1 340 ? -3.419 -5.962 12.787 1.00 81.62 340 TYR A N 1
ATOM 2639 C CA . TYR A 1 340 ? -2.912 -4.613 13.020 1.00 81.62 340 TYR A CA 1
ATOM 2640 C C . TYR A 1 340 ? -2.080 -4.546 14.310 1.00 81.62 340 TYR A C 1
ATOM 2642 O O . TYR A 1 340 ? -0.936 -4.095 14.289 1.00 81.62 340 TYR A O 1
ATOM 2650 N N . LEU A 1 341 ? -2.613 -5.048 15.428 1.00 86.81 341 LEU A N 1
ATOM 2651 C CA . LEU A 1 341 ? -1.915 -5.030 16.712 1.00 86.81 341 LEU A CA 1
ATOM 2652 C C . LEU A 1 341 ? -0.669 -5.921 16.709 1.00 86.81 341 LEU A C 1
ATOM 2654 O O . LEU A 1 341 ? 0.316 -5.554 17.335 1.00 86.81 341 LEU A O 1
ATOM 2658 N N . ARG A 1 342 ? -0.662 -7.039 15.974 1.00 87.31 342 ARG A N 1
ATOM 2659 C CA . ARG A 1 342 ? 0.506 -7.918 15.820 1.00 87.31 342 ARG A CA 1
ATOM 2660 C C . ARG A 1 342 ? 1.714 -7.152 15.281 1.00 87.31 342 ARG A C 1
ATOM 2662 O O . ARG A 1 342 ? 2.797 -7.263 15.849 1.00 87.31 342 ARG A O 1
ATOM 2669 N N . GLY A 1 343 ? 1.526 -6.377 14.210 1.00 80.50 343 GLY A N 1
ATOM 2670 C CA . GLY A 1 343 ? 2.599 -5.577 13.611 1.00 80.50 343 GLY A CA 1
ATOM 2671 C C . GLY A 1 343 ? 3.137 -4.514 14.571 1.00 80.50 343 GLY A C 1
ATOM 2672 O O . GLY A 1 343 ? 4.346 -4.340 14.701 1.00 80.50 343 GLY A O 1
ATOM 2673 N N . GLU A 1 344 ? 2.243 -3.853 15.300 1.00 82.06 344 GLU A N 1
ATOM 2674 C CA . GLU A 1 344 ? 2.609 -2.796 16.244 1.00 82.06 344 GLU A CA 1
ATOM 2675 C C . GLU A 1 344 ? 3.289 -3.340 17.515 1.00 82.06 344 GLU A C 1
ATOM 2677 O O . GLU A 1 344 ? 4.265 -2.766 17.996 1.00 82.06 344 GLU A O 1
ATOM 2682 N N . VAL A 1 345 ? 2.803 -4.463 18.053 1.00 87.69 345 VAL A N 1
ATOM 2683 C CA . VAL A 1 345 ? 3.379 -5.138 19.228 1.00 87.69 345 VAL A CA 1
ATOM 2684 C C . VAL A 1 345 ? 4.745 -5.731 18.899 1.00 87.69 345 VAL A C 1
ATOM 2686 O O . VAL A 1 345 ? 5.639 -5.673 19.735 1.00 87.69 345 VAL A O 1
ATOM 2689 N N . ALA A 1 346 ? 4.964 -6.217 17.674 1.00 85.62 346 ALA A N 1
ATOM 2690 C CA . ALA A 1 346 ? 6.287 -6.676 17.249 1.00 85.62 346 ALA A CA 1
ATOM 2691 C C . ALA A 1 346 ? 7.353 -5.564 17.321 1.00 85.62 346 ALA A C 1
ATOM 2693 O O . ALA A 1 346 ? 8.512 -5.849 17.607 1.00 85.62 346 ALA A O 1
ATOM 2694 N N . GLN A 1 347 ? 6.967 -4.302 17.096 1.00 80.94 347 GLN A N 1
ATOM 2695 C CA . GLN A 1 347 ? 7.866 -3.149 17.235 1.00 80.94 347 GLN A CA 1
ATOM 2696 C C . GLN A 1 347 ? 7.969 -2.643 18.679 1.00 80.94 347 GLN A C 1
ATOM 2698 O O . GLN A 1 347 ? 9.010 -2.129 19.081 1.00 80.94 347 GLN A O 1
ATOM 2703 N N . ALA A 1 348 ? 6.894 -2.773 19.459 1.00 86.69 348 ALA A N 1
ATOM 2704 C CA . ALA A 1 348 ? 6.826 -2.335 20.848 1.00 86.69 348 ALA A CA 1
ATOM 2705 C C . ALA A 1 348 ? 6.089 -3.383 21.709 1.00 86.69 348 ALA A C 1
ATOM 2707 O O . ALA A 1 348 ? 4.876 -3.252 21.921 1.00 86.69 348 ALA A O 1
ATOM 2708 N N . PRO A 1 349 ? 6.794 -4.406 22.236 1.00 88.31 349 PRO A N 1
ATOM 2709 C CA . PRO A 1 349 ? 6.168 -5.567 22.882 1.00 88.31 349 PRO A CA 1
ATOM 2710 C C . PRO A 1 349 ? 5.254 -5.234 24.066 1.00 88.31 349 PRO A C 1
ATOM 2712 O O . PRO A 1 349 ? 4.207 -5.843 24.238 1.00 88.31 349 PRO A O 1
ATOM 2715 N N . GLN A 1 350 ? 5.597 -4.214 24.856 1.00 91.81 350 GLN A N 1
ATOM 2716 C CA . GLN A 1 350 ? 4.822 -3.811 26.040 1.00 91.81 350 GLN A CA 1
ATOM 2717 C C . GLN A 1 350 ? 3.693 -2.819 25.733 1.00 91.81 350 GLN A C 1
ATOM 2719 O O . GLN A 1 350 ? 3.069 -2.274 26.643 1.00 91.81 350 GLN A O 1
ATOM 2724 N N . SER A 1 351 ? 3.442 -2.540 24.455 1.00 92.19 351 SER A N 1
ATOM 2725 C CA . SER A 1 351 ? 2.515 -1.487 24.051 1.00 92.19 351 SER A CA 1
ATOM 2726 C C . SER A 1 351 ? 1.042 -1.905 24.036 1.00 92.19 351 SER A C 1
ATOM 2728 O O . SER A 1 351 ? 0.177 -1.037 23.889 1.00 92.19 351 SER A O 1
ATOM 2730 N N . LEU A 1 352 ? 0.765 -3.205 24.188 1.00 95.38 352 LEU A N 1
ATOM 2731 C CA . LEU A 1 352 ? -0.568 -3.790 24.310 1.00 95.38 352 LEU A CA 1
ATOM 2732 C C . LEU A 1 352 ? -0.897 -4.076 25.780 1.00 95.38 352 LEU A C 1
ATOM 2734 O O . LEU A 1 352 ? -0.063 -4.578 26.530 1.00 95.38 352 LEU A O 1
ATOM 2738 N N . ALA A 1 353 ? -2.135 -3.780 26.163 1.00 96.38 353 ALA A N 1
ATOM 2739 C CA . ALA A 1 353 ? -2.751 -4.214 27.404 1.00 96.38 353 ALA A CA 1
ATOM 2740 C C . ALA A 1 353 ? -4.139 -4.793 27.113 1.00 96.38 353 ALA A C 1
ATOM 2742 O O . ALA A 1 353 ? -5.013 -4.131 26.548 1.00 96.38 353 ALA A O 1
ATOM 2743 N N . ILE A 1 354 ? -4.338 -6.043 27.508 1.00 96.69 354 ILE A N 1
ATOM 2744 C CA . ILE A 1 354 ? -5.615 -6.741 27.503 1.00 96.69 354 ILE A CA 1
ATOM 2745 C C . ILE A 1 354 ? -6.086 -6.774 28.952 1.00 96.69 354 ILE A C 1
ATOM 2747 O O . ILE A 1 354 ? -5.403 -7.279 29.843 1.00 96.69 354 ILE A O 1
ATOM 2751 N N . HIS A 1 355 ? -7.245 -6.180 29.192 1.00 96.56 355 HIS A N 1
ATOM 2752 C CA . HIS A 1 355 ? -7.788 -5.989 30.526 1.00 96.56 355 HIS A CA 1
ATOM 2753 C C . HIS A 1 355 ? -8.846 -7.039 30.837 1.00 96.56 355 HIS A C 1
ATOM 2755 O O . HIS A 1 355 ? -9.588 -7.468 29.951 1.00 96.56 355 HIS A O 1
ATOM 2761 N N . LYS A 1 356 ? -8.974 -7.372 32.126 1.00 95.69 356 LYS A N 1
ATOM 2762 C CA . LYS A 1 356 ? -10.092 -8.179 32.620 1.00 95.69 356 LYS A CA 1
ATOM 2763 C C . LYS A 1 356 ? -11.425 -7.533 32.283 1.00 95.69 356 LYS A C 1
ATOM 2765 O O . LYS A 1 356 ? -11.530 -6.303 32.169 1.00 95.69 356 LYS A O 1
ATOM 2770 N N . SER A 1 357 ? -12.437 -8.367 32.161 1.00 94.69 357 SER A N 1
ATOM 2771 C CA . SER A 1 357 ? -13.802 -7.973 31.876 1.00 94.69 357 SER A CA 1
ATOM 2772 C C . SER A 1 357 ? -14.356 -7.090 32.995 1.00 94.69 357 SER A C 1
ATOM 2774 O O . SER A 1 357 ? -13.864 -7.069 34.125 1.00 94.69 357 SER A O 1
ATOM 2776 N N . THR A 1 358 ? -15.350 -6.262 32.691 1.00 95.06 358 THR A N 1
ATOM 2777 C CA . THR A 1 358 ? -15.971 -5.396 33.701 1.00 95.06 358 THR A CA 1
ATOM 2778 C C . THR A 1 358 ? -17.469 -5.301 33.481 1.00 95.06 358 THR A C 1
ATOM 2780 O O . THR A 1 358 ? -17.920 -5.044 32.363 1.00 95.06 358 THR A O 1
ATOM 2783 N N . SER A 1 359 ? -18.230 -5.474 34.562 1.00 94.12 359 SER A N 1
ATOM 2784 C CA . SER A 1 359 ? -19.675 -5.299 34.521 1.00 94.12 359 SER A CA 1
ATOM 2785 C C . SER A 1 359 ? -20.035 -3.824 34.366 1.00 94.12 359 SER A C 1
ATOM 2787 O O . SER A 1 359 ? -19.445 -2.946 35.005 1.00 94.12 359 SER A O 1
ATOM 2789 N N . ILE A 1 360 ? -21.024 -3.553 33.520 1.00 93.12 360 ILE A N 1
ATOM 2790 C CA . ILE A 1 360 ? -21.655 -2.237 33.415 1.00 93.12 360 ILE A CA 1
ATOM 2791 C C . ILE A 1 360 ? -22.937 -2.133 34.249 1.00 93.12 360 ILE A C 1
ATOM 2793 O O . ILE A 1 360 ? -23.549 -1.065 34.278 1.00 93.12 360 ILE A O 1
ATOM 2797 N N . ALA A 1 361 ? -23.311 -3.196 34.964 1.00 89.31 361 ALA A N 1
ATOM 2798 C CA . ALA A 1 361 ? -24.434 -3.221 35.892 1.00 89.31 361 ALA A CA 1
ATOM 2799 C C . ALA A 1 361 ? -24.415 -2.037 36.861 1.00 89.31 361 ALA A C 1
ATOM 2801 O O . ALA A 1 361 ? -23.372 -1.679 37.412 1.00 89.31 361 ALA A O 1
ATOM 2802 N N . GLY A 1 362 ? -25.572 -1.407 37.062 1.00 82.06 362 GLY A N 1
ATOM 2803 C CA . GLY A 1 362 ? -25.711 -0.280 37.987 1.00 82.06 362 GLY A CA 1
ATOM 2804 C C . GLY A 1 362 ? -25.017 1.018 37.549 1.00 82.06 362 GLY A C 1
ATOM 2805 O O . GLY A 1 362 ? -25.047 1.997 38.292 1.00 82.06 362 GLY A O 1
ATOM 2806 N N . GLN A 1 363 ? -24.414 1.080 36.354 1.00 83.44 363 GLN A N 1
ATOM 2807 C CA . GLN A 1 363 ? -23.892 2.342 35.824 1.00 83.44 363 GLN A CA 1
ATOM 2808 C C . GLN A 1 363 ? -25.038 3.290 35.437 1.00 83.44 363 GLN A C 1
ATOM 2810 O O . GLN A 1 363 ? -26.012 2.880 34.807 1.00 83.44 363 GLN A O 1
ATOM 2815 N N . GLY A 1 364 ? -24.906 4.567 35.823 1.00 77.81 364 GLY A N 1
ATOM 2816 C CA . GLY A 1 364 ? -25.965 5.581 35.735 1.00 77.81 364 GLY A CA 1
ATOM 2817 C C . GLY A 1 364 ? -26.371 6.014 34.318 1.00 77.81 364 GLY A C 1
ATOM 2818 O O . GLY A 1 364 ? -25.869 5.501 33.318 1.00 77.81 364 GLY A O 1
ATOM 2819 N N . SER A 1 365 ? -27.242 7.030 34.251 1.00 70.38 365 SER A N 1
ATOM 2820 C CA . SER A 1 365 ? -28.045 7.470 33.087 1.00 70.38 365 SER A CA 1
ATOM 2821 C C . SER A 1 365 ? -27.315 7.746 31.761 1.00 70.38 365 SER A C 1
ATOM 2823 O O . SER A 1 365 ? -27.964 7.890 30.733 1.00 70.38 365 SER A O 1
ATOM 2825 N N . GLY A 1 366 ? -25.981 7.804 31.746 1.00 75.31 366 GLY A N 1
ATOM 2826 C CA . GLY A 1 366 ? -25.174 7.961 30.529 1.00 75.31 366 GLY A CA 1
ATOM 2827 C C . GLY A 1 366 ? -24.742 6.650 29.857 1.00 75.31 366 GLY A C 1
ATOM 2828 O O . GLY A 1 366 ? -23.913 6.703 28.943 1.00 75.31 366 GLY A O 1
ATOM 2829 N N . THR A 1 367 ? -25.230 5.502 30.338 1.00 83.69 367 THR A N 1
ATOM 2830 C CA . THR A 1 367 ? -24.835 4.159 29.887 1.00 83.69 367 THR A CA 1
ATOM 2831 C C . THR A 1 367 ? -26.044 3.396 29.358 1.00 83.69 367 THR A C 1
ATOM 2833 O O . THR A 1 367 ? -27.019 3.197 30.078 1.00 83.69 367 THR A O 1
ATOM 2836 N N . ASP A 1 368 ? -25.963 2.923 28.117 1.00 84.31 368 ASP A N 1
ATOM 2837 C CA . ASP A 1 368 ? -26.933 1.985 27.561 1.00 84.31 368 ASP A CA 1
ATOM 2838 C C . ASP A 1 368 ? -26.536 0.559 27.960 1.00 84.31 368 ASP A C 1
ATOM 2840 O O . ASP A 1 368 ? -25.533 0.015 27.486 1.00 84.31 368 ASP A O 1
ATOM 2844 N N . GLN A 1 369 ? -27.335 -0.039 28.842 1.00 87.50 369 GLN A N 1
ATOM 2845 C CA . GLN A 1 369 ? -27.118 -1.384 29.375 1.00 87.50 369 GLN A CA 1
ATOM 2846 C C . GLN A 1 369 ? -27.361 -2.483 28.338 1.00 87.50 369 GLN A C 1
ATOM 2848 O O . GLN A 1 369 ? -26.674 -3.505 28.334 1.00 87.50 369 GLN A O 1
ATOM 2853 N N . LYS A 1 370 ? -28.335 -2.286 27.445 1.00 84.19 370 LYS A N 1
ATOM 2854 C CA . LYS A 1 370 ? -28.732 -3.291 26.455 1.00 84.19 370 LYS A CA 1
ATOM 2855 C C . LYS A 1 370 ? -27.697 -3.377 25.346 1.00 84.19 370 LYS A C 1
ATOM 2857 O O . LYS A 1 370 ? -27.329 -4.468 24.917 1.00 84.19 370 LYS A O 1
ATOM 2862 N N . LEU A 1 371 ? -27.228 -2.220 24.891 1.00 79.75 371 LEU A N 1
ATOM 2863 C CA . LEU A 1 371 ? -26.256 -2.134 23.812 1.00 79.75 371 LEU A CA 1
ATOM 2864 C C . LEU A 1 371 ? -24.817 -2.163 24.318 1.00 79.75 371 LEU A C 1
ATOM 2866 O O . LEU A 1 371 ? -23.927 -2.291 23.485 1.00 79.75 371 LEU A O 1
ATOM 2870 N N . ILE A 1 372 ? -24.582 -2.066 25.631 1.00 85.81 372 ILE A N 1
ATOM 2871 C CA . ILE A 1 372 ? -23.258 -1.919 26.251 1.00 85.81 372 ILE A CA 1
ATOM 2872 C C . ILE A 1 372 ? -22.545 -0.747 25.585 1.00 85.81 372 ILE A C 1
ATOM 2874 O O . ILE A 1 372 ? -21.658 -0.918 24.750 1.00 85.81 372 ILE A O 1
ATOM 2878 N N . ARG A 1 373 ? -23.019 0.468 25.867 1.00 78.50 373 ARG A N 1
ATOM 2879 C CA . ARG A 1 373 ? -22.484 1.707 25.283 1.00 78.50 373 ARG A CA 1
ATOM 2880 C C . ARG A 1 373 ? -22.472 2.833 26.293 1.00 78.50 373 ARG A C 1
ATOM 2882 O O . ARG A 1 373 ? -23.286 2.873 27.209 1.00 78.50 373 ARG A O 1
ATOM 2889 N N . ARG A 1 374 ? -21.568 3.786 26.083 1.00 77.62 374 ARG A N 1
ATOM 2890 C CA . ARG A 1 374 ? -21.457 4.982 26.910 1.00 77.62 374 ARG A CA 1
ATOM 2891 C C . ARG A 1 374 ? -20.976 6.155 26.076 1.00 77.62 374 ARG A C 1
ATOM 2893 O O . ARG A 1 374 ? -19.959 6.054 25.400 1.00 77.62 374 ARG A O 1
ATOM 2900 N N . VAL A 1 375 ? -21.665 7.289 26.190 1.00 69.00 375 VAL A N 1
ATOM 2901 C CA . VAL A 1 375 ? -21.398 8.506 25.396 1.00 69.00 375 VAL A CA 1
ATOM 2902 C C . VAL A 1 375 ? -19.950 8.995 25.536 1.00 69.00 375 VAL A C 1
ATOM 2904 O O . VAL A 1 375 ? -19.368 9.497 24.580 1.00 69.00 375 VAL A O 1
ATOM 2907 N N . LYS A 1 376 ? -19.345 8.831 26.719 1.00 73.31 376 LYS A N 1
ATOM 2908 C CA . LYS A 1 376 ? -17.952 9.223 27.012 1.00 73.31 376 LYS A CA 1
ATOM 2909 C C . LYS A 1 376 ? -16.918 8.103 26.789 1.00 73.31 376 LYS A C 1
ATOM 2911 O O . LYS A 1 376 ? -15.746 8.322 27.083 1.00 73.31 376 LYS A O 1
ATOM 2916 N N . GLY A 1 377 ? -17.340 6.929 26.316 1.00 80.06 377 GLY A N 1
ATOM 2917 C CA . GLY A 1 377 ? -16.537 5.703 26.338 1.00 80.06 377 GLY A CA 1
ATOM 2918 C C . GLY A 1 377 ? -16.458 5.069 27.732 1.00 80.06 377 GLY A C 1
ATOM 2919 O O . GLY A 1 377 ? -16.842 5.675 28.741 1.00 80.06 377 GLY A O 1
ATOM 2920 N N . PHE A 1 378 ? -15.977 3.831 27.791 1.00 86.94 378 PHE A N 1
ATOM 2921 C CA . PHE A 1 378 ? -15.772 3.086 29.029 1.00 86.94 378 PHE A CA 1
ATOM 2922 C C . PHE A 1 378 ? -14.311 3.078 29.492 1.00 86.94 378 PHE A C 1
ATOM 2924 O O . PHE A 1 378 ? -14.066 3.038 30.698 1.00 86.94 378 PHE A O 1
ATOM 2931 N N . ILE A 1 379 ? -13.337 3.145 28.580 1.00 89.06 379 ILE A N 1
ATOM 2932 C CA . ILE A 1 379 ? -11.912 3.070 28.921 1.00 89.06 379 ILE A CA 1
ATOM 2933 C C . ILE A 1 379 ? -11.390 4.465 29.306 1.00 89.06 379 ILE A C 1
ATOM 2935 O O . ILE A 1 379 ? -10.898 5.238 28.475 1.00 89.06 379 ILE A O 1
ATOM 2939 N N . GLY A 1 380 ? -11.521 4.807 30.591 1.00 88.19 380 GLY A N 1
ATOM 2940 C CA . GLY A 1 380 ? -10.958 6.009 31.216 1.00 88.19 380 GLY A CA 1
ATOM 2941 C C . GLY A 1 380 ? -9.656 5.741 31.982 1.00 88.19 380 GLY A C 1
ATOM 2942 O O . GLY A 1 380 ? -9.116 4.641 31.943 1.00 88.19 380 GLY A O 1
ATOM 2943 N N . LYS A 1 381 ? -9.162 6.743 32.728 1.00 87.50 381 LYS A N 1
ATOM 2944 C CA . LYS A 1 381 ? -7.890 6.663 33.485 1.00 87.50 381 LYS A CA 1
ATOM 2945 C C . LYS A 1 381 ? -7.779 5.421 34.379 1.00 87.50 381 LYS A C 1
ATOM 2947 O O . LYS A 1 381 ? -6.705 4.838 34.455 1.00 87.50 381 LYS A O 1
ATOM 2952 N N . SER A 1 382 ? -8.867 5.018 35.038 1.00 89.31 382 SER A N 1
ATOM 2953 C CA . SER A 1 382 ? -8.876 3.833 35.904 1.00 89.31 382 SER A CA 1
ATOM 2954 C C . SER A 1 382 ? -8.829 2.527 35.113 1.00 89.31 382 SER A C 1
ATOM 2956 O O . SER A 1 382 ? -8.130 1.607 35.517 1.00 89.31 382 SER A O 1
ATOM 2958 N N . GLN A 1 383 ? -9.506 2.450 33.964 1.00 93.12 383 GLN A N 1
ATOM 2959 C CA . GLN A 1 383 ? -9.495 1.261 33.104 1.00 93.12 383 GLN A CA 1
ATOM 2960 C C . GLN A 1 383 ? -8.183 1.083 32.336 1.00 93.12 383 GLN A C 1
ATOM 2962 O O . GLN A 1 383 ? -7.889 -0.036 31.940 1.00 93.12 383 GLN A O 1
ATOM 2967 N N . LEU A 1 384 ? -7.402 2.150 32.129 1.00 92.31 384 LEU A N 1
ATOM 2968 C CA . LEU A 1 384 ? -6.075 2.046 31.511 1.00 92.31 384 LEU A CA 1
ATOM 2969 C C . LEU A 1 384 ? -5.072 1.300 32.404 1.00 92.31 384 LEU A C 1
ATOM 2971 O O . LEU A 1 384 ? -4.081 0.798 31.888 1.00 92.31 384 LEU A O 1
ATOM 2975 N N . GLU A 1 385 ? -5.320 1.228 33.721 1.00 94.50 385 GLU A N 1
ATOM 2976 C CA . GLU A 1 385 ? -4.455 0.546 34.694 1.00 94.50 385 GLU A CA 1
ATOM 2977 C C . GLU A 1 385 ? -2.970 0.947 34.538 1.00 94.50 385 GLU A C 1
ATOM 2979 O O . GLU A 1 385 ? -2.087 0.097 34.503 1.00 94.50 385 GLU A O 1
ATOM 2984 N N . ALA A 1 386 ? -2.676 2.252 34.441 1.00 92.88 386 ALA A N 1
ATOM 2985 C CA . ALA A 1 386 ? -1.339 2.763 34.095 1.00 92.88 386 ALA A CA 1
ATOM 2986 C C . ALA A 1 386 ? -0.206 2.305 35.039 1.00 92.88 386 ALA A C 1
ATOM 2988 O O . ALA A 1 386 ? 0.950 2.273 34.637 1.00 92.88 386 ALA A O 1
ATOM 2989 N N . GLN A 1 387 ? -0.521 1.931 36.283 1.00 93.81 387 GLN A N 1
ATOM 2990 C CA . GLN A 1 387 ? 0.458 1.332 37.200 1.00 93.81 387 GLN A CA 1
ATOM 2991 C C . GLN A 1 387 ? 0.828 -0.105 36.803 1.00 93.81 387 GLN A C 1
ATOM 2993 O O . GLN A 1 387 ? 1.973 -0.511 36.962 1.00 93.81 387 GLN A O 1
ATOM 2998 N N . ARG A 1 388 ? -0.134 -0.867 36.273 1.00 94.12 388 ARG A N 1
ATOM 2999 C CA . ARG A 1 388 ? 0.056 -2.245 35.808 1.00 94.12 388 ARG A CA 1
ATOM 3000 C C . ARG A 1 388 ? 0.638 -2.289 34.396 1.00 94.12 388 ARG A C 1
ATOM 3002 O O . ARG A 1 388 ? 1.450 -3.158 34.103 1.00 94.12 388 ARG A O 1
ATOM 3009 N N . PHE A 1 389 ? 0.239 -1.350 33.537 1.00 95.31 389 PHE A N 1
ATOM 3010 C CA . PHE A 1 389 ? 0.649 -1.283 32.134 1.00 95.31 389 PHE A CA 1
ATOM 3011 C C . PHE A 1 389 ? 1.210 0.104 31.763 1.00 95.31 389 PHE A C 1
ATOM 3013 O O . PHE A 1 389 ? 0.605 0.824 30.967 1.00 95.31 389 PHE A O 1
ATOM 3020 N N . PRO A 1 390 ? 2.370 0.508 32.312 1.00 93.25 390 PRO A N 1
ATOM 3021 C CA . PRO A 1 390 ? 2.892 1.871 32.156 1.00 93.25 390 PRO A CA 1
ATOM 3022 C C . PRO A 1 390 ? 3.301 2.232 30.721 1.00 93.25 390 PRO A C 1
ATOM 3024 O O . PRO A 1 390 ? 3.257 3.402 30.351 1.00 93.25 390 PRO A O 1
ATOM 3027 N N . ALA A 1 391 ? 3.686 1.244 29.908 1.00 93.12 391 ALA A N 1
ATOM 3028 C CA . ALA A 1 391 ? 4.101 1.441 28.516 1.00 93.12 391 ALA A CA 1
ATOM 3029 C C . ALA A 1 391 ? 2.978 1.165 27.497 1.00 93.12 391 ALA A C 1
ATOM 3031 O O . ALA A 1 391 ? 3.192 1.300 26.287 1.00 93.12 391 ALA A O 1
ATOM 3032 N N . ALA A 1 392 ? 1.795 0.750 27.963 1.00 92.62 392 ALA A N 1
ATOM 3033 C CA . ALA A 1 392 ? 0.700 0.404 27.074 1.00 92.62 392 ALA A CA 1
ATOM 3034 C C . ALA A 1 392 ? 0.064 1.662 26.487 1.00 92.62 392 ALA A C 1
ATOM 3036 O O . ALA A 1 392 ? -0.278 2.610 27.191 1.00 92.62 392 ALA A O 1
ATOM 3037 N N . VAL A 1 393 ? -0.112 1.635 25.168 1.00 90.56 393 VAL A N 1
ATOM 3038 C CA . VAL A 1 393 ? -0.864 2.656 24.432 1.00 90.56 393 VAL A CA 1
ATOM 3039 C C . VAL A 1 393 ? -2.018 2.056 23.637 1.00 90.56 393 VAL A C 1
ATOM 3041 O O . VAL A 1 393 ? -2.787 2.787 23.024 1.00 90.56 393 VAL A O 1
ATOM 3044 N N . ARG A 1 394 ? -2.156 0.726 23.632 1.00 91.75 394 ARG A N 1
ATOM 3045 C CA . ARG A 1 394 ? -3.193 -0.042 22.934 1.00 91.75 394 ARG A CA 1
ATOM 3046 C C . ARG A 1 394 ? -3.917 -0.886 23.974 1.00 91.75 394 ARG A C 1
ATOM 3048 O O . ARG A 1 394 ? -3.336 -1.814 24.521 1.00 91.75 394 ARG A O 1
ATOM 3055 N N . HIS A 1 395 ? -5.172 -0.562 24.242 1.00 93.44 395 HIS A N 1
ATOM 3056 C CA . HIS A 1 395 ? -5.959 -1.170 25.309 1.00 93.44 395 HIS A CA 1
ATOM 3057 C C . HIS A 1 395 ? -7.136 -1.932 24.713 1.00 93.44 395 HIS A C 1
ATOM 3059 O O . HIS A 1 395 ? -7.905 -1.361 23.940 1.00 93.44 395 HIS A O 1
ATOM 3065 N N . VAL A 1 396 ? -7.284 -3.203 25.079 1.00 94.06 396 VAL A N 1
ATOM 3066 C CA . VAL A 1 396 ? -8.439 -4.037 24.729 1.00 94.06 396 VAL A CA 1
ATOM 3067 C C . VAL A 1 396 ? -9.151 -4.447 26.008 1.00 94.06 396 VAL A C 1
ATOM 3069 O O . VAL A 1 396 ? -8.518 -4.942 26.938 1.00 94.06 396 VAL A O 1
ATOM 3072 N N . LYS A 1 397 ? -10.467 -4.249 26.074 1.00 94.06 397 LYS A N 1
ATOM 3073 C CA . LYS A 1 397 ? -11.258 -4.596 27.259 1.00 94.06 397 LYS A CA 1
ATOM 3074 C C . LYS A 1 397 ? -12.644 -5.092 26.877 1.00 94.06 397 LYS A C 1
ATOM 3076 O O . LYS A 1 397 ? -13.240 -4.607 25.919 1.00 94.06 397 LYS A O 1
ATOM 3081 N N . ILE A 1 398 ? -13.155 -6.049 27.644 1.00 93.69 398 ILE A N 1
ATOM 3082 C CA . ILE A 1 398 ? -14.523 -6.551 27.510 1.00 93.69 398 ILE A CA 1
ATOM 3083 C C . ILE A 1 398 ? -15.400 -5.891 28.571 1.00 93.69 398 ILE A C 1
ATOM 3085 O O . ILE A 1 398 ? -15.048 -5.853 29.750 1.00 93.69 398 ILE A O 1
ATOM 3089 N N . PHE A 1 399 ? -16.561 -5.396 28.156 1.00 93.38 399 PHE A N 1
ATOM 3090 C CA . PHE A 1 399 ? -17.617 -4.967 29.068 1.00 93.38 399 PHE A CA 1
ATOM 3091 C C . PHE A 1 399 ? -18.834 -5.863 28.893 1.00 93.38 399 PHE A C 1
ATOM 3093 O O . PHE A 1 399 ? -19.162 -6.233 27.764 1.00 93.38 399 PHE A O 1
ATOM 3100 N N . HIS A 1 400 ? -19.492 -6.214 29.995 1.00 94.44 400 HIS A N 1
ATOM 3101 C CA . HIS A 1 400 ? -20.655 -7.100 29.996 1.00 94.44 400 HIS A CA 1
ATOM 3102 C C . HIS A 1 400 ? -21.794 -6.534 30.843 1.00 94.44 400 HIS A C 1
ATOM 3104 O O . HIS A 1 400 ? -21.564 -5.747 31.761 1.00 94.44 400 HIS A O 1
ATOM 3110 N N . ASN A 1 401 ? -23.023 -6.920 30.518 1.00 93.06 401 ASN A N 1
ATOM 3111 C CA . ASN A 1 401 ? -24.217 -6.557 31.277 1.00 93.06 401 ASN A CA 1
ATOM 3112 C C . ASN A 1 401 ? -24.751 -7.754 32.083 1.00 93.06 401 ASN A C 1
ATOM 3114 O O . ASN A 1 401 ? -24.233 -8.867 31.983 1.00 93.06 401 ASN A O 1
ATOM 3118 N N . ASP A 1 402 ? -25.822 -7.530 32.845 1.00 90.25 402 ASP A N 1
ATOM 3119 C CA . ASP A 1 402 ? -26.486 -8.577 33.641 1.00 90.25 402 ASP A CA 1
ATOM 3120 C C . ASP A 1 402 ? -27.402 -9.491 32.808 1.00 90.25 402 ASP A C 1
ATOM 3122 O O . ASP A 1 402 ? -28.033 -10.402 33.332 1.00 90.25 402 ASP A O 1
ATOM 3126 N N . GLN A 1 403 ? -27.485 -9.263 31.495 1.00 88.62 403 GLN A N 1
ATOM 3127 C CA . GLN A 1 403 ? -28.306 -10.038 30.558 1.00 88.62 403 GLN A CA 1
ATOM 3128 C C . GLN A 1 403 ? -27.478 -11.094 29.807 1.00 88.62 403 GLN A C 1
ATOM 3130 O O . GLN A 1 403 ? -27.911 -11.602 28.771 1.00 88.62 403 GLN A O 1
ATOM 3135 N N . GLY A 1 404 ? -26.262 -11.391 30.281 1.00 89.62 404 GLY A N 1
ATOM 3136 C CA . GLY A 1 404 ? -25.363 -12.362 29.653 1.00 89.62 404 GLY A CA 1
ATOM 3137 C C . GLY A 1 404 ? -24.833 -11.911 28.290 1.00 89.62 404 GLY A C 1
ATOM 3138 O O . GLY A 1 404 ? -24.465 -12.746 27.464 1.00 89.62 404 GLY A O 1
ATOM 3139 N N . LYS A 1 405 ? -24.811 -10.602 28.013 1.00 91.50 405 LYS A N 1
ATOM 3140 C CA . LYS A 1 405 ? -24.209 -10.033 26.801 1.00 91.50 405 LYS A CA 1
ATOM 3141 C C . LYS A 1 405 ? -22.908 -9.327 27.142 1.00 91.50 405 LYS A C 1
ATOM 3143 O O . LYS A 1 405 ? -22.774 -8.736 28.212 1.00 91.50 405 LYS A O 1
ATOM 3148 N N . ALA A 1 406 ? -21.971 -9.342 26.202 1.00 91.94 406 ALA A N 1
ATOM 3149 C CA . ALA A 1 406 ? -20.730 -8.591 26.294 1.00 91.94 406 ALA A CA 1
ATOM 3150 C C . ALA A 1 406 ? -20.326 -7.976 24.955 1.00 91.94 406 ALA A C 1
ATOM 3152 O O . ALA A 1 406 ? -20.833 -8.345 23.894 1.00 91.94 406 ALA A O 1
ATOM 3153 N N . ARG A 1 407 ? -19.406 -7.014 25.023 1.00 88.81 407 ARG A N 1
ATOM 3154 C CA . ARG A 1 407 ? -18.830 -6.331 23.868 1.00 88.81 407 ARG A CA 1
ATOM 3155 C C . ARG A 1 407 ? -17.353 -6.040 24.107 1.00 88.81 407 ARG A C 1
ATOM 3157 O O . ARG A 1 407 ? -16.955 -5.669 25.212 1.00 88.81 407 ARG A O 1
ATOM 3164 N N . VAL A 1 408 ? -16.551 -6.201 23.054 1.00 88.62 408 VAL A N 1
ATOM 3165 C CA . VAL A 1 408 ? -15.125 -5.856 23.067 1.00 88.62 408 VAL A CA 1
ATOM 3166 C C . VAL A 1 408 ? -14.940 -4.398 22.676 1.00 88.62 408 VAL A C 1
ATOM 3168 O O . VAL A 1 408 ? -15.564 -3.921 21.725 1.00 88.62 408 VAL A O 1
ATOM 3171 N N . PHE A 1 409 ? -14.040 -3.728 23.383 1.00 88.38 409 PHE A N 1
ATOM 3172 C CA . PHE A 1 409 ? -13.626 -2.365 23.125 1.00 88.38 409 PHE A CA 1
ATOM 3173 C C . PHE A 1 409 ? -12.119 -2.275 22.923 1.00 88.38 409 PHE A C 1
ATOM 3175 O O . PHE A 1 409 ? -11.347 -2.973 23.581 1.00 88.38 409 PHE A O 1
ATOM 3182 N N . TYR A 1 410 ? -11.712 -1.393 22.018 1.00 88.12 410 TYR A N 1
ATOM 3183 C CA . TYR A 1 410 ? -10.331 -1.071 21.703 1.00 88.12 410 TYR A CA 1
ATOM 3184 C C . TYR A 1 410 ? -10.103 0.434 21.824 1.00 88.12 410 TYR A C 1
ATOM 3186 O O . TYR A 1 410 ? -10.835 1.227 21.236 1.00 88.12 410 TYR A O 1
ATOM 3194 N N . LYS A 1 411 ? -9.052 0.835 22.534 1.00 87.38 411 LYS A N 1
ATOM 3195 C CA . LYS A 1 411 ? -8.634 2.231 22.670 1.00 87.38 411 LYS A CA 1
ATOM 3196 C C . LYS A 1 411 ? -7.148 2.379 22.389 1.00 87.38 411 LYS A C 1
ATOM 3198 O O . LYS A 1 411 ? -6.346 1.584 22.871 1.00 87.38 411 LYS A O 1
ATOM 3203 N N . ASN A 1 412 ? -6.784 3.426 21.652 1.00 86.00 412 ASN A N 1
ATOM 3204 C CA . ASN A 1 412 ? -5.392 3.828 21.479 1.00 86.00 412 ASN A CA 1
ATOM 3205 C C . ASN A 1 412 ? -5.153 5.186 22.157 1.00 86.00 412 ASN A C 1
ATOM 3207 O O . ASN A 1 412 ? -5.869 6.143 21.878 1.00 86.00 412 ASN A O 1
ATOM 3211 N N . THR A 1 413 ? -4.190 5.266 23.071 1.00 82.12 413 THR A N 1
ATOM 3212 C CA . THR A 1 413 ? -3.822 6.493 23.804 1.00 82.12 413 THR A CA 1
ATOM 3213 C C . THR A 1 413 ? -2.557 7.161 23.258 1.00 82.12 413 THR A C 1
ATOM 3215 O O . THR A 1 413 ? -2.125 8.177 23.798 1.00 82.12 413 THR A O 1
ATOM 3218 N N . GLY A 1 414 ? -1.967 6.615 22.191 1.00 75.12 414 GLY A N 1
ATOM 3219 C CA . GLY A 1 414 ? -0.852 7.221 21.466 1.00 75.12 414 GLY A CA 1
ATOM 3220 C C . GLY A 1 414 ? -1.287 8.377 20.556 1.00 75.12 414 GLY A C 1
ATOM 3221 O O . GLY A 1 414 ? -2.363 8.949 20.705 1.00 75.12 414 GLY A O 1
ATOM 3222 N N . ASN A 1 415 ? -0.466 8.699 19.551 1.00 72.62 415 ASN A N 1
ATOM 3223 C CA . ASN A 1 415 ? -0.708 9.788 18.588 1.00 72.62 415 ASN A CA 1
ATOM 3224 C C . ASN A 1 415 ? -1.812 9.481 17.550 1.00 72.62 415 ASN A C 1
ATOM 3226 O O . ASN A 1 415 ? -1.711 9.898 16.395 1.00 72.62 415 ASN A O 1
ATOM 3230 N N . ILE A 1 416 ? -2.850 8.743 17.944 1.00 77.44 416 ILE A N 1
ATOM 3231 C CA . ILE A 1 416 ? -4.002 8.403 17.113 1.00 77.44 416 ILE A CA 1
ATOM 3232 C C . ILE A 1 416 ? -5.159 9.350 17.438 1.00 77.44 416 ILE A C 1
ATOM 3234 O O . ILE A 1 416 ? -5.484 9.606 18.593 1.00 77.44 416 ILE A O 1
ATOM 3238 N N . GLN A 1 417 ? -5.799 9.859 16.394 1.00 76.50 417 GLN A N 1
ATOM 3239 C CA . GLN A 1 417 ? -7.034 10.619 16.458 1.00 76.50 417 GLN A CA 1
ATOM 3240 C C . GLN A 1 417 ? -8.198 9.711 16.073 1.00 76.50 417 GLN A C 1
ATOM 3242 O O . GLN A 1 417 ? -8.204 9.131 14.989 1.00 76.50 417 GLN A O 1
ATOM 3247 N N . PHE A 1 418 ? -9.214 9.644 16.923 1.00 77.88 418 PHE A N 1
ATOM 3248 C CA . PHE A 1 418 ? -10.457 8.957 16.603 1.00 77.88 418 PHE A CA 1
ATOM 3249 C C . PHE A 1 418 ? -11.549 9.981 16.333 1.00 77.88 418 PHE A C 1
ATOM 3251 O O . PHE A 1 418 ? -11.695 10.949 17.074 1.00 77.88 418 PHE A O 1
ATOM 3258 N N . VAL A 1 419 ? -12.310 9.760 15.271 1.00 76.00 419 VAL A N 1
ATOM 3259 C CA . VAL A 1 419 ? -13.326 10.685 14.785 1.00 76.00 419 VAL A CA 1
ATOM 3260 C C . VAL A 1 419 ? -14.638 9.929 14.660 1.00 76.00 419 VAL A C 1
ATOM 3262 O O . VAL A 1 419 ? -14.712 8.944 13.927 1.00 76.00 419 VAL A O 1
ATOM 3265 N N . GLN A 1 420 ? -15.667 10.383 15.370 1.00 76.06 420 GLN A N 1
ATOM 3266 C CA . GLN A 1 420 ? -16.983 9.746 15.363 1.00 76.06 420 GLN A CA 1
ATOM 3267 C C . GLN A 1 420 ? -18.084 10.795 15.227 1.00 76.06 420 GLN A C 1
ATOM 3269 O O . GLN A 1 420 ? -18.075 11.812 15.928 1.00 76.06 420 GLN A O 1
ATOM 3274 N N . ASN A 1 421 ? -19.045 10.526 14.345 1.00 75.06 421 ASN A N 1
ATOM 3275 C CA . ASN A 1 421 ? -20.244 11.346 14.223 1.00 75.06 421 ASN A CA 1
ATOM 3276 C C . ASN A 1 421 ? -21.214 11.035 15.376 1.00 75.06 421 ASN A C 1
ATOM 3278 O O . ASN A 1 421 ? -21.512 9.869 15.632 1.00 75.06 421 ASN A O 1
ATOM 3282 N N . GLN A 1 422 ? -21.688 12.070 16.066 1.00 69.19 422 GLN A N 1
ATOM 3283 C CA . GLN A 1 422 ? -22.631 11.989 17.184 1.00 69.19 422 GLN A CA 1
ATOM 3284 C C . GLN A 1 422 ? -24.104 11.952 16.734 1.00 69.19 422 GLN A C 1
ATOM 3286 O O . GLN A 1 422 ? -24.970 11.714 17.568 1.00 69.19 422 GLN A O 1
ATOM 3291 N N . GLN A 1 423 ? -24.397 12.206 15.454 1.00 62.50 423 GLN A N 1
ATOM 3292 C CA . GLN A 1 423 ? -25.754 12.232 14.887 1.00 62.50 423 GLN A CA 1
ATOM 3293 C C . GLN A 1 423 ? -26.178 10.934 14.180 1.00 62.50 423 GLN A C 1
ATOM 3295 O O . GLN A 1 423 ? -27.194 10.946 13.488 1.00 62.50 423 GLN A O 1
ATOM 3300 N N . ALA A 1 424 ? -25.399 9.855 14.293 1.00 53.59 424 ALA A N 1
ATOM 3301 C CA . ALA A 1 424 ? -25.704 8.616 13.578 1.00 53.59 424 ALA A CA 1
ATOM 3302 C C . ALA A 1 424 ? -26.950 7.911 14.126 1.00 53.59 424 ALA A C 1
ATOM 3304 O O . ALA A 1 424 ? -27.056 7.803 15.373 1.00 53.59 424 ALA A O 1
#

InterPro domains:
  IPR018310 Putative endonuclease, Z1 domain [PF10593] (60-249)